Protein AF-I4HBW1-F1 (afdb_monomer_lite)

Sequence (407 aa):
MSFPYTQCISAITIPAGEYKNYTFVVAAYQSGISVGQFSPNSTPPNYTLGGVSNLDNNGASTTAIEFLLDYSNTDYSPPYYFVYGSEDENIWLNSINPATGGSHFTSSNVTTQIASEKQPDAPIARLFYYFPESLLYVAASNGNLYWYSVTWSSDGKPSLSYVSSNTSYNGDGDYEPSGAPISLTFFPAKTLTDYDCLLLGGVKEATWVMFNAQNPSSTPHLFSCPTGAFEGTATATGICKGPEGIYWSTGYSLNYMDYGNWDVSLDLLLGFRDSFPVRSVSSQLKSNPSDNFHTWSYESVRPFQLLTLGKILGKLPVTVLRAKGILSTVEYPNRRVILQQVGPRITLEIGEEWGNNPPFTQLVLISTETINTNILQNQLDSCLRVEDFEVNSKTQTKNNFILSNEI

InterPro domains:
  IPR011629 Zinc chaperone CobW-like, C-terminal [PF07683] (293-384)
  IPR011629 Zinc chaperone CobW-like, C-terminal [SM00833] (293-384)
  IPR036627 CobW-like, C-terminal domain superfamily [G3DSA:3.30.1220.10] (279-384)

Foldseek 3Di:
DDAADAKEKDWDADCAAPQHRKIKMWIFGFFKIKIWIFHDDPDPPDTDIDMDIRLGGPDGGWAEKYWDFDPVDPRRADFTWMWTWGQVQKIAIKTFHFDPDDHRDDSVRIGTRPDIDHDDPGTWHYWDQDNVQQKIWTAHFQRKIWIWHWDADPVGDTDTHTDGIDPVQDDDDPQGQTGGFLDWEWDAAPLQENHIKIKRFQSDFQWIWMAGPNCNVADIDIDGDDPDDGPPDWRWNDWYDDPFWIWTHTPVDIDTDGSVPDLPQPCRHPVDRDDADQADDDPDDDDDPDFDKDKDKDKDLFAFAVVLVSNLVQVDDQQWQWKWKWGCHPVCNQWTWTWIDGRRRIDIDTHGGCPPHRGMMMMMIMGSDDDPVVVSRVSRVVRGDDDPDDPPPDDDDDDDDDDDDDD

pLDDT: mean 72.9, std 19.49, range [24.83, 97.12]

Organism: NCBI:txid1160283

Structure (mmCIF, N/CA/C/O backbone):
data_AF-I4HBW1-F1
#
_entry.id   AF-I4HBW1-F1
#
loop_
_atom_site.group_PDB
_atom_site.id
_atom_site.type_symbol
_atom_site.label_atom_id
_atom_site.label_alt_id
_atom_site.label_comp_id
_atom_site.label_asym_id
_atom_site.label_entity_id
_atom_site.label_seq_id
_atom_site.pdbx_PDB_ins_code
_atom_site.Cartn_x
_atom_site.Cartn_y
_atom_site.Cartn_z
_atom_site.occupancy
_atom_site.B_iso_or_equiv
_atom_site.auth_seq_id
_atom_site.auth_comp_id
_atom_site.auth_asym_id
_atom_site.auth_atom_id
_atom_site.pdbx_PDB_model_num
ATOM 1 N N . MET A 1 1 ? -12.317 31.854 7.213 1.00 29.64 1 MET A N 1
ATOM 2 C CA . MET A 1 1 ? -12.276 30.633 8.043 1.00 29.64 1 MET A CA 1
ATOM 3 C C . MET A 1 1 ? -11.484 29.601 7.267 1.00 29.64 1 MET A C 1
ATOM 5 O O . MET A 1 1 ? -11.940 29.171 6.220 1.00 29.64 1 MET A O 1
ATOM 9 N N . SER A 1 2 ? -10.253 29.342 7.698 1.00 26.03 2 SER A N 1
ATOM 10 C CA . SER A 1 2 ? -9.360 28.354 7.093 1.00 26.03 2 SER A CA 1
ATOM 11 C C . SER A 1 2 ? -9.751 26.984 7.633 1.00 26.03 2 SER A C 1
ATOM 13 O O . SER A 1 2 ? -9.680 26.785 8.842 1.00 26.03 2 SER A O 1
ATOM 15 N N . PHE A 1 3 ? -10.199 26.068 6.777 1.00 32.34 3 PHE A N 1
ATOM 16 C CA . PHE A 1 3 ? -10.361 24.669 7.174 1.00 32.34 3 PHE A CA 1
ATOM 17 C C . PHE A 1 3 ? -8.967 24.092 7.503 1.00 32.34 3 PHE A C 1
ATOM 19 O O . PHE A 1 3 ? -8.013 24.431 6.801 1.00 32.34 3 PHE A O 1
ATOM 26 N N . PRO A 1 4 ? -8.797 23.308 8.582 1.00 42.44 4 PRO A N 1
ATOM 27 C CA . PRO A 1 4 ? -7.491 22.770 8.954 1.00 42.44 4 PRO A CA 1
ATOM 28 C C . PRO A 1 4 ? -6.980 21.794 7.880 1.00 42.44 4 PRO A C 1
ATOM 30 O O . PRO A 1 4 ? -7.734 20.974 7.361 1.00 42.44 4 PRO A O 1
ATOM 33 N N . TYR A 1 5 ? -5.698 21.937 7.537 1.00 50.38 5 TYR A N 1
ATOM 34 C CA . TYR A 1 5 ? -5.105 21.620 6.230 1.00 50.38 5 TYR A CA 1
ATOM 35 C C . TYR A 1 5 ? -4.680 20.160 5.972 1.00 50.38 5 TYR A C 1
ATOM 37 O O . TYR A 1 5 ? -4.174 19.880 4.889 1.00 50.38 5 TYR A O 1
ATOM 45 N N . THR A 1 6 ? -4.938 19.212 6.876 1.00 56.41 6 THR A N 1
ATOM 46 C CA . THR A 1 6 ? -4.597 17.796 6.637 1.00 56.41 6 THR A CA 1
ATOM 47 C C . THR A 1 6 ? -5.778 16.921 7.021 1.00 56.41 6 THR A C 1
ATOM 49 O O . THR A 1 6 ? -6.019 16.693 8.202 1.00 56.41 6 THR A O 1
ATOM 52 N N . GLN A 1 7 ? -6.546 16.480 6.022 1.00 69.44 7 GLN A N 1
ATOM 53 C CA . GLN A 1 7 ? -7.591 15.473 6.189 1.00 69.44 7 GLN A CA 1
ATOM 54 C C . GLN A 1 7 ? -7.098 14.166 5.579 1.00 69.44 7 GLN A C 1
ATOM 56 O O . GLN A 1 7 ? -6.867 14.089 4.373 1.00 69.44 7 GLN A O 1
ATOM 61 N N . CYS A 1 8 ? -6.929 13.146 6.410 1.00 78.88 8 CYS A N 1
ATOM 62 C CA . CYS A 1 8 ? -6.721 11.777 5.951 1.00 78.88 8 CYS A CA 1
ATOM 63 C C . CYS A 1 8 ? -7.920 10.926 6.363 1.00 78.88 8 CYS A C 1
ATOM 65 O O . CYS A 1 8 ? -8.592 11.213 7.354 1.00 78.88 8 CYS A O 1
ATOM 67 N N . ILE A 1 9 ? -8.219 9.912 5.558 1.00 87.69 9 ILE A N 1
ATOM 68 C CA . ILE A 1 9 ? -9.369 9.035 5.737 1.00 87.69 9 ILE A CA 1
ATOM 69 C C . ILE A 1 9 ? -8.970 7.618 5.348 1.00 87.69 9 ILE A C 1
ATOM 71 O O . ILE A 1 9 ? -8.261 7.420 4.363 1.00 87.69 9 ILE A O 1
ATOM 75 N N . SER A 1 10 ? -9.446 6.646 6.108 1.00 90.50 10 SER A N 1
ATOM 76 C CA . SER A 1 10 ? -9.418 5.237 5.740 1.00 90.50 10 SER A CA 1
ATOM 77 C C . SER A 1 10 ? -10.776 4.627 6.051 1.00 90.50 10 SER A C 1
ATOM 79 O O . SER A 1 10 ? -11.519 5.111 6.912 1.00 90.50 10 SER A O 1
ATOM 81 N N . ALA A 1 11 ? -11.122 3.580 5.319 1.00 91.56 11 ALA A N 1
ATOM 82 C CA . ALA A 1 11 ? -12.371 2.871 5.498 1.00 91.56 11 ALA A CA 1
ATOM 83 C C . ALA A 1 11 ? -12.151 1.377 5.310 1.00 91.56 11 ALA A C 1
ATOM 85 O O . ALA A 1 11 ? -11.364 0.957 4.464 1.00 91.56 11 ALA A O 1
ATOM 86 N N . ILE A 1 12 ? -12.895 0.579 6.064 1.00 91.81 12 ILE A N 1
ATOM 87 C CA . ILE A 1 12 ? -12.890 -0.871 5.947 1.00 91.81 12 ILE A CA 1
ATOM 88 C C . ILE A 1 12 ? -14.310 -1.404 5.936 1.00 91.81 12 ILE A C 1
ATOM 90 O O . ILE A 1 12 ? -15.149 -0.957 6.712 1.00 91.81 12 ILE A O 1
ATOM 94 N N . THR A 1 13 ? -14.583 -2.365 5.056 1.00 91.94 13 THR A N 1
ATOM 95 C CA . THR A 1 13 ? -15.857 -3.091 5.041 1.00 91.94 13 THR A CA 1
ATOM 96 C C . THR A 1 13 ? -15.647 -4.480 5.613 1.00 91.94 13 THR A C 1
ATOM 98 O O . THR A 1 13 ? -14.795 -5.220 5.125 1.00 91.94 13 THR A O 1
ATOM 101 N N . ILE A 1 14 ? -16.416 -4.833 6.641 1.00 92.38 14 ILE A N 1
ATOM 102 C CA . ILE A 1 14 ? -16.245 -6.102 7.348 1.00 92.38 14 ILE A CA 1
ATOM 103 C C . ILE A 1 14 ? -16.864 -7.251 6.532 1.00 92.38 14 ILE A C 1
ATOM 105 O O . ILE A 1 14 ? -18.046 -7.186 6.175 1.00 92.38 14 ILE A O 1
ATOM 109 N N . PRO A 1 15 ? -16.102 -8.317 6.229 1.00 90.94 15 PRO A N 1
ATOM 110 C CA . PRO A 1 15 ? -16.541 -9.351 5.290 1.00 90.94 15 PRO A CA 1
ATOM 111 C C . PRO A 1 15 ? -17.455 -10.426 5.909 1.00 90.94 15 PRO A C 1
ATOM 113 O O . PRO A 1 15 ? -18.268 -11.023 5.193 1.00 90.94 15 PRO A O 1
ATOM 116 N N . ALA A 1 16 ? -17.360 -10.682 7.217 1.00 91.44 16 ALA A N 1
ATOM 117 C CA . ALA A 1 16 ? -18.147 -11.702 7.917 1.00 91.44 16 ALA A CA 1
ATOM 118 C C . ALA A 1 16 ? -18.376 -11.347 9.402 1.00 91.44 16 ALA A C 1
ATOM 120 O O . ALA A 1 16 ? -18.019 -10.258 9.841 1.00 91.44 16 ALA A O 1
ATOM 121 N N . GLY A 1 17 ? -19.036 -12.239 10.146 1.00 89.50 17 GLY A N 1
ATOM 122 C CA . GLY A 1 17 ? -19.357 -12.033 11.561 1.00 89.50 17 GLY A CA 1
ATOM 123 C C . GLY A 1 17 ? -20.546 -11.109 11.824 1.00 89.50 17 GLY A C 1
ATOM 124 O O . GLY A 1 17 ? -21.383 -10.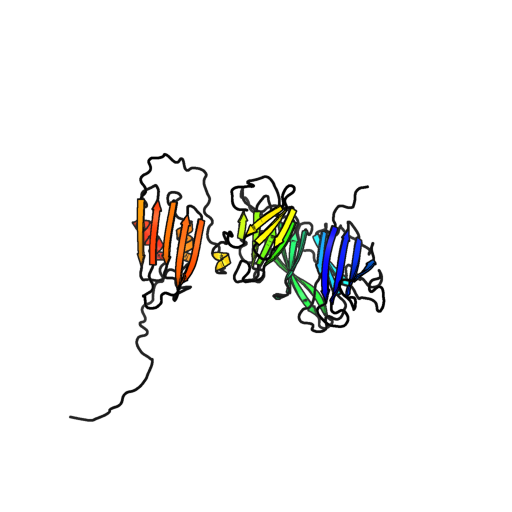867 10.951 1.00 89.50 17 GLY A O 1
ATOM 125 N N . GLU A 1 18 ? -20.617 -10.604 13.057 1.00 87.75 18 GLU A N 1
ATOM 126 C CA . GLU A 1 18 ? -21.704 -9.748 13.555 1.00 87.75 18 GLU A CA 1
ATOM 127 C C . GLU A 1 18 ? -21.869 -8.464 12.729 1.00 87.75 18 GLU A C 1
ATOM 129 O O . GLU A 1 18 ? -22.988 -8.073 12.400 1.00 87.75 18 GLU A O 1
ATOM 134 N N . TYR A 1 19 ? -20.756 -7.847 12.325 1.00 87.94 19 TYR A N 1
ATOM 135 C CA . TYR A 1 19 ? -20.736 -6.579 11.592 1.00 87.94 19 TYR A CA 1
ATOM 136 C C . TYR A 1 19 ? -20.590 -6.754 10.078 1.00 87.94 19 TYR A C 1
ATOM 138 O O . TYR A 1 19 ? -20.166 -5.832 9.384 1.00 87.94 19 TYR A O 1
ATOM 146 N N . LYS A 1 20 ? -20.952 -7.916 9.525 1.00 89.00 20 LYS A N 1
ATOM 147 C CA . LYS A 1 20 ? -20.873 -8.167 8.080 1.00 89.00 20 LYS A CA 1
ATOM 148 C C . LYS A 1 20 ? -21.527 -7.043 7.262 1.00 89.00 20 LYS A C 1
ATOM 150 O O . LYS A 1 20 ? -22.669 -6.661 7.510 1.00 89.00 20 LYS A O 1
ATOM 155 N N . ASN A 1 21 ? -20.819 -6.571 6.235 1.00 87.88 21 ASN A N 1
ATOM 156 C CA . ASN A 1 21 ? -21.195 -5.469 5.340 1.00 87.88 21 ASN A CA 1
ATOM 157 C C . ASN A 1 21 ? -21.292 -4.082 6.001 1.00 87.88 21 ASN A C 1
ATOM 159 O O . ASN A 1 21 ? -21.704 -3.134 5.333 1.00 87.88 21 ASN A O 1
ATOM 163 N N . TYR A 1 22 ? -20.918 -3.929 7.274 1.00 87.69 22 TYR A N 1
ATOM 164 C CA . TYR A 1 22 ? -20.684 -2.602 7.837 1.00 87.69 22 TYR A CA 1
ATOM 165 C C . TYR A 1 22 ? -19.394 -2.041 7.257 1.00 87.69 22 TYR A C 1
ATOM 167 O O . TYR A 1 22 ? -18.372 -2.729 7.224 1.00 87.69 22 TYR A O 1
ATOM 175 N N . THR A 1 23 ? -19.441 -0.780 6.834 1.00 89.56 23 THR A N 1
ATOM 176 C CA . THR A 1 23 ? -18.238 -0.023 6.496 1.00 89.56 23 THR A CA 1
ATOM 177 C C . THR A 1 23 ? -17.919 0.917 7.643 1.00 89.56 23 THR A C 1
ATOM 179 O O . THR A 1 23 ? -18.693 1.824 7.946 1.00 89.56 23 THR A O 1
ATOM 182 N N . PHE A 1 24 ? -16.776 0.714 8.280 1.00 89.19 24 PHE A N 1
ATOM 183 C CA . PHE A 1 24 ? -16.246 1.619 9.286 1.00 89.19 24 PHE A CA 1
ATOM 184 C C . PHE A 1 24 ? -15.265 2.582 8.646 1.00 89.19 24 PHE A C 1
ATOM 186 O O . PHE A 1 24 ? -14.513 2.216 7.748 1.00 89.19 24 PHE A O 1
ATOM 193 N N . VAL A 1 25 ? -15.300 3.827 9.094 1.00 89.25 25 VAL A N 1
ATOM 194 C CA . VAL A 1 25 ? -14.524 4.932 8.545 1.00 89.25 25 VAL A CA 1
ATOM 195 C C . VAL A 1 25 ? -13.803 5.614 9.688 1.00 89.25 25 VAL A C 1
ATOM 197 O O . VAL A 1 25 ? -14.402 5.908 10.720 1.00 89.25 25 VAL A O 1
ATOM 200 N N . VAL A 1 26 ? -12.527 5.898 9.490 1.00 87.25 26 VAL A N 1
ATOM 201 C CA . VAL A 1 26 ? -11.732 6.728 10.388 1.00 87.25 26 VAL A CA 1
ATOM 202 C C . VAL A 1 26 ? -11.203 7.883 9.562 1.00 87.25 26 VAL A C 1
ATOM 204 O O . VAL A 1 26 ? -10.636 7.679 8.492 1.00 87.25 26 VAL A O 1
ATOM 207 N N . ALA A 1 27 ? -11.395 9.096 10.051 1.00 85.81 27 ALA A N 1
ATOM 208 C CA . ALA A 1 27 ? -10.836 10.300 9.468 1.00 85.81 27 ALA A CA 1
ATOM 209 C C . ALA A 1 27 ? -10.075 11.064 10.544 1.00 85.81 27 ALA A C 1
ATOM 211 O O . ALA A 1 27 ? -10.512 11.108 11.689 1.00 85.81 27 ALA A O 1
ATOM 212 N N . ALA A 1 28 ? -8.971 11.703 10.192 1.00 79.50 28 ALA A N 1
ATOM 213 C CA . ALA A 1 28 ? -8.287 12.613 11.096 1.00 79.50 28 ALA A CA 1
ATOM 214 C C . ALA A 1 28 ? -8.172 14.004 10.485 1.00 79.50 28 ALA A C 1
ATOM 216 O O . ALA A 1 28 ? -8.126 14.171 9.265 1.00 79.50 28 ALA A O 1
ATOM 217 N N . TYR A 1 29 ? -8.147 14.995 11.363 1.00 72.00 29 TYR A N 1
ATOM 218 C CA . TYR A 1 29 ? -7.855 16.394 11.074 1.00 72.00 29 TYR A CA 1
ATOM 219 C C . TYR A 1 29 ? -6.829 16.874 12.092 1.00 72.00 29 TYR A C 1
ATOM 221 O O . TYR A 1 29 ? -6.848 16.370 13.205 1.00 72.00 29 TYR A O 1
ATOM 229 N N . GLN A 1 30 ? -5.976 17.834 11.717 1.00 64.94 30 GLN A N 1
ATOM 230 C CA . GLN A 1 30 ? -4.913 18.483 12.511 1.00 64.94 30 GLN A CA 1
ATOM 231 C C . GLN A 1 30 ? -4.540 17.823 13.851 1.00 64.94 30 GLN A C 1
ATOM 233 O O . GLN A 1 30 ? -3.452 17.301 13.945 1.00 64.94 30 GLN A O 1
ATOM 238 N N . SER A 1 31 ? -5.392 17.817 14.878 1.00 63.31 31 SER A N 1
ATOM 239 C CA . SER A 1 31 ? -5.119 17.119 16.140 1.00 63.31 31 SER A CA 1
ATOM 240 C C . SER A 1 31 ? -6.329 16.356 16.697 1.00 63.31 31 SER A C 1
ATOM 242 O O . SER A 1 31 ? -6.671 16.500 17.869 1.00 63.31 31 SER A O 1
ATOM 244 N N . GLY A 1 32 ? -7.039 15.595 15.870 1.00 69.88 32 GLY A N 1
ATOM 245 C CA . GLY A 1 32 ? -8.188 14.816 16.315 1.00 69.88 32 GLY A CA 1
ATOM 246 C C . GLY A 1 32 ? -8.573 13.713 15.344 1.00 69.88 32 GLY A C 1
ATOM 247 O O . GLY A 1 32 ? -8.497 13.872 14.124 1.00 69.88 32 GLY A O 1
ATOM 248 N N . ILE A 1 33 ? -9.035 12.601 15.905 1.00 76.56 33 ILE A N 1
ATOM 249 C CA . ILE A 1 33 ? -9.601 11.490 15.142 1.00 76.56 33 ILE A CA 1
ATOM 250 C C . ILE A 1 33 ? -11.123 11.586 15.206 1.00 76.56 33 ILE A C 1
ATOM 252 O O . ILE A 1 33 ? -11.720 11.925 16.232 1.00 76.56 33 ILE A O 1
ATOM 256 N N . SER A 1 34 ? -11.755 11.303 14.079 1.00 80.81 34 SER A N 1
ATOM 257 C CA . SER A 1 34 ? -13.179 11.058 13.963 1.00 80.81 34 SER A CA 1
ATOM 258 C C . SER A 1 34 ? -13.407 9.650 13.452 1.00 80.81 34 SER A C 1
ATOM 260 O O . SER A 1 34 ? -12.720 9.186 12.546 1.00 80.81 34 SER A O 1
ATOM 262 N N . VAL A 1 35 ? -14.396 8.975 14.014 1.00 82.94 35 VAL A N 1
ATOM 263 C CA . VAL A 1 35 ? -14.815 7.648 13.559 1.00 82.94 35 VAL A CA 1
ATOM 264 C C . VAL A 1 35 ? -16.252 7.718 13.094 1.00 82.94 35 VAL A C 1
ATOM 266 O O . VAL A 1 35 ? -17.042 8.494 13.633 1.00 82.94 35 VAL A O 1
ATOM 269 N N . GLY A 1 36 ? -16.598 6.913 12.103 1.00 82.12 36 GLY A N 1
ATOM 270 C CA . GLY A 1 36 ? -17.946 6.833 11.584 1.00 82.12 36 GLY A CA 1
ATOM 271 C C . GLY A 1 36 ? -18.267 5.474 10.993 1.00 82.12 36 GLY A C 1
ATOM 272 O O . GLY A 1 36 ? -17.384 4.651 10.761 1.00 82.12 36 GLY A O 1
ATOM 273 N N . GLN A 1 37 ? -19.552 5.232 10.761 1.00 84.69 37 GLN A N 1
ATOM 274 C CA . GLN A 1 37 ? -20.033 4.000 10.147 1.00 84.69 37 GLN A CA 1
ATOM 275 C C . GLN A 1 37 ? -21.020 4.261 9.020 1.00 84.69 37 GLN A C 1
ATOM 277 O O . GLN A 1 37 ? -21.809 5.205 9.073 1.00 84.69 37 GLN A O 1
ATOM 282 N N . PHE A 1 38 ? -21.033 3.332 8.073 1.00 83.56 38 PHE A N 1
ATOM 283 C CA . PHE A 1 38 ? -22.136 3.079 7.168 1.00 83.56 38 PHE A CA 1
ATOM 284 C C . PHE A 1 38 ? -22.695 1.694 7.480 1.00 83.56 38 PHE A C 1
ATOM 286 O O . PHE A 1 38 ? -22.044 0.673 7.255 1.00 83.56 38 PHE A O 1
ATOM 293 N N . SER A 1 39 ? -23.905 1.664 8.032 1.00 79.62 39 SER A N 1
ATOM 294 C CA . SER A 1 39 ? -24.611 0.416 8.329 1.00 79.62 39 SER A CA 1
ATOM 295 C C . SER A 1 39 ? -25.459 -0.015 7.130 1.00 79.62 39 SER A C 1
ATOM 297 O O . SER A 1 39 ? -26.224 0.814 6.628 1.00 79.62 39 SER A O 1
ATOM 299 N N . PRO A 1 40 ? -25.372 -1.276 6.675 1.00 74.12 40 PRO A N 1
ATOM 300 C CA . PRO A 1 40 ? -26.214 -1.784 5.602 1.00 74.12 40 PRO A CA 1
ATOM 301 C C . PRO A 1 40 ? -27.673 -1.829 6.073 1.00 74.12 40 PRO A C 1
ATOM 303 O O . PRO A 1 40 ? -27.989 -2.426 7.101 1.00 74.12 40 PRO A O 1
ATOM 306 N N . ASN A 1 41 ? -28.581 -1.199 5.330 1.00 69.38 41 ASN A N 1
ATOM 307 C CA . ASN A 1 41 ? -30.015 -1.332 5.578 1.00 69.38 41 ASN A CA 1
ATOM 308 C C . ASN A 1 41 ? -30.556 -2.613 4.914 1.00 69.38 41 ASN A C 1
ATOM 310 O O . ASN A 1 41 ? -30.011 -3.087 3.915 1.00 69.38 41 ASN A O 1
ATOM 314 N N . SER A 1 42 ? -31.666 -3.150 5.425 1.00 66.25 42 SER A N 1
ATOM 315 C CA . SER A 1 42 ? -32.377 -4.286 4.819 1.00 66.25 42 SER A CA 1
ATOM 316 C C . SER A 1 42 ? -32.856 -3.991 3.390 1.00 66.25 42 SER A C 1
ATOM 318 O O . SER A 1 42 ? -33.101 -4.915 2.618 1.00 66.25 42 SER A O 1
ATOM 320 N N . THR A 1 43 ? -32.951 -2.707 3.023 1.00 63.06 43 THR A N 1
ATOM 321 C CA . THR A 1 43 ? -33.198 -2.213 1.659 1.00 63.06 43 THR A CA 1
ATOM 322 C C . THR A 1 43 ? -32.093 -1.230 1.224 1.00 63.06 43 THR A C 1
ATOM 324 O O . THR A 1 43 ? -32.143 -0.045 1.580 1.00 63.06 43 THR A O 1
ATOM 327 N N . PRO A 1 44 ? -31.083 -1.692 0.460 1.00 57.09 44 PRO A N 1
ATOM 328 C CA . PRO A 1 44 ? -30.065 -0.832 -0.152 1.00 57.09 44 PRO A CA 1
ATOM 329 C C . PRO A 1 44 ? -30.688 0.225 -1.088 1.00 57.09 44 PRO A C 1
ATOM 331 O O . PRO A 1 44 ? -31.757 -0.029 -1.646 1.00 57.09 44 PRO A O 1
ATOM 334 N N . PRO A 1 45 ? -30.048 1.392 -1.305 1.00 54.31 45 PRO A N 1
ATOM 335 C CA . PRO A 1 45 ? -28.712 1.799 -0.859 1.00 54.31 45 PRO A CA 1
ATOM 336 C C . PRO A 1 45 ? -28.746 2.679 0.406 1.00 54.31 45 PRO A C 1
ATOM 338 O O . PRO A 1 45 ? -27.918 3.571 0.563 1.00 54.31 45 PRO A O 1
ATOM 341 N N . ASN A 1 46 ? -29.740 2.509 1.282 1.00 56.28 46 ASN A N 1
ATOM 342 C CA . ASN A 1 46 ? -29.851 3.353 2.470 1.00 56.28 46 ASN A CA 1
ATOM 343 C C . ASN A 1 46 ? -28.758 2.995 3.489 1.00 56.28 46 ASN A C 1
ATOM 345 O O . ASN A 1 46 ? -28.585 1.823 3.818 1.00 56.28 46 ASN A O 1
ATOM 349 N N . TYR A 1 47 ? -28.081 4.010 4.025 1.00 61.00 47 TYR A N 1
ATOM 350 C CA . TYR A 1 47 ? -27.105 3.874 5.105 1.00 61.00 47 TYR A CA 1
ATOM 351 C C . TYR A 1 47 ? -27.456 4.833 6.240 1.00 61.00 47 TYR A C 1
ATOM 353 O O . TYR A 1 47 ? -27.881 5.964 5.996 1.00 61.00 47 TYR A O 1
ATOM 361 N N . THR A 1 48 ? -27.242 4.400 7.479 1.00 59.62 48 THR A N 1
ATOM 362 C CA . THR A 1 48 ? -27.280 5.293 8.643 1.00 59.62 48 THR A CA 1
ATOM 363 C C . THR A 1 48 ? -25.864 5.770 8.931 1.00 59.62 48 THR A C 1
ATOM 365 O O . THR A 1 48 ? -24.981 4.945 9.160 1.00 59.62 48 THR A O 1
ATOM 368 N N . LEU A 1 49 ? -25.661 7.090 8.922 1.00 61.81 49 LEU A N 1
ATOM 369 C CA . LEU A 1 49 ? -24.399 7.719 9.304 1.00 61.81 49 LEU A CA 1
ATOM 370 C C . LEU A 1 49 ? -24.417 8.021 10.806 1.00 61.81 49 LEU A C 1
ATOM 372 O O . LEU A 1 49 ? -25.314 8.703 11.299 1.00 61.81 49 LEU A O 1
ATOM 376 N N . GLY A 1 50 ? -23.409 7.540 11.520 1.00 60.69 50 GLY A N 1
ATOM 377 C CA . GLY A 1 50 ? -23.139 7.904 12.908 1.00 60.69 50 GLY A CA 1
ATOM 378 C C . GLY A 1 50 ? -21.641 8.065 13.094 1.00 60.69 50 GLY A C 1
ATOM 379 O O . GLY A 1 50 ? -20.880 7.376 12.417 1.00 60.69 50 GLY A O 1
ATOM 380 N N . GLY A 1 51 ? -21.217 8.975 13.969 1.00 63.97 51 GLY A N 1
ATOM 381 C CA . GLY A 1 51 ? -19.802 9.200 14.214 1.00 63.97 51 GLY A CA 1
ATOM 382 C C . GLY A 1 51 ? -19.508 10.059 15.434 1.00 63.97 51 GLY A C 1
ATOM 383 O O . GLY A 1 51 ? -20.390 10.718 15.984 1.00 63.97 51 GLY A O 1
ATOM 384 N N . VAL A 1 52 ? -18.248 10.028 15.849 1.00 63.72 52 VAL A N 1
ATOM 385 C CA . VAL A 1 52 ? -17.704 10.793 16.975 1.00 63.72 52 VAL A CA 1
ATOM 386 C C . VAL A 1 52 ? -16.524 11.588 16.451 1.00 63.72 52 VAL A C 1
ATOM 388 O O . VAL A 1 52 ? -15.717 11.029 15.716 1.00 63.72 52 VAL A O 1
ATOM 391 N N . SER A 1 53 ? -16.419 12.865 16.816 1.00 66.31 53 SER A N 1
ATOM 392 C CA . SER A 1 53 ? -15.286 13.733 16.478 1.00 66.31 53 SER A CA 1
ATOM 393 C C . SER A 1 53 ? -14.533 14.173 17.734 1.00 66.31 53 SER A C 1
ATOM 395 O O . SER A 1 53 ? -15.057 14.060 18.843 1.00 66.31 53 SER A O 1
ATOM 397 N N . ASN A 1 54 ? -13.341 14.748 17.559 1.00 64.06 54 ASN A N 1
ATOM 398 C CA . ASN A 1 54 ? -12.466 15.217 18.644 1.00 64.06 54 ASN A CA 1
ATOM 399 C C . ASN A 1 54 ? -12.044 14.106 19.615 1.00 64.06 54 ASN A C 1
ATOM 401 O O . ASN A 1 54 ? -11.972 14.336 20.822 1.00 64.06 54 ASN A O 1
ATOM 405 N N . LEU A 1 55 ? -11.778 12.902 19.106 1.00 60.84 55 LEU A N 1
ATOM 406 C CA . LEU A 1 55 ? -11.096 11.887 19.902 1.00 60.84 55 LEU A CA 1
ATOM 407 C C . LEU A 1 55 ? -9.664 12.378 20.163 1.00 60.84 55 LEU A C 1
ATOM 409 O O . LEU A 1 55 ? -8.974 12.763 19.216 1.00 60.84 55 LEU A O 1
ATOM 413 N N . ASP A 1 56 ? -9.312 12.437 21.453 1.00 55.97 56 ASP A N 1
ATOM 414 C CA . ASP A 1 56 ? -8.098 13.032 22.029 1.00 55.97 56 ASP A CA 1
ATOM 415 C C . ASP A 1 56 ? -6.820 12.687 21.245 1.00 55.97 56 ASP A C 1
ATOM 417 O O . ASP A 1 56 ? -6.610 11.539 20.846 1.00 55.97 56 ASP A O 1
ATOM 421 N N . ASN A 1 57 ? -5.970 13.699 21.054 1.00 54.00 57 ASN A N 1
ATOM 422 C CA . ASN A 1 57 ? -4.700 13.618 20.344 1.00 54.00 57 ASN A CA 1
ATOM 423 C C . ASN A 1 57 ? -3.611 14.356 21.131 1.00 54.00 57 ASN A C 1
ATOM 425 O O . ASN A 1 57 ? -3.150 15.431 20.738 1.00 54.00 57 ASN A O 1
ATOM 429 N N . ASN A 1 58 ? -3.167 13.769 22.242 1.00 57.19 58 ASN A N 1
ATOM 430 C CA . ASN A 1 58 ? -1.856 14.110 22.785 1.00 57.19 58 ASN A CA 1
ATOM 431 C C . ASN A 1 58 ? -0.798 13.714 21.742 1.00 57.19 58 ASN A C 1
ATOM 433 O O . ASN A 1 58 ? -0.417 12.551 21.672 1.00 57.19 58 ASN A O 1
ATOM 437 N N . GLY A 1 59 ? -0.363 14.638 20.885 1.00 63.44 59 GLY A N 1
ATOM 438 C CA . GLY A 1 59 ? 0.636 14.328 19.861 1.00 63.44 59 GLY A CA 1
ATOM 439 C C . GLY A 1 59 ? 0.631 15.272 18.666 1.00 63.44 59 GLY A C 1
ATOM 440 O O . GLY A 1 59 ? -0.164 16.211 18.588 1.00 63.44 59 GLY A O 1
ATOM 441 N N . ALA A 1 60 ? 1.553 15.021 17.738 1.00 74.62 60 ALA A N 1
ATOM 442 C CA . ALA A 1 60 ? 1.643 15.752 16.481 1.00 74.62 60 ALA A CA 1
ATOM 443 C C . ALA A 1 60 ? 0.463 15.454 15.543 1.00 74.62 60 ALA A C 1
ATOM 445 O O . ALA A 1 60 ? -0.362 14.568 15.800 1.00 74.62 60 ALA A O 1
ATOM 446 N N . SER A 1 61 ? 0.382 16.208 14.444 1.00 82.75 61 SER A N 1
ATOM 447 C CA . SER A 1 61 ? -0.753 16.098 13.540 1.00 82.75 61 SER A CA 1
ATOM 448 C C . SER A 1 61 ? -0.806 14.753 12.835 1.00 82.75 61 SER A C 1
ATOM 450 O O . SER A 1 61 ? 0.223 14.249 12.390 1.00 82.75 61 SER A O 1
ATOM 452 N N . THR A 1 62 ? -2.002 14.180 12.701 1.00 83.69 62 THR A N 1
ATOM 453 C CA . THR A 1 62 ? -2.209 12.939 11.948 1.00 83.69 62 THR A CA 1
ATOM 454 C C . THR A 1 62 ? -2.163 13.203 10.443 1.00 83.69 62 THR A C 1
ATOM 456 O O . THR A 1 62 ? -2.873 14.070 9.931 1.00 83.69 62 THR A O 1
ATOM 459 N N . THR A 1 63 ? -1.362 12.427 9.721 1.00 84.56 63 THR A N 1
ATOM 460 C CA . THR A 1 63 ? -1.046 12.657 8.301 1.00 84.56 63 THR A CA 1
ATOM 461 C C . THR A 1 63 ? -1.433 11.499 7.383 1.00 84.56 63 THR A C 1
ATOM 463 O O . THR A 1 63 ? -1.639 11.706 6.185 1.00 84.56 63 THR A O 1
ATOM 466 N N . ALA A 1 64 ? -1.586 10.293 7.928 1.00 88.56 64 ALA A N 1
ATOM 467 C CA . ALA A 1 64 ? -2.041 9.104 7.212 1.00 88.56 64 ALA A CA 1
ATOM 468 C C . ALA A 1 64 ? -2.818 8.183 8.158 1.00 88.56 64 ALA A C 1
ATOM 470 O O . ALA A 1 64 ? -2.516 8.140 9.347 1.00 88.56 64 ALA A O 1
ATOM 471 N N . ILE A 1 65 ? -3.780 7.421 7.636 1.00 91.44 65 ILE A N 1
ATOM 472 C CA . ILE A 1 65 ? -4.526 6.400 8.385 1.00 91.44 65 ILE A CA 1
ATOM 473 C C . ILE A 1 65 ? -4.627 5.153 7.516 1.00 91.44 65 ILE A C 1
ATOM 475 O O . ILE A 1 65 ? -4.853 5.276 6.314 1.00 91.44 65 ILE A O 1
ATOM 479 N N . GLU A 1 66 ? -4.507 3.978 8.126 1.00 94.56 66 GLU A N 1
ATOM 480 C CA . GLU A 1 66 ? -4.776 2.705 7.464 1.00 94.56 66 GLU A CA 1
ATOM 481 C C . GLU A 1 66 ? -5.375 1.682 8.433 1.00 94.56 66 GLU A C 1
ATOM 483 O O . GLU A 1 66 ? -4.930 1.558 9.576 1.00 94.56 66 GLU A O 1
ATOM 488 N N . PHE A 1 67 ? -6.392 0.944 7.989 1.00 95.50 67 PHE A N 1
ATOM 489 C CA . PHE A 1 67 ? -6.956 -0.156 8.770 1.00 95.50 67 PHE A CA 1
ATOM 490 C C . PHE A 1 67 ? -6.088 -1.414 8.690 1.00 95.50 67 PHE A C 1
ATOM 492 O O . PHE A 1 67 ? -5.539 -1.749 7.644 1.00 95.50 67 PHE A O 1
ATOM 499 N N . LEU A 1 68 ? -6.038 -2.155 9.795 1.00 95.56 68 LEU A N 1
ATOM 500 C CA . LEU A 1 68 ? -5.436 -3.481 9.869 1.00 95.56 68 LEU A CA 1
ATOM 501 C C . LEU A 1 68 ? -6.548 -4.503 10.104 1.00 95.56 68 LEU A C 1
ATOM 503 O O . LEU A 1 68 ? -7.325 -4.369 11.051 1.00 95.56 68 LEU A O 1
ATOM 507 N N . LEU A 1 69 ? -6.615 -5.532 9.262 1.00 93.00 69 LEU A N 1
ATOM 508 C CA . LEU A 1 69 ? -7.587 -6.613 9.407 1.00 93.00 69 LEU A CA 1
ATOM 509 C C . LEU A 1 69 ? -6.892 -7.964 9.326 1.00 93.00 69 LEU A C 1
ATOM 511 O O . LEU A 1 69 ? -6.137 -8.221 8.391 1.00 93.00 69 LEU A O 1
ATOM 515 N N . ASP A 1 70 ? -7.181 -8.832 10.287 1.00 92.00 70 ASP A N 1
ATOM 516 C CA . ASP A 1 70 ? -6.711 -10.208 10.255 1.00 92.00 70 ASP A CA 1
ATOM 517 C C . ASP A 1 70 ? -7.568 -11.023 9.285 1.00 92.00 70 ASP A C 1
ATOM 519 O O . ASP A 1 70 ? -8.662 -11.473 9.620 1.00 92.00 70 ASP A O 1
ATOM 523 N N . TYR A 1 71 ? -7.073 -11.215 8.064 1.00 89.06 71 TYR A N 1
ATOM 524 C CA . TYR A 1 71 ? -7.762 -12.020 7.056 1.00 89.06 71 TYR A CA 1
ATOM 525 C C . TYR A 1 71 ? -7.685 -13.531 7.315 1.00 89.06 71 TYR A C 1
ATOM 527 O O . TYR A 1 71 ? -8.345 -14.287 6.603 1.00 89.06 71 TYR A O 1
ATOM 535 N N . SER A 1 72 ? -6.920 -13.980 8.315 1.00 87.00 72 SER A N 1
ATOM 536 C CA . SER A 1 72 ? -6.928 -15.378 8.761 1.00 87.00 72 SER A CA 1
ATOM 537 C C . SER A 1 72 ? -8.081 -15.682 9.725 1.00 87.00 72 SER A C 1
ATOM 539 O O . SER A 1 72 ? -8.513 -16.832 9.827 1.00 87.00 72 SER A O 1
ATOM 541 N N . ASN A 1 73 ? -8.626 -14.655 10.385 1.00 87.94 73 ASN A N 1
ATOM 542 C CA . ASN A 1 73 ? -9.796 -14.767 11.246 1.00 87.94 73 ASN A CA 1
ATOM 543 C C . ASN A 1 73 ? -11.075 -14.852 10.399 1.00 87.94 73 ASN A C 1
ATOM 545 O O . ASN A 1 73 ? -11.381 -13.945 9.634 1.00 87.94 73 ASN A O 1
ATOM 549 N N . THR A 1 74 ? -11.858 -15.920 10.556 1.00 88.06 74 THR A N 1
ATOM 550 C CA . THR A 1 74 ? -13.095 -16.126 9.782 1.00 88.06 74 THR A CA 1
ATOM 551 C C . THR A 1 74 ? -14.283 -15.312 10.285 1.00 88.06 74 THR A C 1
ATOM 553 O O . THR A 1 74 ? -15.212 -15.053 9.517 1.00 88.06 74 THR A O 1
ATOM 556 N N . ASP A 1 75 ? -14.266 -14.916 11.557 1.00 90.00 75 ASP A N 1
ATOM 557 C CA . ASP A 1 75 ? -15.394 -14.252 12.213 1.00 90.00 75 ASP A CA 1
ATOM 558 C C . ASP A 1 75 ? -15.233 -12.731 12.248 1.00 90.00 75 ASP A C 1
ATOM 560 O O . ASP A 1 75 ? -16.223 -12.026 12.419 1.00 90.00 75 ASP A O 1
ATOM 564 N N . TYR A 1 76 ? -14.013 -12.212 12.055 1.00 90.75 76 TYR A N 1
ATOM 565 C CA . TYR A 1 76 ? -13.707 -10.772 12.053 1.00 90.75 76 TYR A CA 1
ATOM 566 C C . TYR A 1 76 ? -14.333 -10.023 13.239 1.00 90.75 76 TYR A C 1
ATOM 568 O O . TYR A 1 76 ? -14.845 -8.904 13.111 1.00 90.75 76 TYR A O 1
ATOM 576 N N . SER A 1 77 ? -14.318 -10.682 14.396 1.00 90.50 77 SER A N 1
ATOM 577 C CA . SER A 1 77 ? -14.839 -10.138 15.641 1.00 90.50 77 SER A CA 1
ATOM 578 C C . SER A 1 77 ? -14.028 -8.909 16.063 1.00 90.50 77 SER A C 1
ATOM 580 O O . SER A 1 77 ? -12.806 -8.905 15.893 1.00 90.50 77 SER A O 1
ATOM 582 N N . PRO A 1 78 ? -14.675 -7.872 16.622 1.00 90.56 78 PRO A N 1
ATOM 583 C CA . PRO A 1 78 ? -13.962 -6.732 17.179 1.00 90.56 78 PRO A CA 1
ATOM 584 C C . PRO A 1 78 ? -13.046 -7.164 18.340 1.00 90.56 78 PRO A C 1
ATOM 586 O O . PRO A 1 78 ? -13.289 -8.202 18.965 1.00 90.56 78 PRO A O 1
ATOM 589 N N . PRO A 1 79 ? -12.029 -6.358 18.687 1.00 92.69 79 PRO A N 1
ATOM 590 C CA . PRO A 1 79 ? -11.799 -4.979 18.241 1.00 92.69 79 PRO A CA 1
ATOM 591 C C . PRO A 1 79 ? -11.221 -4.846 16.822 1.00 92.69 79 PRO A C 1
ATOM 593 O O . PRO A 1 79 ? -10.437 -5.668 16.363 1.00 92.69 79 PRO A O 1
ATOM 596 N N . TYR A 1 80 ? -11.586 -3.760 16.138 1.00 93.19 80 TYR A N 1
ATOM 597 C CA . TYR A 1 80 ? -11.029 -3.382 14.839 1.00 93.19 80 TYR A CA 1
ATOM 598 C C . TYR A 1 80 ? -9.844 -2.451 15.021 1.00 93.19 80 TYR A C 1
ATOM 600 O O . TYR A 1 80 ? -9.938 -1.462 15.749 1.00 93.19 80 TYR A O 1
ATOM 608 N N . TYR A 1 81 ? -8.742 -2.739 14.341 1.00 94.81 81 TYR A N 1
ATOM 609 C CA . TYR A 1 81 ? -7.496 -2.008 14.520 1.00 94.81 81 TYR A CA 1
ATOM 610 C C . TYR A 1 81 ? -7.200 -1.107 13.336 1.00 94.81 81 TYR A C 1
ATOM 612 O O . TYR A 1 81 ? -7.471 -1.434 12.183 1.00 94.81 81 TYR A O 1
ATOM 620 N N . PHE A 1 82 ? -6.606 0.039 13.628 1.00 94.00 82 PHE A N 1
ATOM 621 C CA . PHE A 1 82 ? -6.095 0.940 12.613 1.00 94.00 82 PHE A CA 1
ATOM 622 C C . PHE A 1 82 ? -4.836 1.618 13.125 1.00 94.00 82 PHE A C 1
ATOM 624 O O . PHE A 1 82 ? -4.641 1.818 14.328 1.00 94.00 82 PHE A O 1
ATOM 631 N N . VAL A 1 83 ? -3.977 1.977 12.191 1.00 93.88 83 VAL A N 1
ATOM 632 C CA . VAL A 1 83 ? -2.776 2.753 12.449 1.00 93.88 83 VAL A CA 1
ATOM 633 C C . VAL A 1 83 ? -2.964 4.158 11.920 1.00 93.88 83 VAL A C 1
ATOM 635 O O . VAL A 1 83 ? -3.651 4.370 10.919 1.00 93.88 83 VAL A O 1
ATOM 638 N N . TYR A 1 84 ? -2.336 5.121 12.580 1.00 89.81 84 TYR A N 1
ATOM 639 C CA . TYR A 1 84 ? -2.153 6.435 11.992 1.00 89.81 84 TYR A CA 1
ATOM 640 C C . TYR A 1 84 ? -0.692 6.852 12.049 1.00 89.81 84 TYR A C 1
ATOM 642 O O . TYR A 1 84 ? 0.021 6.546 13.003 1.00 89.81 84 TYR A O 1
ATOM 650 N N . GLY A 1 85 ? -0.259 7.539 11.003 1.00 89.50 85 GLY A N 1
ATOM 651 C CA . GLY A 1 85 ? 1.036 8.194 10.932 1.00 89.50 85 GLY A CA 1
ATOM 652 C C . GLY A 1 85 ? 0.912 9.659 11.323 1.00 89.50 85 GLY A C 1
ATOM 653 O O . GLY A 1 85 ? -0.161 10.250 11.156 1.00 89.50 85 GLY A O 1
ATOM 654 N N . SER A 1 86 ? 1.989 10.244 11.835 1.00 87.06 86 SER A N 1
ATOM 655 C CA . SER A 1 86 ? 1.996 11.633 12.295 1.00 87.06 86 SER A CA 1
ATOM 656 C C . SER A 1 86 ? 3.150 12.477 11.746 1.00 87.06 86 SER A C 1
ATOM 658 O O . SER A 1 86 ? 4.126 11.972 11.181 1.00 87.06 86 SER A O 1
ATOM 660 N N . GLU A 1 87 ? 3.030 13.797 11.925 1.00 86.12 87 GLU A N 1
ATOM 661 C CA . GLU A 1 87 ? 4.062 14.787 11.583 1.00 86.12 87 GLU A CA 1
ATOM 662 C C . GLU A 1 87 ? 5.363 14.622 12.381 1.00 86.12 87 GLU A C 1
ATOM 664 O O . GLU A 1 87 ? 6.407 15.078 11.934 1.00 86.12 87 GLU A O 1
ATOM 669 N N . ASP A 1 88 ? 5.327 13.951 13.532 1.00 88.12 88 ASP A N 1
ATOM 670 C CA . ASP A 1 88 ? 6.499 13.660 14.372 1.00 88.12 88 ASP A CA 1
ATOM 671 C C . ASP A 1 88 ? 7.082 12.252 14.147 1.00 88.12 88 ASP A C 1
ATOM 673 O O . ASP A 1 88 ? 7.753 11.709 15.031 1.00 88.12 88 ASP A O 1
ATOM 677 N N . GLU A 1 89 ? 6.819 11.682 12.963 1.00 91.94 89 GLU A N 1
ATOM 678 C CA . GLU A 1 89 ? 7.380 10.419 12.447 1.00 91.94 89 GLU A CA 1
ATOM 679 C C . GLU A 1 89 ? 6.888 9.148 13.153 1.00 91.94 89 GLU A C 1
ATOM 681 O O . GLU A 1 89 ? 7.366 8.046 12.873 1.00 91.94 89 GLU A O 1
ATOM 686 N N . ASN A 1 90 ? 5.929 9.272 14.068 1.00 90.94 90 ASN A N 1
ATOM 687 C CA . ASN A 1 90 ? 5.390 8.122 14.775 1.00 90.94 90 ASN A CA 1
ATOM 688 C C . ASN A 1 90 ? 4.311 7.407 13.957 1.00 90.94 90 ASN A C 1
ATOM 690 O O . ASN A 1 90 ? 3.536 8.012 13.210 1.00 90.94 90 ASN A O 1
ATOM 694 N N . ILE A 1 91 ? 4.223 6.098 14.171 1.00 93.31 91 ILE A N 1
ATOM 695 C CA . ILE A 1 91 ? 3.105 5.261 13.746 1.00 93.31 91 ILE A CA 1
ATOM 696 C C . ILE A 1 91 ? 2.415 4.776 15.013 1.00 93.31 91 ILE A C 1
ATOM 698 O O . ILE A 1 91 ? 3.018 4.060 15.809 1.00 93.31 91 ILE A O 1
ATOM 702 N N . TRP A 1 92 ? 1.157 5.147 15.201 1.00 91.25 92 TRP A N 1
ATOM 703 C CA . TRP A 1 92 ? 0.385 4.811 16.391 1.00 91.25 92 TRP A CA 1
ATOM 704 C C . TRP A 1 92 ? -0.644 3.739 16.079 1.00 91.25 92 TRP A C 1
ATOM 706 O O . TRP A 1 92 ? -1.424 3.887 15.138 1.00 91.25 92 TRP A O 1
ATOM 716 N N . LEU A 1 93 ? -0.683 2.687 16.893 1.00 93.50 93 LEU A N 1
ATOM 717 C CA . LEU A 1 93 ? -1.724 1.667 16.846 1.00 93.50 93 LEU A CA 1
ATOM 718 C C . LEU A 1 93 ? -2.928 2.102 17.680 1.00 93.50 93 LEU A C 1
ATOM 720 O O . LEU A 1 93 ? -2.792 2.539 18.821 1.00 93.50 93 LEU A O 1
ATOM 724 N N . ASN A 1 94 ? -4.119 1.919 17.129 1.00 91.31 94 ASN A N 1
ATOM 725 C CA . ASN A 1 94 ? -5.383 2.281 17.749 1.00 91.31 94 ASN A CA 1
ATOM 726 C C . ASN A 1 94 ? -6.387 1.153 17.536 1.00 91.31 94 ASN A C 1
ATOM 728 O O . ASN A 1 94 ? -6.208 0.290 16.672 1.00 91.31 94 ASN A O 1
ATOM 732 N N . SER A 1 95 ? -7.454 1.161 18.324 1.00 91.62 95 SER A N 1
ATOM 733 C CA . SER A 1 95 ? -8.517 0.173 18.197 1.00 91.62 95 SER A CA 1
ATOM 734 C C . SER A 1 95 ? -9.887 0.785 18.394 1.00 91.62 95 SER A C 1
ATOM 736 O O . SER A 1 95 ? -10.050 1.807 19.065 1.00 91.62 95 SER A O 1
ATOM 738 N N . ILE A 1 96 ? -10.872 0.114 17.820 1.00 88.62 96 ILE A N 1
ATOM 739 C CA . ILE A 1 96 ? -12.277 0.437 17.929 1.00 88.62 96 ILE A CA 1
ATOM 740 C C . ILE A 1 96 ? -12.999 -0.826 18.363 1.00 88.62 96 ILE A C 1
ATOM 742 O O . ILE A 1 96 ? -12.978 -1.834 17.658 1.00 88.62 96 ILE A O 1
ATOM 746 N N . ASN A 1 97 ? -13.660 -0.767 19.510 1.00 90.38 97 ASN A N 1
ATOM 747 C CA . ASN A 1 97 ? -14.553 -1.819 19.961 1.00 90.38 97 ASN A CA 1
ATOM 748 C C . ASN A 1 97 ? -15.997 -1.323 19.813 1.00 90.38 97 ASN A C 1
ATOM 750 O O . ASN A 1 97 ? -16.453 -0.557 20.665 1.00 90.38 97 ASN A O 1
ATOM 754 N N . PRO A 1 98 ? -16.716 -1.672 18.732 1.00 86.38 98 PRO A N 1
ATOM 755 C CA . PRO A 1 98 ? -18.039 -1.123 18.498 1.00 86.38 98 PRO A CA 1
ATOM 756 C C . PRO A 1 98 ? -18.989 -1.462 19.660 1.00 86.38 98 PRO A C 1
ATOM 758 O O . PRO A 1 98 ? -18.975 -2.562 20.207 1.00 86.38 98 PRO A O 1
ATOM 761 N N . ALA A 1 99 ? -19.791 -0.488 20.087 1.00 79.31 99 ALA A N 1
ATOM 762 C CA . ALA A 1 99 ? -20.770 -0.676 21.151 1.00 79.31 99 ALA A CA 1
ATOM 763 C C . ALA A 1 99 ? -21.974 -1.479 20.641 1.00 79.31 99 ALA A C 1
ATOM 765 O O . ALA A 1 99 ? -22.299 -1.452 19.456 1.00 79.31 99 ALA A O 1
ATOM 766 N N . THR A 1 100 ? -22.697 -2.135 21.545 1.00 69.06 100 THR A N 1
ATOM 767 C CA . THR A 1 100 ? -23.974 -2.784 21.222 1.00 69.06 100 THR A CA 1
ATOM 768 C C . THR A 1 100 ? -25.091 -1.738 21.073 1.00 69.06 100 THR A C 1
ATOM 770 O O . THR A 1 100 ? -25.361 -1.004 22.027 1.00 69.06 100 THR A O 1
ATOM 773 N N . GLY A 1 101 ? -25.782 -1.684 19.925 1.00 64.31 101 GLY A N 1
ATOM 774 C CA . GLY A 1 101 ? -26.949 -0.808 19.691 1.00 64.31 101 GLY A CA 1
ATOM 775 C C . GLY A 1 101 ? -26.724 0.335 18.683 1.00 64.31 101 GLY A C 1
ATOM 776 O O . GLY A 1 101 ? -25.737 0.362 17.974 1.00 64.31 101 GLY A O 1
ATOM 777 N N . GLY A 1 102 ? -27.662 1.288 18.581 1.00 64.81 102 GLY A N 1
ATOM 778 C CA . GLY A 1 102 ? -27.794 2.205 17.427 1.00 64.81 102 GLY A CA 1
ATOM 779 C C . GLY A 1 102 ? -26.535 2.961 16.952 1.00 64.81 102 GLY A C 1
ATOM 780 O O . GLY A 1 102 ? -26.224 2.912 15.763 1.00 64.81 102 GLY A O 1
ATOM 781 N N . SER A 1 103 ? -25.815 3.666 17.838 1.00 66.25 103 SER A N 1
ATOM 782 C CA . SER A 1 103 ? -24.517 4.276 17.496 1.00 66.25 103 SER A CA 1
ATOM 783 C C . SER A 1 103 ? -23.405 3.361 17.977 1.00 66.25 103 SER A C 1
ATOM 785 O O . SER A 1 103 ? -23.131 3.308 19.175 1.00 66.25 103 SER A O 1
ATOM 787 N N . HIS A 1 104 ? -22.750 2.659 17.053 1.00 73.56 104 HIS A N 1
ATOM 788 C CA . HIS A 1 104 ? -21.678 1.740 17.420 1.00 73.56 104 HIS A CA 1
ATOM 789 C C . HIS A 1 104 ? -20.404 2.451 17.883 1.00 73.56 104 HIS A C 1
ATOM 791 O O . HIS A 1 104 ? -19.509 1.782 18.383 1.00 73.56 104 HIS A O 1
ATOM 797 N N . PHE A 1 105 ? -20.302 3.778 17.762 1.00 73.62 105 PHE A N 1
ATOM 798 C CA . PHE A 1 105 ? -19.122 4.529 18.188 1.00 73.62 105 PHE A CA 1
ATOM 799 C C . PHE A 1 105 ? -19.448 5.603 19.221 1.00 73.62 105 PHE A C 1
ATOM 801 O O . PHE A 1 105 ? -20.397 6.376 19.061 1.00 73.62 105 PHE A O 1
ATOM 808 N N . THR A 1 106 ? -18.627 5.643 20.269 1.00 72.94 106 THR A N 1
ATOM 809 C CA . THR A 1 106 ? -18.580 6.647 21.338 1.00 72.94 106 THR A CA 1
ATOM 810 C C . THR A 1 106 ? -17.111 6.957 21.645 1.00 72.94 106 THR A C 1
ATOM 812 O O . THR A 1 106 ? -16.223 6.165 21.347 1.00 72.94 106 THR A O 1
ATOM 815 N N . SER A 1 107 ? -16.805 8.090 22.283 1.00 67.62 107 SER A N 1
ATOM 816 C CA . SER A 1 107 ? -15.412 8.367 22.678 1.00 67.62 107 SER A CA 1
ATOM 817 C C . SER A 1 107 ? -14.833 7.332 23.646 1.00 67.62 107 SER A C 1
ATOM 819 O O . SER A 1 107 ? -13.624 7.166 23.717 1.00 67.62 107 SER A O 1
ATOM 821 N N . SER A 1 108 ? -15.694 6.605 24.361 1.00 75.81 108 SER A N 1
ATOM 822 C CA . SER A 1 108 ? -15.307 5.573 25.320 1.00 75.81 108 SER A CA 1
ATOM 823 C C . SER A 1 108 ? -14.953 4.221 24.698 1.00 75.81 108 SER A C 1
ATOM 825 O O . SER A 1 108 ? -14.473 3.353 25.421 1.00 75.81 108 SER A O 1
ATOM 827 N N . ASN A 1 109 ? -15.231 4.001 23.409 1.00 83.31 109 ASN A N 1
ATOM 828 C CA . ASN A 1 109 ? -15.028 2.704 22.761 1.00 83.31 109 ASN A CA 1
ATOM 829 C C . ASN A 1 109 ? -13.998 2.725 21.621 1.00 83.31 109 ASN A C 1
ATOM 831 O O . ASN A 1 109 ? -13.758 1.707 20.972 1.00 83.31 109 ASN A O 1
ATOM 835 N N . VAL A 1 110 ? -13.337 3.870 21.444 1.00 84.31 110 VAL A N 1
ATOM 836 C CA . VAL A 1 110 ? -12.101 4.009 20.678 1.00 84.31 110 VAL A CA 1
ATOM 837 C C . VAL A 1 110 ? -10.953 4.128 21.671 1.00 84.31 110 VAL A C 1
ATOM 839 O O . VAL A 1 110 ? -10.976 4.980 22.554 1.00 84.31 110 VAL A O 1
ATOM 842 N N . THR A 1 111 ? -9.947 3.269 21.544 1.00 87.56 111 THR A N 1
ATOM 843 C CA . THR A 1 111 ? -8.704 3.369 22.320 1.00 87.56 111 THR A CA 1
ATOM 844 C C . THR A 1 111 ? -7.597 3.838 21.394 1.00 87.56 111 THR A C 1
ATOM 846 O O . THR A 1 111 ? -7.256 3.134 20.439 1.00 87.56 111 THR A O 1
ATOM 849 N N . THR A 1 112 ? -7.053 5.022 21.664 1.00 85.12 112 THR A N 1
ATOM 850 C CA . THR A 1 112 ? -5.964 5.609 20.882 1.00 85.12 112 THR A CA 1
ATOM 851 C C . THR A 1 112 ? -4.596 5.302 21.495 1.00 85.12 112 THR A C 1
ATOM 853 O O . THR A 1 112 ? -4.499 5.003 22.685 1.00 85.12 112 THR A O 1
ATOM 856 N N . GLN A 1 113 ? -3.541 5.351 20.675 1.00 85.06 113 GLN A N 1
ATOM 857 C CA . GLN A 1 113 ? -2.134 5.256 21.101 1.00 85.06 113 GLN A CA 1
ATOM 858 C 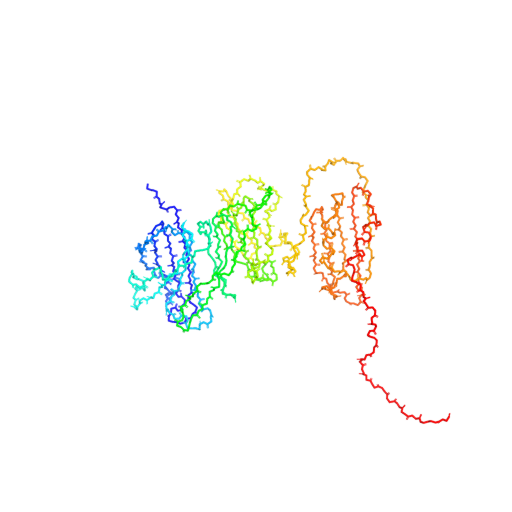C . GLN A 1 113 ? -1.802 4.014 21.955 1.00 85.06 113 GLN A C 1
ATOM 860 O O . GLN A 1 113 ? -1.081 4.081 22.947 1.00 85.06 113 GLN A O 1
ATOM 865 N N . ILE A 1 114 ? -2.313 2.848 21.552 1.00 90.94 114 ILE A N 1
ATOM 866 C CA . ILE A 1 114 ? -2.102 1.549 22.220 1.00 90.94 114 ILE A CA 1
ATOM 867 C C . ILE A 1 114 ? -0.623 1.142 22.204 1.00 90.94 114 ILE A C 1
ATOM 869 O O . ILE A 1 114 ? -0.137 0.509 23.141 1.00 90.94 114 ILE A O 1
ATOM 873 N N . ALA A 1 115 ? 0.062 1.451 21.107 1.00 91.31 115 ALA A N 1
ATOM 874 C CA . ALA A 1 115 ? 1.482 1.218 20.889 1.00 91.31 115 ALA A CA 1
ATOM 875 C C . ALA A 1 115 ? 1.998 2.204 19.831 1.00 91.31 115 ALA A C 1
ATOM 877 O O . ALA A 1 115 ? 1.201 2.761 19.069 1.00 91.31 115 ALA A O 1
ATOM 878 N N . SER A 1 116 ? 3.316 2.385 19.769 1.00 92.12 116 SER A N 1
ATOM 879 C CA . SER A 1 116 ? 3.974 3.265 18.804 1.00 92.12 116 SER A CA 1
ATOM 880 C C . SER A 1 116 ? 5.201 2.623 18.184 1.00 92.12 116 SER A C 1
ATOM 882 O O . SER A 1 116 ? 5.986 1.999 18.895 1.00 92.12 116 SER A O 1
ATOM 884 N N . GLU A 1 117 ? 5.426 2.909 16.910 1.00 94.31 117 GLU A N 1
ATOM 885 C CA . GLU A 1 117 ? 6.678 2.644 16.209 1.00 94.31 117 GLU A CA 1
ATOM 886 C C . GLU A 1 117 ? 7.293 3.949 15.709 1.00 94.31 117 GLU A C 1
ATOM 888 O O . GLU A 1 117 ? 6.575 4.859 15.289 1.00 94.31 117 GLU A O 1
ATOM 893 N N . LYS A 1 118 ? 8.628 4.030 15.730 1.00 90.69 118 LYS A N 1
ATOM 894 C CA . LYS A 1 118 ? 9.366 5.223 15.299 1.00 90.69 118 LYS A CA 1
ATOM 895 C C . LYS A 1 118 ? 10.683 4.860 14.612 1.00 90.69 118 LYS A C 1
ATOM 897 O O . LYS A 1 118 ? 11.722 4.763 15.256 1.00 90.69 118 LYS A O 1
ATOM 902 N N . GLN A 1 119 ? 10.611 4.619 13.307 1.00 95.38 119 GLN A N 1
ATOM 903 C CA . GLN A 1 119 ? 11.771 4.414 12.423 1.00 95.38 119 GLN A CA 1
ATOM 904 C C . GLN A 1 119 ? 11.831 5.389 11.239 1.00 95.38 119 GLN A C 1
ATOM 906 O O . GLN A 1 119 ? 12.946 5.688 10.810 1.00 95.38 119 GLN A O 1
ATOM 911 N N . PRO A 1 120 ? 10.698 5.878 10.690 1.00 92.31 120 PRO A N 1
ATOM 912 C CA . PRO A 1 120 ? 10.731 6.902 9.656 1.00 92.31 120 PRO A CA 1
ATOM 913 C C . PRO A 1 120 ? 11.502 8.148 10.097 1.00 92.31 120 PRO A C 1
ATOM 915 O O . PRO A 1 120 ? 11.486 8.514 11.268 1.00 92.31 120 PRO A O 1
ATOM 918 N N . ASP A 1 121 ? 12.180 8.784 9.147 1.00 90.81 121 ASP A N 1
ATOM 919 C CA . ASP A 1 121 ? 13.039 9.959 9.355 1.00 90.81 121 ASP A CA 1
ATOM 920 C C . ASP A 1 121 ? 12.410 11.268 8.843 1.00 90.81 121 ASP A C 1
ATOM 922 O O . ASP A 1 121 ? 13.075 12.299 8.740 1.00 90.81 121 ASP A O 1
ATOM 926 N N . ALA A 1 122 ? 11.129 11.213 8.481 1.00 88.56 122 ALA A N 1
ATOM 927 C CA . ALA A 1 122 ? 10.316 12.348 8.077 1.00 88.56 122 ALA A CA 1
ATOM 928 C C . ALA A 1 122 ? 8.830 12.069 8.386 1.00 88.56 122 ALA A C 1
ATOM 930 O O . ALA A 1 122 ? 8.448 10.902 8.551 1.00 88.56 122 ALA A O 1
ATOM 931 N N . PRO A 1 123 ? 7.967 13.108 8.418 1.00 88.44 123 PRO A N 1
ATOM 932 C CA . PRO A 1 123 ? 6.522 12.964 8.592 1.00 88.44 123 PRO A CA 1
ATOM 933 C C . PRO A 1 123 ? 5.934 11.834 7.752 1.00 88.44 123 PRO A C 1
ATOM 935 O O . PRO A 1 123 ? 6.261 11.717 6.566 1.00 88.44 123 PRO A O 1
ATOM 938 N N . ILE A 1 124 ? 5.039 11.034 8.329 1.00 89.06 124 ILE A N 1
ATOM 939 C CA . ILE A 1 124 ? 4.410 9.932 7.593 1.00 89.06 124 ILE A CA 1
ATOM 940 C C . ILE A 1 124 ? 3.495 10.518 6.521 1.00 89.06 124 ILE A C 1
ATOM 942 O O . ILE A 1 124 ? 2.648 11.347 6.823 1.00 89.06 124 ILE A O 1
ATOM 946 N N . ALA A 1 125 ? 3.628 10.104 5.268 1.00 86.31 125 ALA A N 1
ATOM 947 C CA . ALA A 1 125 ? 2.806 10.619 4.178 1.00 86.31 125 ALA A CA 1
ATOM 948 C C . ALA A 1 125 ? 1.696 9.640 3.791 1.00 86.31 125 ALA A C 1
ATOM 950 O O . ALA A 1 125 ? 0.549 10.048 3.599 1.00 86.31 125 ALA A O 1
ATOM 951 N N . ARG A 1 126 ? 2.005 8.343 3.678 1.00 88.62 126 ARG A N 1
ATOM 952 C CA . ARG A 1 126 ? 1.032 7.303 3.310 1.00 88.62 126 ARG A CA 1
ATOM 953 C C . ARG A 1 126 ? 1.295 6.002 4.055 1.00 88.62 126 ARG A C 1
ATOM 955 O O . ARG A 1 126 ? 2.436 5.671 4.365 1.00 88.62 126 ARG A O 1
ATOM 962 N N . LEU A 1 127 ? 0.214 5.270 4.293 1.00 92.69 127 LEU A N 1
ATOM 963 C CA . LEU A 1 127 ? 0.202 3.938 4.880 1.00 92.69 127 LEU A CA 1
ATOM 964 C C . LEU A 1 127 ? -0.567 3.009 3.939 1.00 92.69 127 LEU A C 1
ATOM 966 O O . LEU A 1 127 ? -1.525 3.448 3.305 1.00 92.69 127 LEU A O 1
ATOM 970 N N . PHE A 1 128 ? -0.140 1.756 3.834 1.00 93.62 128 PHE A N 1
ATOM 971 C CA . PHE A 1 128 ? -0.870 0.722 3.102 1.00 93.62 128 PHE A CA 1
ATOM 972 C C . PHE A 1 128 ? -0.609 -0.645 3.726 1.00 93.62 128 PHE A C 1
ATOM 974 O O . PHE A 1 128 ? 0.549 -1.056 3.850 1.00 93.62 128 PHE A O 1
ATOM 981 N N . TYR A 1 129 ? -1.666 -1.360 4.103 1.00 95.06 129 TYR A N 1
ATOM 982 C CA . TYR A 1 129 ? -1.539 -2.702 4.659 1.00 95.06 129 TYR A CA 1
ATOM 983 C C . TYR A 1 129 ? -1.670 -3.762 3.562 1.00 95.06 129 TYR A C 1
ATOM 985 O O . TYR A 1 129 ? -2.750 -4.048 3.044 1.00 95.06 129 TYR A O 1
ATOM 993 N N . TYR A 1 130 ? -0.543 -4.380 3.219 1.00 93.44 130 TYR A N 1
ATOM 994 C CA . TYR A 1 130 ? -0.468 -5.479 2.271 1.00 93.44 130 TYR A CA 1
ATOM 995 C C . TYR A 1 130 ? -0.681 -6.811 2.998 1.00 93.44 130 TYR A C 1
ATOM 997 O O . TYR A 1 130 ? 0.247 -7.428 3.526 1.00 93.44 130 TYR A O 1
ATOM 1005 N N . PHE A 1 131 ? -1.942 -7.241 3.034 1.00 90.81 131 PHE A N 1
ATOM 1006 C CA . PHE A 1 131 ? -2.370 -8.429 3.771 1.00 90.81 131 PHE A CA 1
ATOM 1007 C C . PHE A 1 131 ? -1.695 -9.758 3.364 1.00 90.81 131 PHE A C 1
ATOM 1009 O O . PHE A 1 131 ? -1.451 -10.546 4.278 1.00 90.81 131 PHE A O 1
ATOM 1016 N N . PRO A 1 132 ? -1.370 -10.055 2.080 1.00 90.12 132 PRO A N 1
ATOM 1017 C CA . PRO A 1 132 ? -0.878 -11.382 1.695 1.00 90.12 132 PRO A CA 1
ATOM 1018 C C . PRO A 1 132 ? 0.421 -11.780 2.400 1.00 90.12 132 PRO A C 1
ATOM 1020 O O . PRO A 1 132 ? 0.557 -12.924 2.813 1.00 90.12 132 PRO A O 1
ATOM 1023 N N . GLU A 1 133 ? 1.330 -10.823 2.602 1.00 89.75 133 GLU A N 1
ATOM 1024 C CA . GLU A 1 133 ? 2.577 -11.014 3.364 1.00 89.75 133 GLU A CA 1
ATOM 1025 C C . GLU A 1 133 ? 2.502 -10.397 4.771 1.00 89.75 133 GLU A C 1
ATOM 1027 O O . GLU A 1 133 ? 3.489 -10.358 5.502 1.00 89.75 133 GLU A O 1
ATOM 1032 N N . SER A 1 134 ? 1.327 -9.885 5.157 1.00 93.44 134 SER A N 1
ATOM 1033 C CA . SER A 1 134 ? 1.109 -9.144 6.403 1.00 93.44 134 SER A CA 1
ATOM 1034 C C . SER A 1 134 ? 2.150 -8.042 6.636 1.00 93.44 134 SER A C 1
ATOM 1036 O O . SER A 1 134 ? 2.715 -7.914 7.722 1.00 93.44 134 SER A O 1
ATOM 1038 N N . LEU A 1 135 ? 2.391 -7.220 5.612 1.00 94.44 135 LEU A N 1
ATOM 1039 C CA . LEU A 1 135 ? 3.322 -6.093 5.665 1.00 94.44 135 LEU A CA 1
ATOM 1040 C C . LEU A 1 135 ? 2.567 -4.763 5.697 1.00 94.44 135 LEU A C 1
ATOM 1042 O O . LEU A 1 135 ? 1.705 -4.504 4.861 1.00 94.44 135 LEU A O 1
ATOM 1046 N N . LEU A 1 136 ? 2.921 -3.887 6.634 1.00 96.25 136 LEU A N 1
ATOM 1047 C CA . LEU A 1 136 ? 2.499 -2.490 6.627 1.00 96.25 136 LEU A CA 1
ATOM 1048 C C . LEU A 1 136 ? 3.573 -1.650 5.940 1.00 96.25 136 LEU A C 1
ATOM 1050 O O . LEU A 1 136 ? 4.676 -1.495 6.465 1.00 96.25 136 LEU A O 1
ATOM 1054 N N . TYR A 1 137 ? 3.227 -1.083 4.791 1.00 94.75 137 TYR A N 1
ATOM 1055 C CA . TYR A 1 137 ? 4.057 -0.133 4.067 1.00 94.75 137 TYR A CA 1
ATOM 1056 C C . TYR A 1 137 ? 3.839 1.281 4.575 1.00 94.75 137 TYR A C 1
ATOM 1058 O O . TYR A 1 137 ? 2.704 1.736 4.718 1.00 94.75 137 TYR A O 1
ATOM 1066 N N . VAL A 1 138 ? 4.944 1.980 4.808 1.00 93.50 138 VAL A N 1
ATOM 1067 C CA . VAL A 1 138 ? 4.971 3.320 5.385 1.00 93.50 138 VAL A CA 1
ATOM 1068 C C . VAL A 1 138 ? 5.835 4.203 4.502 1.00 93.50 138 VAL A C 1
ATOM 1070 O O . VAL A 1 138 ? 7.056 4.064 4.469 1.00 93.50 138 VAL A O 1
ATOM 1073 N N . ALA A 1 139 ? 5.203 5.111 3.770 1.00 89.75 139 ALA A N 1
ATOM 1074 C CA . ALA A 1 139 ? 5.905 6.090 2.957 1.00 89.75 139 ALA A CA 1
ATOM 1075 C C . ALA A 1 139 ? 6.060 7.394 3.742 1.00 89.75 139 ALA A C 1
ATOM 1077 O O . ALA A 1 139 ? 5.063 7.972 4.186 1.00 89.75 139 ALA A O 1
ATOM 1078 N N . ALA A 1 140 ? 7.294 7.859 3.900 1.00 87.69 140 ALA A N 1
ATOM 1079 C CA . ALA A 1 140 ? 7.618 9.118 4.554 1.00 87.69 140 ALA A CA 1
ATOM 1080 C C . ALA A 1 140 ? 7.604 10.284 3.552 1.00 87.69 140 ALA A C 1
ATOM 1082 O O . ALA A 1 140 ? 7.782 10.104 2.349 1.00 87.69 140 ALA A O 1
ATOM 1083 N N . SER A 1 141 ? 7.395 11.502 4.044 1.00 82.88 141 SER A N 1
ATOM 1084 C CA . SER A 1 141 ? 7.264 12.740 3.253 1.00 82.88 141 SER A CA 1
ATOM 1085 C C . SER A 1 141 ? 8.537 13.190 2.523 1.00 82.88 141 SER A C 1
ATOM 1087 O O . SER A 1 141 ? 8.503 14.152 1.764 1.00 82.88 141 SER A O 1
ATOM 1089 N N . ASN A 1 142 ? 9.655 12.498 2.707 1.00 77.94 142 ASN A N 1
ATOM 1090 C CA . ASN A 1 142 ? 10.889 12.684 1.940 1.00 77.94 142 ASN A CA 1
ATOM 1091 C C . ASN A 1 142 ? 11.071 11.628 0.829 1.00 77.94 142 ASN A C 1
ATOM 1093 O O . ASN A 1 142 ? 12.128 11.584 0.202 1.00 77.94 142 ASN A O 1
ATOM 1097 N N . GLY A 1 143 ? 10.073 10.766 0.603 1.00 76.56 143 GLY A N 1
ATOM 1098 C CA . GLY A 1 143 ? 10.100 9.716 -0.418 1.00 76.56 143 GLY A CA 1
ATOM 1099 C C . GLY A 1 143 ? 10.632 8.370 0.075 1.00 76.56 143 GLY A C 1
ATOM 1100 O O . GLY A 1 143 ? 10.496 7.379 -0.639 1.00 76.56 143 GLY A O 1
ATOM 1101 N N . ASN A 1 144 ? 11.181 8.294 1.291 1.00 83.19 144 ASN A N 1
ATOM 1102 C CA . ASN A 1 144 ? 11.656 7.035 1.860 1.00 83.19 144 ASN A CA 1
ATOM 1103 C C . ASN A 1 144 ? 10.490 6.070 2.115 1.00 83.19 144 ASN A C 1
ATOM 1105 O O . ASN A 1 144 ? 9.410 6.467 2.564 1.00 83.19 144 ASN A O 1
ATOM 1109 N N . LEU A 1 145 ? 10.727 4.783 1.863 1.00 87.19 145 LEU A N 1
ATOM 1110 C CA . LEU A 1 145 ? 9.757 3.719 2.106 1.00 87.19 145 LEU A CA 1
ATOM 1111 C C . LEU A 1 145 ? 10.261 2.803 3.218 1.00 87.19 145 LEU A C 1
ATOM 1113 O O . LEU A 1 145 ? 11.378 2.300 3.158 1.00 87.19 145 LEU A O 1
ATOM 1117 N N . TYR A 1 146 ? 9.413 2.536 4.199 1.00 92.06 146 TYR A N 1
ATOM 1118 C CA . TYR A 1 146 ? 9.660 1.618 5.307 1.00 92.06 146 TYR A CA 1
ATOM 1119 C C . TYR A 1 146 ? 8.602 0.521 5.282 1.00 92.06 146 TYR A C 1
ATOM 1121 O O . TYR A 1 146 ? 7.489 0.736 4.790 1.00 92.06 146 TYR A O 1
ATOM 1129 N N . TRP A 1 147 ? 8.920 -0.649 5.826 1.00 94.44 147 TRP A N 1
ATOM 1130 C CA . TRP A 1 147 ? 7.918 -1.690 6.029 1.00 94.44 147 TRP A CA 1
ATOM 1131 C C . TRP A 1 147 ? 8.083 -2.408 7.361 1.00 94.44 147 TRP A C 1
ATOM 1133 O O . TRP A 1 147 ? 9.187 -2.646 7.863 1.00 94.44 147 TRP A O 1
ATOM 1143 N N . TYR A 1 148 ? 6.932 -2.754 7.920 1.00 97.06 148 TYR A N 1
ATOM 1144 C CA . TYR A 1 148 ? 6.782 -3.429 9.196 1.00 97.06 148 TYR A CA 1
ATOM 1145 C C . TYR A 1 148 ? 6.053 -4.744 8.971 1.00 97.06 148 TYR A C 1
ATOM 1147 O O . TYR A 1 148 ? 5.099 -4.791 8.194 1.00 97.06 148 TYR A O 1
ATOM 1155 N N . SER A 1 149 ? 6.458 -5.800 9.665 1.00 95.81 149 SER A N 1
ATOM 1156 C CA . SER A 1 149 ? 5.633 -6.995 9.765 1.00 95.81 149 SER A CA 1
ATOM 1157 C C . SER A 1 149 ? 4.487 -6.722 10.732 1.00 95.81 149 SER A C 1
ATOM 1159 O O . SER A 1 149 ? 4.666 -6.090 11.776 1.00 95.81 149 SER A O 1
ATOM 1161 N N . VAL A 1 150 ? 3.298 -7.183 10.362 1.00 97.12 150 VAL A N 1
ATOM 1162 C CA . VAL A 1 150 ? 2.104 -7.172 11.203 1.00 97.12 150 VAL A CA 1
ATOM 1163 C C . VAL A 1 150 ? 1.879 -8.598 11.667 1.00 97.12 150 VAL A C 1
ATOM 1165 O O . VAL A 1 150 ? 1.597 -9.484 10.864 1.00 97.12 150 VAL A O 1
ATOM 1168 N N . THR A 1 151 ? 2.023 -8.834 12.964 1.00 96.00 151 THR A N 1
ATOM 1169 C CA . THR A 1 151 ? 1.755 -10.150 13.553 1.00 96.00 151 THR A CA 1
ATOM 1170 C C . THR A 1 151 ? 0.549 -10.065 14.467 1.00 96.00 151 THR A C 1
ATOM 1172 O O . THR A 1 151 ? 0.380 -9.081 15.184 1.00 96.00 151 THR A O 1
ATOM 1175 N N . TRP A 1 152 ? -0.293 -11.091 14.429 1.00 94.44 152 TRP A N 1
ATOM 1176 C CA . TRP A 1 152 ? -1.535 -11.154 15.189 1.00 94.44 152 TRP A CA 1
ATOM 1177 C C . TRP A 1 152 ? -1.381 -12.149 16.337 1.00 94.44 152 TRP A C 1
ATOM 1179 O O . TRP A 1 152 ? -0.970 -13.293 16.126 1.00 94.44 152 TRP A O 1
ATOM 1189 N N . SER A 1 153 ? -1.669 -11.719 17.564 1.00 92.25 153 SER A N 1
ATOM 1190 C CA . SER A 1 153 ? -1.731 -12.621 18.715 1.00 92.25 153 SER A CA 1
ATOM 1191 C C . SER A 1 153 ? -3.024 -13.437 18.717 1.00 92.25 153 SER A C 1
ATOM 1193 O O . SER A 1 153 ? -3.971 -13.154 17.988 1.00 92.25 153 SER A O 1
ATOM 1195 N N . SER A 1 154 ? -3.083 -14.468 19.563 1.00 87.44 154 SER A N 1
ATOM 1196 C CA . SER A 1 154 ? -4.239 -15.373 19.660 1.00 87.44 154 SER A CA 1
ATOM 1197 C C . SER A 1 154 ? -5.556 -14.688 20.044 1.00 87.44 154 SER A C 1
ATOM 1199 O O . SER A 1 154 ? -6.622 -15.244 19.813 1.00 87.44 154 SER A O 1
ATOM 1201 N N . ASP A 1 155 ? -5.485 -13.517 20.676 1.00 85.44 155 ASP A N 1
ATOM 1202 C CA . ASP A 1 155 ? -6.620 -12.659 21.034 1.00 85.44 155 ASP A CA 1
ATOM 1203 C C . ASP A 1 155 ? -6.993 -11.655 19.924 1.00 85.44 155 ASP A C 1
ATOM 1205 O O . ASP A 1 155 ? -7.852 -10.804 20.134 1.00 85.44 155 ASP A O 1
ATOM 1209 N N . GLY A 1 156 ? -6.366 -11.746 18.745 1.00 88.56 156 GLY A N 1
ATOM 1210 C CA . GLY A 1 156 ? -6.661 -10.903 17.586 1.00 88.56 156 GLY A CA 1
ATOM 1211 C C . GLY A 1 156 ? -6.052 -9.503 17.650 1.00 88.56 156 GLY A C 1
ATOM 1212 O O . GLY A 1 156 ? -6.420 -8.651 16.846 1.00 88.56 156 GLY A O 1
ATOM 1213 N N . LYS A 1 157 ? -5.123 -9.234 18.576 1.00 93.75 157 LYS A N 1
ATOM 1214 C CA . LYS A 1 157 ? -4.416 -7.950 18.646 1.00 93.75 157 LYS A CA 1
ATOM 1215 C C . LYS A 1 157 ? -3.204 -7.939 17.698 1.00 93.75 157 LYS A C 1
ATOM 1217 O O . LYS A 1 157 ? -2.354 -8.825 17.791 1.00 93.75 157 LYS A O 1
ATOM 1222 N N . PRO A 1 158 ? -3.059 -6.933 16.818 1.00 96.69 158 PRO A N 1
ATOM 1223 C CA . PRO A 1 158 ? -1.883 -6.813 15.978 1.00 96.69 158 PRO A CA 1
ATOM 1224 C C . PRO A 1 158 ? -0.719 -6.193 16.755 1.00 96.69 158 PRO A C 1
ATOM 1226 O O . PRO A 1 158 ? -0.898 -5.360 17.650 1.00 96.69 158 PRO A O 1
ATOM 1229 N N . SER A 1 159 ? 0.492 -6.550 16.352 1.00 96.06 159 SER A N 1
ATOM 1230 C CA . SER A 1 159 ? 1.727 -5.878 16.733 1.00 96.06 159 SER A CA 1
ATOM 1231 C C . SER A 1 159 ? 2.566 -5.601 15.493 1.00 96.06 159 SER A C 1
ATOM 1233 O O . SER A 1 159 ? 2.575 -6.390 14.544 1.00 96.06 159 SER A O 1
ATOM 1235 N N . LEU A 1 160 ? 3.228 -4.447 15.497 1.00 96.94 160 LEU A N 1
ATOM 1236 C CA . LEU A 1 160 ? 4.112 -4.018 14.424 1.00 96.94 160 LEU A CA 1
ATOM 1237 C C . LEU A 1 160 ? 5.549 -4.351 14.812 1.00 96.94 160 LEU A C 1
ATOM 1239 O O . LEU A 1 160 ? 5.926 -4.262 15.977 1.00 96.94 160 LEU A O 1
ATOM 1243 N N . SER A 1 161 ? 6.364 -4.749 13.846 1.00 96.25 161 SER A N 1
ATOM 1244 C CA . SER A 1 161 ? 7.805 -4.897 14.043 1.00 96.25 161 SER A CA 1
ATOM 1245 C C . SER A 1 161 ? 8.535 -4.407 12.810 1.00 96.25 161 SER A C 1
ATOM 1247 O O . SER A 1 161 ? 8.228 -4.820 11.694 1.00 96.25 161 SER A O 1
ATOM 1249 N N . TYR A 1 162 ? 9.480 -3.490 13.004 1.00 96.12 162 TYR A N 1
ATOM 1250 C CA . TYR A 1 162 ? 10.268 -2.956 11.902 1.00 96.12 162 TYR A CA 1
ATOM 1251 C C . TYR A 1 162 ? 11.044 -4.073 11.203 1.00 96.12 162 TYR A C 1
ATOM 1253 O O . TYR A 1 162 ? 11.722 -4.866 11.859 1.00 96.12 162 TYR A O 1
ATOM 1261 N N . VAL A 1 163 ? 10.954 -4.121 9.874 1.00 94.56 163 VAL A N 1
ATOM 1262 C CA . VAL A 1 163 ? 11.674 -5.107 9.065 1.00 94.56 163 VAL A CA 1
ATOM 1263 C C . VAL A 1 163 ? 12.856 -4.441 8.380 1.00 94.56 163 VAL A C 1
ATOM 1265 O O . VAL A 1 163 ? 13.999 -4.836 8.604 1.00 94.56 163 VAL A O 1
ATOM 1268 N N . SER A 1 164 ? 12.595 -3.454 7.521 1.00 91.56 164 SER A N 1
ATOM 1269 C CA . SER A 1 164 ? 13.632 -2.746 6.770 1.00 91.56 164 SER A CA 1
ATOM 1270 C C . SER A 1 164 ? 13.052 -1.503 6.075 1.00 91.56 164 SER A C 1
ATOM 1272 O O . SER A 1 164 ? 11.879 -1.153 6.248 1.00 91.56 164 SER A O 1
ATOM 1274 N N . SER A 1 165 ? 13.892 -0.822 5.303 1.00 88.62 165 SER A N 1
ATOM 1275 C CA . SER A 1 165 ? 13.554 0.368 4.537 1.00 88.62 165 SER A CA 1
ATOM 1276 C C . SER A 1 165 ? 14.283 0.382 3.199 1.00 88.62 165 SER A C 1
ATOM 1278 O O . SER A 1 165 ? 15.292 -0.294 2.994 1.00 88.62 165 SER A O 1
ATOM 1280 N N . ASN A 1 166 ? 13.759 1.179 2.278 1.00 79.75 166 ASN A N 1
ATOM 1281 C CA . ASN A 1 166 ? 14.418 1.561 1.050 1.00 79.75 166 ASN A CA 1
ATOM 1282 C C . ASN A 1 166 ? 14.459 3.090 1.000 1.00 79.75 166 ASN A C 1
ATOM 1284 O O . ASN A 1 166 ? 13.426 3.762 0.981 1.00 79.75 166 ASN A O 1
ATOM 1288 N N . THR A 1 167 ? 15.676 3.621 1.026 1.00 76.44 167 THR A N 1
ATOM 1289 C CA . THR A 1 167 ? 15.976 5.057 0.962 1.00 76.44 167 THR A CA 1
ATOM 1290 C C . THR A 1 167 ? 16.757 5.409 -0.305 1.00 76.44 167 THR A C 1
ATOM 1292 O O . THR A 1 167 ? 17.124 6.563 -0.517 1.00 76.44 167 THR A O 1
ATOM 1295 N N . SER A 1 168 ? 16.999 4.425 -1.181 1.00 60.78 168 SER A N 1
ATOM 1296 C CA . SER A 1 168 ? 17.804 4.562 -2.402 1.00 60.78 168 SER A CA 1
ATOM 1297 C C . SER A 1 168 ? 17.125 5.386 -3.501 1.00 60.78 168 SER A C 1
ATOM 1299 O O . SER A 1 168 ? 17.661 5.498 -4.593 1.00 60.78 168 SER A O 1
ATOM 1301 N N . TYR A 1 169 ? 15.971 5.983 -3.204 1.00 57.44 169 TYR A N 1
ATOM 1302 C CA . TYR A 1 169 ? 15.277 6.986 -4.016 1.00 57.44 169 TYR A CA 1
ATOM 1303 C C . TYR A 1 169 ? 15.993 8.348 -4.033 1.00 57.44 169 TYR A C 1
ATOM 1305 O O . TYR A 1 169 ? 15.712 9.184 -4.884 1.00 57.44 169 TYR A O 1
ATOM 1313 N N . ASN A 1 170 ? 16.900 8.585 -3.081 1.00 48.97 170 ASN A N 1
ATOM 1314 C CA . ASN A 1 170 ? 17.477 9.898 -2.794 1.00 48.97 170 ASN A CA 1
ATOM 1315 C C . ASN A 1 170 ? 18.993 9.972 -3.104 1.00 48.97 170 ASN A C 1
ATOM 1317 O O . ASN A 1 170 ? 19.777 10.232 -2.192 1.00 48.97 170 ASN A O 1
ATOM 1321 N N . GLY A 1 171 ? 19.442 9.741 -4.351 1.00 40.94 171 GLY A N 1
ATOM 1322 C CA . GLY A 1 171 ? 20.887 9.724 -4.679 1.00 40.94 171 GLY A CA 1
ATOM 1323 C C . GLY A 1 171 ? 21.350 10.486 -5.934 1.00 40.94 171 GLY A C 1
ATOM 1324 O O . GLY A 1 171 ? 21.297 9.939 -7.019 1.00 40.94 171 GLY A O 1
ATOM 1325 N N . ASP A 1 172 ? 21.913 11.692 -5.769 1.00 37.75 172 ASP A N 1
ATOM 1326 C CA . ASP A 1 172 ? 22.897 12.400 -6.633 1.00 37.75 172 ASP A CA 1
ATOM 1327 C C . ASP A 1 172 ? 22.761 12.358 -8.184 1.00 37.75 172 ASP A C 1
ATOM 1329 O O . ASP A 1 172 ? 23.766 12.362 -8.903 1.00 37.75 172 ASP A O 1
ATOM 1333 N N . GLY A 1 173 ? 21.543 12.393 -8.737 1.00 43.94 173 GLY A N 1
ATOM 1334 C CA . GLY A 1 173 ? 21.302 12.509 -10.1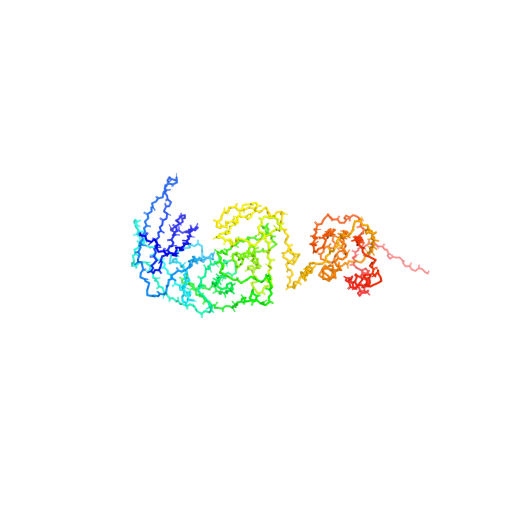85 1.00 43.94 173 GLY A CA 1
ATOM 1335 C C . GLY A 1 173 ? 20.125 13.422 -10.562 1.00 43.94 173 GLY A C 1
ATOM 1336 O O . GLY A 1 173 ? 19.166 13.581 -9.809 1.00 43.94 173 GLY A O 1
ATOM 1337 N N . ASP A 1 174 ? 20.160 14.009 -11.767 1.00 40.78 174 ASP A N 1
ATOM 133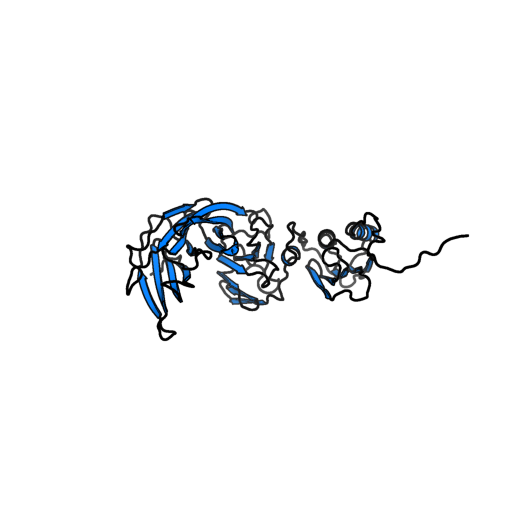8 C CA . ASP A 1 174 ? 19.136 14.958 -12.257 1.00 40.78 174 ASP A CA 1
ATOM 1339 C C . ASP A 1 174 ? 17.709 14.352 -12.341 1.00 40.78 174 ASP A C 1
ATOM 1341 O O . ASP A 1 174 ? 16.710 15.077 -12.279 1.00 40.78 174 ASP A O 1
ATOM 1345 N N . TYR A 1 175 ? 17.598 13.018 -12.405 1.00 48.00 175 TYR A N 1
ATOM 1346 C CA . TYR A 1 175 ? 16.349 12.252 -12.578 1.00 48.00 175 TYR A CA 1
ATOM 1347 C C . TYR A 1 175 ? 15.879 11.481 -11.331 1.00 48.00 175 TYR A C 1
ATOM 1349 O O . TYR A 1 175 ? 14.974 10.654 -11.420 1.00 48.00 175 TYR A O 1
ATOM 1357 N N . GLU A 1 176 ? 16.445 11.767 -10.162 1.00 54.00 176 GLU A N 1
ATOM 1358 C CA . GLU A 1 176 ? 16.146 11.005 -8.944 1.00 54.00 176 GLU A CA 1
ATOM 1359 C C . GLU A 1 176 ? 14.821 11.425 -8.282 1.00 54.00 176 GLU A C 1
ATOM 1361 O O . GLU A 1 176 ? 14.513 12.626 -8.250 1.00 54.00 176 GLU A O 1
ATOM 1366 N N . PRO A 1 177 ? 14.028 10.474 -7.752 1.00 49.91 177 PRO A N 1
ATOM 1367 C CA . PRO A 1 177 ? 12.745 10.729 -7.096 1.00 49.91 177 PRO A CA 1
ATOM 1368 C C . PRO A 1 177 ? 12.901 11.306 -5.674 1.00 49.91 177 PRO A C 1
ATOM 1370 O O . PRO A 1 177 ? 12.709 10.613 -4.681 1.00 49.91 177 PRO A O 1
ATOM 1373 N N . SER A 1 178 ? 13.184 12.602 -5.563 1.00 50.91 178 SER A N 1
ATOM 1374 C CA . SER A 1 178 ? 13.177 13.319 -4.279 1.00 50.91 178 SER A CA 1
ATOM 1375 C C . SER A 1 178 ? 11.873 14.102 -4.064 1.00 50.91 178 SER A C 1
ATOM 1377 O O . SER A 1 178 ? 11.595 15.016 -4.849 1.00 50.91 178 SER A O 1
ATOM 1379 N N . GLY A 1 179 ? 11.129 13.823 -2.984 1.00 59.50 179 GLY A N 1
ATOM 1380 C CA . GLY A 1 179 ? 9.936 14.591 -2.587 1.00 59.50 179 GLY A CA 1
ATOM 1381 C C . GLY A 1 179 ? 8.814 13.769 -1.940 1.00 59.50 179 GLY A C 1
ATOM 1382 O O . GLY A 1 179 ? 8.889 12.546 -1.826 1.00 59.50 179 GLY A O 1
ATOM 1383 N N . ALA A 1 180 ? 7.775 14.466 -1.464 1.00 64.88 180 ALA A N 1
ATOM 1384 C CA . ALA A 1 180 ? 6.716 13.871 -0.653 1.00 64.88 180 ALA A CA 1
ATOM 1385 C C . ALA A 1 180 ? 5.785 12.981 -1.482 1.00 64.88 180 ALA A C 1
ATOM 1387 O O . ALA A 1 180 ? 5.082 13.487 -2.359 1.00 64.88 180 ALA A O 1
ATOM 1388 N N . PRO A 1 181 ? 5.701 11.675 -1.182 1.00 72.50 181 PRO A N 1
ATOM 1389 C CA . PRO A 1 181 ? 4.797 10.807 -1.893 1.00 72.50 181 PRO A CA 1
ATOM 1390 C C . PRO A 1 181 ? 3.357 11.189 -1.573 1.00 72.50 181 PRO A C 1
ATOM 1392 O O . PRO A 1 181 ? 2.927 11.262 -0.422 1.00 72.50 181 PRO A O 1
ATOM 1395 N N . ILE A 1 182 ? 2.585 11.405 -2.627 1.00 72.19 182 ILE A N 1
ATOM 1396 C CA . ILE A 1 182 ? 1.182 11.820 -2.542 1.00 72.19 182 ILE A CA 1
ATOM 1397 C C . ILE A 1 182 ? 0.236 10.619 -2.488 1.00 72.19 182 ILE A C 1
ATOM 1399 O O . ILE A 1 182 ? -0.949 10.766 -2.191 1.00 72.19 182 ILE A O 1
ATOM 1403 N N . SER A 1 183 ? 0.715 9.433 -2.858 1.00 77.56 183 SER A N 1
ATOM 1404 C CA . SER A 1 183 ? -0.113 8.243 -3.034 1.00 77.56 183 SER A CA 1
ATOM 1405 C C . SER A 1 183 ? 0.731 6.984 -2.958 1.00 77.56 183 SER A C 1
ATOM 1407 O O . SER A 1 183 ? 1.831 6.942 -3.508 1.00 77.56 183 SER A O 1
ATOM 1409 N N . LEU A 1 184 ? 0.155 5.945 -2.368 1.00 85.25 184 LEU A N 1
ATOM 1410 C CA . LEU A 1 184 ? 0.668 4.587 -2.408 1.00 85.25 184 LEU A CA 1
ATOM 1411 C C . LEU A 1 184 ? -0.455 3.713 -2.974 1.00 85.25 184 LEU A C 1
ATOM 1413 O O . LEU A 1 184 ? -1.500 3.576 -2.345 1.00 85.25 184 LEU A O 1
ATOM 1417 N N . THR A 1 185 ? -0.291 3.227 -4.205 1.00 85.62 185 THR A N 1
ATOM 1418 C CA . THR A 1 185 ? -1.342 2.503 -4.940 1.00 85.62 185 THR A CA 1
ATOM 1419 C C . THR A 1 185 ? -0.940 1.055 -5.153 1.00 85.62 185 THR A C 1
ATOM 1421 O O . THR A 1 185 ? 0.141 0.782 -5.665 1.00 85.62 185 THR A O 1
ATOM 1424 N N . PHE A 1 186 ? -1.829 0.131 -4.806 1.00 89.00 186 PHE A N 1
ATOM 1425 C CA . PHE A 1 186 ? -1.618 -1.301 -4.980 1.00 89.00 186 PHE A CA 1
ATOM 1426 C C . PHE A 1 186 ? -2.112 -1.818 -6.328 1.00 89.00 186 PHE A C 1
ATOM 1428 O O . PHE A 1 186 ? -3.238 -1.534 -6.736 1.00 89.00 186 PHE A O 1
ATOM 1435 N N . PHE A 1 187 ? -1.300 -2.647 -6.968 1.00 86.00 187 PHE A N 1
ATOM 1436 C CA . PHE A 1 187 ? -1.602 -3.348 -8.205 1.00 8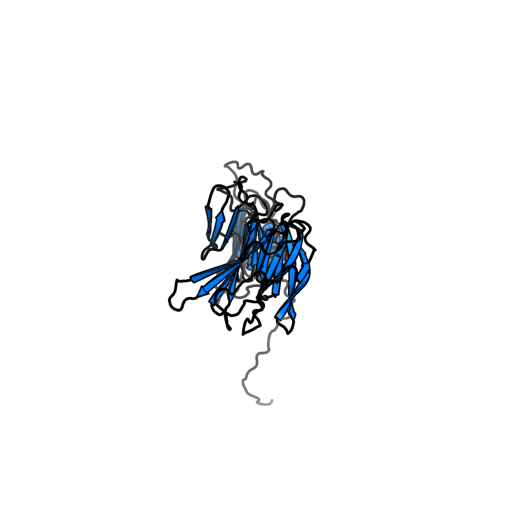6.00 187 PHE A CA 1
ATOM 1437 C C . PHE A 1 187 ? -1.450 -4.849 -7.962 1.00 86.00 187 PHE A C 1
ATOM 1439 O O . PHE A 1 187 ? -0.340 -5.311 -7.702 1.00 86.00 187 PHE A O 1
ATOM 1446 N N . PRO A 1 188 ? -2.538 -5.628 -8.046 1.00 85.44 188 PRO A N 1
ATOM 1447 C CA . PRO A 1 188 ? -2.416 -7.069 -7.952 1.00 85.44 188 PRO A CA 1
ATOM 1448 C C . PRO A 1 188 ? -1.695 -7.627 -9.182 1.00 85.44 188 PRO A C 1
ATOM 1450 O O . PRO A 1 188 ? -1.735 -7.039 -10.275 1.00 85.44 188 PRO A O 1
ATOM 1453 N N . ALA A 1 189 ? -1.099 -8.799 -9.013 1.00 80.38 189 ALA A N 1
ATOM 1454 C CA . ALA A 1 189 ? -0.521 -9.595 -10.076 1.00 80.38 189 ALA A CA 1
ATOM 1455 C C . ALA A 1 189 ? -1.492 -9.716 -11.257 1.00 80.38 189 ALA A C 1
ATOM 1457 O O . ALA A 1 189 ? -2.714 -9.759 -11.106 1.00 80.38 189 ALA A O 1
ATOM 1458 N N . LYS A 1 190 ? -0.918 -9.779 -12.454 1.00 78.19 190 LYS A N 1
ATOM 1459 C CA . LYS A 1 190 ? -1.574 -9.758 -13.766 1.00 78.19 190 LYS A CA 1
ATOM 1460 C C . LYS A 1 190 ? -2.252 -8.438 -14.143 1.00 78.19 190 LYS A C 1
ATOM 1462 O O . LYS A 1 190 ? -2.814 -8.369 -15.229 1.00 78.19 190 LYS A O 1
ATOM 1467 N N . THR A 1 191 ? -2.165 -7.391 -13.314 1.00 75.56 191 THR A N 1
ATOM 1468 C CA . THR A 1 191 ? -2.570 -6.033 -13.730 1.00 75.56 191 THR A CA 1
ATOM 1469 C C . THR A 1 191 ? -1.480 -5.374 -14.570 1.00 75.56 191 THR A C 1
ATOM 1471 O O . THR A 1 191 ? -1.724 -4.962 -15.696 1.00 75.56 191 THR A O 1
ATOM 1474 N N . LEU A 1 192 ? -0.269 -5.293 -14.014 1.00 71.00 192 LEU A N 1
ATOM 1475 C CA . LEU A 1 192 ? 0.911 -4.695 -14.654 1.00 71.00 192 LEU A CA 1
ATOM 1476 C C . LEU A 1 192 ? 2.075 -5.685 -14.768 1.00 71.00 192 LEU A C 1
ATOM 1478 O O . LEU A 1 192 ? 2.908 -5.590 -15.662 1.00 71.00 192 LEU A O 1
ATOM 1482 N N . THR A 1 193 ? 2.138 -6.617 -13.823 1.00 70.75 193 THR A N 1
ATOM 1483 C CA . THR A 1 193 ? 3.274 -7.495 -13.540 1.00 70.75 193 THR A CA 1
ATOM 1484 C C . THR A 1 193 ? 2.786 -8.887 -13.213 1.00 70.75 193 THR A C 1
ATOM 1486 O O . THR A 1 193 ? 1.635 -9.064 -12.835 1.00 70.75 193 THR A O 1
ATOM 1489 N N . ASP A 1 194 ? 3.662 -9.885 -13.259 1.00 70.81 194 ASP A N 1
ATOM 1490 C CA . ASP A 1 194 ? 3.316 -11.248 -12.834 1.00 70.81 194 ASP A CA 1
ATOM 1491 C C . ASP A 1 194 ? 3.215 -11.428 -11.310 1.00 70.81 194 ASP A C 1
ATOM 1493 O O . ASP A 1 194 ? 2.793 -12.484 -10.843 1.00 70.81 194 ASP A O 1
ATOM 1497 N N . TYR A 1 195 ? 3.546 -10.389 -10.547 1.00 75.81 195 TYR A N 1
ATOM 1498 C CA . TYR A 1 195 ? 3.497 -10.333 -9.088 1.00 75.81 195 TYR A CA 1
ATOM 1499 C C . TYR A 1 195 ? 2.781 -9.068 -8.607 1.00 75.81 195 TYR A C 1
ATOM 1501 O O . TYR A 1 195 ? 2.573 -8.134 -9.378 1.00 75.81 195 TYR A O 1
ATOM 1509 N N . ASP A 1 196 ? 2.422 -9.034 -7.329 1.00 84.81 196 ASP A N 1
ATOM 1510 C CA . ASP A 1 196 ? 1.795 -7.884 -6.681 1.00 84.81 196 ASP A CA 1
ATOM 1511 C C . ASP A 1 196 ? 2.786 -6.722 -6.551 1.00 84.81 196 ASP A C 1
ATOM 1513 O O . ASP A 1 196 ? 3.917 -6.909 -6.096 1.00 84.81 196 ASP A O 1
ATOM 1517 N N . CYS A 1 197 ? 2.381 -5.511 -6.923 1.00 84.50 197 CYS A N 1
ATOM 1518 C CA . CYS A 1 197 ? 3.247 -4.341 -6.879 1.00 84.50 197 CYS A CA 1
ATOM 1519 C C . CYS A 1 197 ? 2.596 -3.120 -6.225 1.00 84.50 197 CYS A C 1
ATOM 1521 O O . CYS A 1 197 ? 1.375 -2.963 -6.161 1.00 84.50 197 CYS A O 1
ATOM 1523 N N . LEU A 1 198 ? 3.449 -2.253 -5.690 1.00 85.94 198 LEU A N 1
ATOM 1524 C CA . LEU A 1 198 ? 3.069 -0.987 -5.079 1.00 85.94 198 LEU A CA 1
ATOM 1525 C C . LEU A 1 198 ? 3.690 0.149 -5.865 1.00 85.94 198 LEU A C 1
ATOM 1527 O O . LEU A 1 198 ? 4.893 0.152 -6.104 1.00 85.94 198 LEU A O 1
ATOM 1531 N N . LEU A 1 199 ? 2.868 1.122 -6.231 1.00 83.31 199 LEU A N 1
ATOM 1532 C CA . LEU A 1 199 ? 3.279 2.345 -6.894 1.00 83.31 199 LEU A CA 1
ATOM 1533 C C . LEU A 1 199 ? 3.285 3.488 -5.883 1.00 83.31 199 LEU A C 1
ATOM 1535 O O . LEU A 1 199 ? 2.232 3.915 -5.398 1.00 83.31 199 LEU A O 1
ATOM 1539 N N . LEU A 1 200 ? 4.471 4.006 -5.600 1.00 79.94 200 LEU A N 1
ATOM 1540 C CA . LEU A 1 200 ? 4.674 5.255 -4.891 1.00 79.94 200 LEU A CA 1
ATOM 1541 C C . LEU A 1 200 ? 4.666 6.402 -5.893 1.00 79.94 200 LEU A C 1
ATOM 1543 O O . LEU A 1 200 ? 5.549 6.562 -6.736 1.00 79.94 200 LEU A O 1
ATOM 1547 N N . GLY A 1 201 ? 3.605 7.185 -5.806 1.00 73.50 201 GLY A N 1
ATOM 1548 C CA . GLY A 1 201 ? 3.341 8.289 -6.703 1.00 73.50 201 GLY A CA 1
ATOM 1549 C C . GLY A 1 201 ? 3.722 9.634 -6.100 1.00 73.50 201 GLY A C 1
ATOM 1550 O O . GLY A 1 201 ? 3.687 9.809 -4.881 1.00 73.50 201 GLY A O 1
ATOM 1551 N N . GLY A 1 202 ? 4.028 10.606 -6.961 1.00 65.94 202 GLY A N 1
ATOM 1552 C CA . GLY A 1 202 ? 4.225 12.003 -6.557 1.00 65.94 202 GLY A CA 1
ATOM 1553 C C . GLY A 1 202 ? 5.548 12.316 -5.870 1.00 65.94 202 GLY A C 1
ATOM 1554 O O . GLY A 1 202 ? 5.679 13.400 -5.319 1.00 65.94 202 GLY A O 1
ATOM 1555 N N . VAL A 1 203 ? 6.518 11.403 -5.921 1.00 63.41 203 VAL A N 1
ATOM 1556 C CA . VAL A 1 203 ? 7.856 11.608 -5.351 1.00 63.41 203 VAL A CA 1
ATOM 1557 C C . VAL A 1 203 ? 8.582 12.794 -5.994 1.00 63.41 203 VAL A C 1
ATOM 1559 O O . VAL A 1 203 ? 9.206 13.555 -5.282 1.00 63.41 203 VAL A O 1
ATOM 1562 N N . LYS A 1 204 ? 8.453 13.024 -7.307 1.00 62.34 204 LYS A N 1
ATOM 1563 C CA . LYS A 1 204 ? 8.962 14.211 -8.026 1.00 62.34 204 LYS A CA 1
ATOM 1564 C C . LYS A 1 204 ? 8.094 14.472 -9.261 1.00 62.34 204 LYS A C 1
ATOM 1566 O O . LYS A 1 204 ? 7.300 13.610 -9.650 1.00 62.34 204 LYS A O 1
ATOM 1571 N N . GLU A 1 205 ? 8.220 15.650 -9.877 1.00 56.47 205 GLU A N 1
ATOM 1572 C CA . GLU A 1 205 ? 7.549 15.989 -11.140 1.00 56.47 205 GLU A CA 1
ATOM 1573 C C . GLU A 1 205 ? 7.649 14.834 -12.147 1.00 56.47 205 GLU A C 1
ATOM 1575 O O . GLU A 1 205 ? 8.739 14.367 -12.480 1.00 56.47 205 GLU A O 1
ATOM 1580 N N . ALA A 1 206 ? 6.487 14.344 -12.586 1.00 50.91 206 ALA A N 1
ATOM 1581 C CA . ALA A 1 206 ? 6.353 13.283 -13.582 1.00 50.91 206 ALA A CA 1
ATOM 1582 C C . ALA A 1 206 ? 7.115 11.961 -13.305 1.00 50.91 206 ALA A C 1
ATOM 1584 O O . ALA A 1 206 ? 7.258 11.172 -14.238 1.00 50.91 206 ALA A O 1
ATOM 1585 N N . THR A 1 207 ? 7.555 11.691 -12.064 1.00 60.41 207 THR A N 1
ATOM 1586 C CA . THR A 1 207 ? 8.325 10.482 -11.703 1.00 60.41 207 THR A CA 1
ATOM 1587 C C . THR A 1 207 ? 7.623 9.684 -10.613 1.00 60.41 207 THR A C 1
ATOM 1589 O O . THR A 1 207 ? 7.269 10.230 -9.565 1.00 60.41 207 THR A O 1
ATOM 1592 N N . TRP A 1 208 ? 7.376 8.403 -10.868 1.00 72.94 208 TRP A N 1
ATOM 1593 C CA . TRP A 1 208 ? 6.717 7.461 -9.962 1.00 72.94 208 TRP A CA 1
ATOM 1594 C C . TRP A 1 208 ? 7.635 6.260 -9.755 1.00 72.94 208 TRP A C 1
ATOM 1596 O O . TRP A 1 208 ? 8.465 5.954 -10.612 1.00 72.94 208 TRP A O 1
ATOM 1606 N N . VAL A 1 209 ? 7.490 5.565 -8.633 1.00 75.00 209 VAL A N 1
ATOM 1607 C CA . VAL A 1 209 ? 8.350 4.425 -8.308 1.00 75.00 209 VAL A CA 1
ATOM 1608 C C . VAL A 1 209 ? 7.500 3.207 -8.019 1.00 75.00 209 VAL A C 1
ATOM 1610 O O . VAL A 1 209 ? 6.553 3.297 -7.244 1.00 75.00 209 VAL A O 1
ATOM 1613 N N . MET A 1 210 ? 7.823 2.076 -8.636 1.00 78.88 210 MET A N 1
ATOM 1614 C CA . MET A 1 210 ? 7.108 0.824 -8.408 1.00 78.88 210 MET A CA 1
ATOM 1615 C C . MET A 1 210 ? 8.006 -0.222 -7.755 1.00 78.88 210 MET A C 1
ATOM 1617 O O . MET A 1 210 ? 9.186 -0.348 -8.097 1.00 78.88 210 MET A O 1
ATOM 1621 N N . PHE A 1 211 ? 7.419 -0.995 -6.847 1.00 78.56 211 PHE A N 1
ATOM 1622 C CA . PHE A 1 211 ? 8.088 -2.046 -6.080 1.00 78.56 211 PHE A CA 1
ATOM 1623 C C . PHE A 1 211 ? 7.308 -3.339 -6.149 1.00 78.56 211 PHE A C 1
ATOM 1625 O O . PHE A 1 211 ? 6.081 -3.324 -6.223 1.00 78.56 211 PHE A O 1
ATOM 1632 N N . ASN A 1 212 ? 8.017 -4.451 -6.009 1.00 81.88 212 ASN A N 1
ATOM 1633 C CA . ASN A 1 212 ? 7.396 -5.725 -5.700 1.00 81.88 212 ASN A CA 1
ATOM 1634 C C . ASN A 1 212 ? 6.874 -5.707 -4.248 1.00 81.88 212 ASN A C 1
ATOM 1636 O O . ASN A 1 212 ? 7.647 -5.529 -3.307 1.00 81.88 212 ASN A O 1
ATOM 1640 N N . ALA A 1 213 ? 5.568 -5.900 -4.061 1.00 85.00 213 ALA A N 1
ATOM 1641 C CA . ALA A 1 213 ? 4.919 -5.910 -2.750 1.00 85.00 213 ALA A CA 1
ATOM 1642 C C . ALA A 1 213 ? 5.238 -7.176 -1.932 1.00 85.00 213 ALA A C 1
ATOM 1644 O O . ALA A 1 213 ? 5.120 -7.181 -0.715 1.00 85.00 213 ALA A O 1
ATOM 1645 N N . GLN A 1 214 ? 5.664 -8.264 -2.571 1.00 81.69 214 GLN A N 1
ATOM 1646 C CA . GLN A 1 214 ? 6.122 -9.471 -1.870 1.00 81.69 214 GLN A CA 1
ATOM 1647 C C . GLN A 1 214 ? 7.598 -9.383 -1.480 1.00 81.69 214 GLN A C 1
ATOM 1649 O O . GLN A 1 214 ? 8.044 -10.023 -0.532 1.00 81.69 214 GLN A O 1
ATOM 1654 N N . ASN A 1 215 ? 8.377 -8.583 -2.208 1.00 78.44 215 ASN A N 1
ATOM 1655 C CA . ASN A 1 215 ? 9.794 -8.392 -1.943 1.00 78.44 215 ASN A CA 1
ATOM 1656 C C . ASN A 1 215 ? 10.173 -6.909 -2.037 1.00 78.44 215 ASN A C 1
ATOM 1658 O O . ASN A 1 215 ? 10.809 -6.505 -3.008 1.00 78.44 215 ASN A O 1
ATOM 1662 N N . PRO A 1 216 ? 9.856 -6.093 -1.021 1.00 69.62 216 PRO A N 1
ATOM 1663 C CA . PRO A 1 216 ? 10.125 -4.654 -1.062 1.00 69.62 216 PRO A CA 1
ATOM 1664 C C . PRO A 1 216 ? 11.611 -4.280 -1.047 1.00 69.62 216 PRO A C 1
ATOM 1666 O O . PRO A 1 216 ? 11.962 -3.137 -1.329 1.00 69.62 216 PRO A O 1
ATOM 1669 N N . SER A 1 217 ? 12.489 -5.247 -0.763 1.00 69.50 217 SER A N 1
ATOM 1670 C CA . SER A 1 217 ? 13.938 -5.095 -0.917 1.00 69.50 217 SER A CA 1
ATOM 1671 C C . SER A 1 217 ? 14.413 -5.186 -2.375 1.00 69.50 217 SER A C 1
ATOM 1673 O O . SER A 1 217 ? 15.589 -4.955 -2.648 1.00 69.50 217 SER A O 1
ATOM 1675 N N . SER A 1 218 ? 13.527 -5.540 -3.316 1.00 66.62 218 SER A N 1
ATOM 1676 C CA . SER A 1 218 ? 13.829 -5.524 -4.748 1.00 66.62 218 SER A CA 1
ATOM 1677 C C . SER A 1 218 ? 14.259 -4.133 -5.200 1.00 66.62 218 SER A C 1
ATOM 1679 O O . SER A 1 218 ? 13.728 -3.135 -4.707 1.00 66.62 218 SER A O 1
ATOM 1681 N N . THR A 1 219 ? 15.151 -4.066 -6.188 1.00 65.06 219 THR A N 1
ATOM 1682 C CA . THR A 1 219 ? 15.515 -2.794 -6.811 1.00 65.06 219 THR A CA 1
ATOM 1683 C C . THR A 1 219 ? 14.255 -2.097 -7.331 1.00 65.06 219 THR A C 1
ATOM 1685 O O . THR A 1 219 ? 13.495 -2.691 -8.096 1.00 65.06 219 THR A O 1
ATOM 1688 N N . PRO A 1 220 ? 13.998 -0.858 -6.896 1.00 65.56 220 PRO A N 1
ATOM 1689 C CA . PRO A 1 220 ? 12.821 -0.128 -7.312 1.00 65.56 220 PRO A CA 1
ATOM 1690 C C . PRO A 1 220 ? 12.924 0.284 -8.776 1.00 65.56 220 PRO A C 1
ATOM 1692 O O . PRO A 1 220 ? 14.003 0.619 -9.266 1.00 65.56 220 PRO A O 1
ATOM 1695 N N . HIS A 1 221 ? 11.790 0.316 -9.466 1.00 63.47 221 HIS A N 1
ATOM 1696 C CA . HIS A 1 221 ? 11.743 0.755 -10.853 1.00 63.47 221 HIS A CA 1
ATOM 1697 C C . HIS A 1 221 ? 11.203 2.178 -10.938 1.00 63.47 221 HIS A C 1
ATOM 1699 O O . HIS A 1 221 ? 10.090 2.458 -10.489 1.00 63.47 221 HIS A O 1
ATOM 1705 N N . LEU A 1 222 ? 12.010 3.068 -11.518 1.00 62.91 222 LEU A N 1
ATOM 1706 C CA . LEU A 1 222 ? 11.627 4.442 -11.815 1.00 62.91 222 LEU A CA 1
ATOM 1707 C C . LEU A 1 222 ? 10.807 4.476 -13.100 1.00 62.91 222 LEU A C 1
ATOM 1709 O O . LEU A 1 222 ? 11.243 3.986 -14.141 1.00 62.91 222 LEU A O 1
ATOM 1713 N N . PHE A 1 223 ? 9.641 5.101 -13.023 1.00 62.72 223 PHE A N 1
ATOM 1714 C CA . PHE A 1 223 ? 8.772 5.367 -14.157 1.00 62.72 223 PHE A CA 1
ATOM 1715 C C . PHE A 1 223 ? 8.660 6.867 -14.341 1.00 62.72 223 PHE A C 1
ATOM 1717 O O . PHE A 1 223 ? 8.240 7.583 -13.432 1.00 62.72 223 PHE A O 1
ATOM 1724 N N . SER A 1 224 ? 9.007 7.341 -15.530 1.00 55.19 224 SER A N 1
ATOM 1725 C CA . SER A 1 224 ? 8.678 8.691 -15.961 1.00 55.19 224 SER A CA 1
ATOM 1726 C C . SER A 1 224 ? 7.439 8.653 -16.852 1.00 55.19 224 SER A C 1
ATOM 1728 O O . SER A 1 224 ? 7.270 7.753 -17.677 1.00 55.19 224 SER A O 1
ATOM 1730 N N . CYS A 1 225 ? 6.542 9.624 -16.678 1.00 52.22 225 CYS A N 1
ATOM 1731 C CA . CYS A 1 225 ? 5.405 9.805 -17.580 1.00 52.22 225 CYS A CA 1
ATOM 1732 C C . CYS A 1 225 ? 5.918 9.910 -19.035 1.00 52.22 225 CYS A C 1
ATOM 1734 O O . CYS A 1 225 ? 6.829 10.708 -19.278 1.00 52.22 225 CYS A O 1
ATOM 1736 N N . PRO A 1 226 ? 5.359 9.159 -20.010 1.00 47.47 226 PRO A N 1
ATOM 1737 C CA . PRO A 1 226 ? 5.811 9.186 -21.395 1.00 47.47 226 PRO A CA 1
ATOM 1738 C C . PRO A 1 226 ? 5.874 10.613 -21.950 1.00 47.47 226 PRO A C 1
ATOM 1740 O O . PRO A 1 226 ? 4.897 11.363 -21.952 1.00 47.47 226 PRO A O 1
ATOM 1743 N N . THR A 1 227 ? 7.072 10.959 -22.412 1.00 43.34 227 THR A N 1
ATOM 1744 C CA . THR A 1 227 ? 7.483 12.205 -23.065 1.00 43.34 227 THR A CA 1
ATOM 1745 C C . THR A 1 227 ? 6.490 12.656 -24.138 1.00 43.34 227 THR A C 1
ATOM 1747 O O . THR A 1 227 ? 6.299 11.952 -25.133 1.00 43.34 227 THR A O 1
ATOM 1750 N N . GLY A 1 228 ? 5.898 13.840 -23.953 1.00 41.44 228 GLY A N 1
ATOM 1751 C CA . GLY A 1 228 ? 5.132 14.529 -24.997 1.00 41.44 228 GLY A CA 1
ATOM 1752 C C . GLY A 1 228 ? 4.166 15.615 -24.513 1.00 41.44 228 GLY A C 1
ATOM 1753 O O . GLY A 1 228 ? 3.965 16.586 -25.233 1.00 41.44 228 GLY A O 1
ATOM 1754 N N . ALA A 1 229 ? 3.588 15.495 -23.312 1.00 40.97 229 ALA A N 1
ATOM 1755 C CA . ALA A 1 229 ? 2.563 16.445 -22.851 1.00 40.97 229 ALA A CA 1
ATOM 1756 C C . ALA A 1 229 ? 2.937 17.263 -21.602 1.00 40.97 229 ALA A C 1
ATOM 1758 O O . ALA A 1 229 ? 2.358 18.326 -21.401 1.00 40.97 229 ALA A O 1
ATOM 1759 N N . PHE A 1 230 ? 3.892 16.812 -20.778 1.00 46.31 230 PHE A N 1
ATOM 1760 C CA . PHE A 1 230 ? 4.168 17.432 -19.472 1.00 46.31 230 PHE A CA 1
ATOM 1761 C C . PHE A 1 230 ? 5.629 17.272 -19.020 1.00 46.31 230 PHE A C 1
ATOM 1763 O O . PHE A 1 230 ? 5.886 16.892 -17.878 1.00 46.31 230 PHE A O 1
ATOM 1770 N N . GLU A 1 231 ? 6.600 17.535 -19.900 1.00 40.88 231 GLU A N 1
ATOM 1771 C CA . GLU A 1 231 ? 7.985 17.719 -19.446 1.00 40.88 231 GLU A CA 1
ATOM 1772 C C . GLU A 1 231 ? 8.038 18.921 -18.478 1.00 40.88 231 GLU A C 1
ATOM 1774 O O . GLU A 1 231 ? 7.970 20.073 -18.899 1.00 40.88 231 GLU A O 1
ATOM 1779 N N . GLY A 1 232 ? 8.110 18.636 -17.172 1.00 46.47 232 GLY A N 1
ATOM 1780 C CA . GLY A 1 232 ? 8.632 19.553 -16.153 1.00 46.47 232 GLY A CA 1
ATOM 1781 C C . GLY A 1 232 ? 7.712 20.637 -15.580 1.00 46.47 232 GLY A C 1
ATOM 1782 O O . GLY A 1 232 ? 8.206 21.734 -15.336 1.00 46.47 232 GLY A O 1
ATOM 1783 N N . THR A 1 233 ? 6.402 20.412 -15.376 1.00 46.75 233 THR A N 1
ATOM 1784 C CA . THR A 1 233 ? 5.578 21.472 -14.738 1.00 46.75 233 THR A CA 1
ATOM 1785 C C . THR A 1 233 ? 4.527 21.046 -13.715 1.00 46.75 233 THR A C 1
ATOM 1787 O O . THR A 1 233 ? 3.825 21.921 -13.202 1.00 46.75 233 THR A O 1
ATOM 1790 N N . ALA A 1 234 ? 4.346 19.758 -13.401 1.00 51.44 234 ALA A N 1
ATOM 1791 C CA . ALA A 1 234 ? 3.396 19.412 -12.342 1.00 51.44 234 ALA A CA 1
ATOM 1792 C C . ALA A 1 234 ? 3.690 18.099 -11.611 1.00 51.44 234 ALA A C 1
ATOM 1794 O O . ALA A 1 234 ? 3.653 17.008 -12.185 1.00 51.44 234 ALA A O 1
ATOM 1795 N N . THR A 1 235 ? 3.878 18.211 -10.297 1.00 62.09 235 THR A N 1
ATOM 1796 C CA . THR A 1 235 ? 3.753 17.098 -9.357 1.00 62.09 235 THR A CA 1
ATOM 1797 C C . THR A 1 235 ? 2.327 16.563 -9.431 1.00 62.09 235 THR A C 1
ATOM 1799 O O . THR A 1 235 ? 1.358 17.334 -9.414 1.00 62.09 235 THR A O 1
ATOM 1802 N N . ALA A 1 236 ? 2.182 15.241 -9.532 1.00 68.00 236 ALA A N 1
ATOM 1803 C CA . ALA A 1 236 ? 0.871 14.641 -9.358 1.00 68.00 236 ALA A CA 1
ATOM 1804 C C . ALA A 1 236 ? 0.320 15.047 -7.972 1.00 68.00 236 ALA A C 1
ATOM 1806 O O . ALA A 1 236 ? 1.080 15.263 -7.032 1.00 68.00 236 ALA A O 1
ATOM 1807 N N . THR A 1 237 ? -0.994 15.178 -7.837 1.00 72.00 237 THR A N 1
ATOM 1808 C CA . THR A 1 237 ? -1.684 15.463 -6.561 1.00 72.00 237 THR A CA 1
ATOM 1809 C C . THR A 1 237 ? -2.471 14.259 -6.048 1.00 72.00 237 THR A C 1
ATOM 1811 O O . THR A 1 237 ? -2.768 14.165 -4.861 1.00 72.00 237 THR A O 1
ATOM 1814 N N . GLY A 1 238 ? -2.734 13.294 -6.927 1.00 76.06 238 GLY A N 1
ATOM 1815 C CA . GLY A 1 238 ? -3.271 11.985 -6.601 1.00 76.06 238 GLY A CA 1
ATOM 1816 C C . GLY A 1 238 ? -3.066 11.039 -7.774 1.00 76.06 238 GLY A C 1
ATOM 1817 O O . GLY A 1 238 ? -3.069 11.465 -8.929 1.00 76.06 238 GLY A O 1
ATOM 1818 N N . ILE A 1 239 ? -2.868 9.761 -7.474 1.00 78.75 239 ILE A N 1
ATOM 1819 C CA . ILE A 1 239 ? -2.763 8.681 -8.455 1.00 78.75 239 ILE A CA 1
ATOM 1820 C C . ILE A 1 239 ? -3.673 7.555 -7.981 1.00 78.75 239 ILE A C 1
ATOM 1822 O O . ILE A 1 239 ? -3.736 7.265 -6.785 1.00 78.75 239 ILE A O 1
ATOM 1826 N N . CYS A 1 240 ? -4.392 6.935 -8.908 1.00 82.12 240 CYS A N 1
ATOM 1827 C CA . CYS A 1 240 ? -5.189 5.754 -8.629 1.00 82.12 240 CYS A CA 1
ATOM 1828 C C . CYS A 1 240 ? -5.242 4.823 -9.839 1.00 82.12 240 CYS A C 1
ATOM 1830 O O . CYS A 1 240 ? -5.116 5.230 -10.997 1.00 82.12 240 CYS A O 1
ATOM 1832 N N . LYS A 1 241 ? -5.449 3.539 -9.559 1.00 85.00 241 LYS A N 1
ATOM 1833 C CA . LYS A 1 241 ? -5.675 2.538 -10.596 1.00 85.00 241 LYS A CA 1
ATOM 1834 C C . LYS A 1 241 ? -7.121 2.592 -11.090 1.00 85.00 241 LYS A C 1
ATOM 1836 O O . LYS A 1 241 ? -8.055 2.695 -10.294 1.00 85.00 241 LYS A O 1
ATOM 1841 N N . GLY A 1 242 ? -7.295 2.470 -12.394 1.00 83.75 242 GLY A N 1
ATOM 1842 C CA . GLY A 1 242 ? -8.555 2.172 -13.056 1.00 83.75 242 GLY A CA 1
ATOM 1843 C C . GLY A 1 242 ? -8.645 0.699 -13.470 1.00 83.75 242 GLY A C 1
ATOM 1844 O O . GLY A 1 242 ? -7.770 -0.094 -13.134 1.00 83.75 242 GLY A O 1
ATOM 1845 N N . PRO A 1 243 ? -9.709 0.312 -14.186 1.00 81.94 243 PRO A N 1
ATOM 1846 C CA . PRO A 1 243 ? -9.843 -1.038 -14.733 1.00 81.94 243 PRO A CA 1
ATOM 1847 C C . PRO A 1 243 ? -8.908 -1.303 -15.925 1.00 81.94 243 PRO A C 1
ATOM 1849 O O . PRO A 1 243 ? -8.449 -2.425 -16.090 1.00 81.94 243 PRO A O 1
ATOM 1852 N N . GLU A 1 244 ? -8.613 -0.278 -16.730 1.00 80.62 244 GLU A N 1
ATOM 1853 C CA . GLU A 1 244 ? -7.854 -0.401 -17.990 1.00 80.62 244 GLU A CA 1
ATOM 1854 C C . GLU A 1 244 ? -6.592 0.479 -18.021 1.00 80.62 244 GLU A C 1
ATOM 1856 O O . GLU A 1 244 ? -5.858 0.503 -19.004 1.00 80.62 244 GLU A O 1
ATOM 1861 N N . GLY A 1 245 ? -6.314 1.216 -16.946 1.00 79.31 245 GLY A N 1
ATOM 1862 C CA . GLY A 1 245 ? -5.183 2.133 -16.913 1.00 79.31 245 GLY A CA 1
ATOM 1863 C C . GLY A 1 245 ? -5.004 2.829 -15.575 1.00 79.31 245 GLY A C 1
ATOM 1864 O O . GLY A 1 245 ? -5.715 2.552 -14.610 1.00 79.31 245 GLY A O 1
ATOM 1865 N N . ILE A 1 246 ? -4.061 3.761 -15.507 1.00 79.94 246 ILE A N 1
ATOM 1866 C CA . ILE A 1 246 ? -3.849 4.630 -14.348 1.00 79.94 246 ILE A CA 1
ATOM 1867 C C . ILE A 1 246 ? -4.408 6.015 -14.622 1.00 79.94 246 ILE A C 1
ATOM 1869 O O . ILE A 1 246 ? -4.211 6.585 -15.695 1.00 79.94 246 ILE A O 1
ATOM 1873 N N . TYR A 1 247 ? -5.053 6.566 -13.600 1.00 82.44 247 TYR A N 1
ATOM 1874 C CA . TYR A 1 247 ? -5.460 7.957 -13.547 1.00 82.44 247 TYR A CA 1
ATOM 1875 C C . TYR A 1 247 ? -4.558 8.720 -12.590 1.00 82.44 247 TYR A C 1
ATOM 1877 O O . TYR A 1 247 ? -4.214 8.229 -11.512 1.00 82.44 247 TYR A O 1
ATOM 1885 N N . TRP A 1 248 ? -4.207 9.946 -12.959 1.00 80.50 248 TRP A N 1
ATOM 1886 C CA . TRP A 1 248 ? -3.523 10.851 -12.046 1.00 80.50 248 TRP A CA 1
ATOM 1887 C C . TRP A 1 248 ? -3.956 12.288 -12.256 1.00 80.50 248 TRP A C 1
ATOM 1889 O O . TRP A 1 248 ? -4.096 12.773 -13.383 1.00 80.50 248 TRP A O 1
ATOM 1899 N N . SER A 1 249 ? -4.157 12.985 -11.149 1.00 77.62 249 SER A N 1
ATOM 1900 C CA . SER A 1 249 ? -4.407 14.415 -11.152 1.00 77.62 249 SER A CA 1
ATOM 1901 C C . SER A 1 249 ? -3.100 15.171 -10.985 1.00 77.62 249 SER A C 1
ATOM 1903 O O . SER A 1 249 ? -2.179 14.726 -10.305 1.00 77.62 249 SER A O 1
ATOM 1905 N N . THR A 1 250 ? -3.032 16.342 -11.590 1.00 74.44 250 THR A N 1
ATOM 1906 C CA . THR A 1 250 ? -2.061 17.389 -11.287 1.00 74.44 250 THR A CA 1
ATOM 1907 C C . THR A 1 250 ? -2.808 18.572 -10.671 1.00 74.44 250 THR A C 1
ATOM 1909 O O . THR A 1 250 ? -4.025 18.520 -10.485 1.00 74.44 250 THR A O 1
ATOM 1912 N N . GLY A 1 251 ? -2.114 19.673 -10.381 1.00 69.00 251 GLY A N 1
ATOM 1913 C CA . GLY A 1 251 ? -2.785 20.923 -10.009 1.00 69.00 251 GLY A CA 1
ATOM 1914 C C . GLY A 1 251 ? -3.725 21.485 -11.090 1.00 69.00 251 GLY A C 1
ATOM 1915 O O . GLY A 1 251 ? -4.547 22.341 -10.781 1.00 69.00 251 GLY A O 1
ATOM 1916 N N . TYR A 1 252 ? -3.625 21.013 -12.341 1.00 70.44 252 TYR A N 1
ATOM 1917 C CA . TYR A 1 252 ? -4.279 21.643 -13.495 1.00 70.44 252 TYR A CA 1
ATOM 1918 C C . TYR A 1 252 ? -5.040 20.678 -14.411 1.00 70.44 252 TYR A C 1
ATOM 1920 O O . TYR A 1 252 ? -5.824 21.124 -15.245 1.00 70.44 252 TYR A O 1
ATOM 1928 N N . SER A 1 253 ? -4.819 19.369 -14.295 1.00 71.06 253 SER A N 1
ATOM 1929 C CA . SER A 1 253 ? -5.398 18.377 -15.203 1.00 71.06 253 SER A CA 1
ATOM 1930 C C . SER A 1 253 ? -5.655 17.041 -14.518 1.00 71.06 253 SER A C 1
ATOM 1932 O O . SER A 1 253 ? -4.962 16.666 -13.574 1.00 71.06 253 SER A O 1
ATOM 1934 N N . LEU A 1 254 ? -6.634 16.301 -15.035 1.00 81.44 254 LEU A N 1
ATOM 1935 C CA . LEU A 1 254 ? -6.756 14.864 -14.823 1.00 81.44 254 LEU A CA 1
ATOM 1936 C C . LEU A 1 254 ? -6.221 14.164 -16.069 1.00 81.44 254 LEU A C 1
ATOM 1938 O O . LEU A 1 254 ? -6.590 14.518 -17.188 1.00 81.44 254 LEU A O 1
ATOM 1942 N N . ASN A 1 255 ? -5.356 13.184 -15.867 1.00 77.19 255 ASN A N 1
ATOM 1943 C CA . ASN A 1 255 ? -4.655 12.479 -16.925 1.00 77.19 255 ASN A CA 1
ATOM 1944 C C . ASN A 1 255 ? -4.937 10.982 -16.811 1.00 77.19 255 ASN A C 1
ATOM 1946 O O . ASN A 1 255 ? -5.266 10.479 -15.733 1.00 77.19 255 ASN A O 1
ATOM 1950 N N . TYR A 1 256 ? -4.805 10.290 -17.937 1.00 79.62 256 TYR A N 1
ATOM 1951 C CA . TYR A 1 256 ? -5.073 8.867 -18.066 1.00 79.62 256 TYR A CA 1
ATOM 1952 C C . TYR A 1 256 ? -4.008 8.205 -18.937 1.00 79.62 256 TYR A C 1
ATOM 1954 O O . TYR A 1 256 ? -3.570 8.781 -19.935 1.00 79.62 256 TYR A O 1
ATOM 1962 N N . MET A 1 257 ? -3.624 6.985 -18.571 1.00 73.44 257 MET A N 1
ATOM 1963 C CA . MET A 1 257 ? -2.716 6.138 -19.336 1.00 73.44 257 MET A CA 1
ATOM 1964 C C . MET A 1 257 ? -3.184 4.692 -19.265 1.00 73.44 257 MET A C 1
ATOM 1966 O O . MET A 1 257 ? -3.269 4.123 -18.180 1.00 73.44 257 MET A O 1
ATOM 1970 N N . ASP A 1 258 ? -3.446 4.113 -20.430 1.00 72.81 258 ASP A N 1
ATOM 1971 C CA . ASP A 1 258 ? -3.766 2.695 -20.609 1.00 72.81 258 ASP A CA 1
ATOM 1972 C C . ASP A 1 258 ? -2.595 1.805 -20.167 1.00 72.81 258 ASP A C 1
ATOM 1974 O O . ASP A 1 258 ? -1.445 2.147 -20.453 1.00 72.81 258 ASP A O 1
ATOM 1978 N N . TYR A 1 259 ? -2.882 0.669 -19.525 1.00 70.25 259 TYR A N 1
ATOM 1979 C CA . TYR A 1 259 ? -1.903 -0.361 -19.159 1.00 70.25 259 TYR A CA 1
ATOM 1980 C C . TYR A 1 259 ? -1.078 -0.898 -20.339 1.00 70.25 259 TYR A C 1
ATOM 1982 O O . TYR A 1 259 ? 0.098 -1.206 -20.176 1.00 70.25 259 TYR A O 1
ATOM 1990 N N . GLY A 1 260 ? -1.640 -0.956 -21.546 1.00 60.72 260 GLY A N 1
ATOM 1991 C CA . GLY A 1 260 ? -0.944 -1.419 -22.749 1.00 60.72 260 GLY A CA 1
ATOM 1992 C C . GLY A 1 260 ? 0.136 -0.463 -23.267 1.00 60.72 260 GLY A C 1
ATOM 1993 O O . GLY A 1 260 ? 1.033 -0.890 -23.987 1.00 60.72 260 GLY A O 1
ATOM 1994 N N . ASN A 1 261 ? 0.089 0.817 -22.884 1.00 53.56 261 ASN A N 1
ATOM 1995 C CA . ASN A 1 261 ? 1.120 1.806 -23.226 1.00 53.56 261 ASN A CA 1
ATOM 1996 C C . ASN A 1 261 ? 2.233 1.888 -22.169 1.00 53.56 261 ASN A C 1
ATOM 1998 O O . ASN A 1 261 ? 2.993 2.859 -22.142 1.00 53.56 261 ASN A O 1
ATOM 2002 N N . TRP A 1 262 ? 2.317 0.895 -21.281 1.00 56.56 262 TRP A N 1
ATOM 2003 C CA . TRP A 1 262 ? 3.336 0.852 -20.246 1.00 56.56 262 TRP A CA 1
ATOM 2004 C C . TRP A 1 262 ? 4.653 0.341 -20.809 1.00 56.56 262 TRP A C 1
ATOM 2006 O O . TRP A 1 262 ? 4.771 -0.816 -21.206 1.00 56.56 262 TRP A O 1
ATOM 2016 N N . ASP A 1 263 ? 5.675 1.193 -20.755 1.00 48.22 263 ASP A N 1
ATOM 2017 C CA . ASP A 1 263 ? 7.071 0.781 -20.908 1.00 48.22 263 ASP A CA 1
ATOM 2018 C C . ASP A 1 263 ? 7.518 0.140 -19.578 1.00 48.22 263 ASP A C 1
ATOM 2020 O O . ASP A 1 263 ? 8.244 0.718 -18.767 1.00 48.22 263 ASP A O 1
ATOM 2024 N N . VAL A 1 264 ? 6.979 -1.045 -19.285 1.00 47.12 264 VAL A N 1
ATOM 2025 C CA . VAL A 1 264 ? 7.398 -1.847 -18.136 1.00 47.12 264 VAL A CA 1
ATOM 2026 C C . VAL A 1 264 ? 8.796 -2.391 -18.420 1.00 47.12 264 VAL A C 1
ATOM 2028 O O . VAL A 1 264 ? 8.973 -3.163 -19.361 1.00 47.12 264 VAL A O 1
ATOM 2031 N N . SER A 1 265 ? 9.792 -2.010 -17.607 1.00 46.94 265 SER A N 1
ATOM 2032 C CA . SER A 1 265 ? 11.134 -2.606 -17.690 1.00 46.94 265 SER A CA 1
ATOM 2033 C C . SER A 1 265 ? 11.035 -4.134 -17.659 1.00 46.94 265 SER A C 1
ATOM 2035 O O . SER A 1 265 ? 10.270 -4.699 -16.877 1.00 46.94 265 SER A O 1
ATOM 2037 N N . LEU A 1 266 ? 11.840 -4.810 -18.478 1.00 43.41 266 LEU A N 1
ATOM 2038 C CA . LEU A 1 266 ? 11.840 -6.266 -18.610 1.00 43.41 266 LEU A CA 1
ATOM 2039 C C . LEU A 1 266 ? 12.040 -7.000 -17.267 1.00 43.41 266 LEU A C 1
ATOM 2041 O O . LEU A 1 266 ? 11.490 -8.080 -17.065 1.00 43.41 266 LEU A O 1
ATOM 2045 N N . ASP A 1 267 ? 12.774 -6.396 -16.331 1.00 40.06 267 ASP A N 1
ATOM 2046 C CA . ASP A 1 267 ? 12.957 -6.907 -14.963 1.00 40.06 267 ASP A CA 1
ATOM 2047 C C . ASP A 1 267 ? 11.633 -7.094 -14.221 1.00 40.06 267 ASP A C 1
ATOM 2049 O O . ASP A 1 267 ? 11.463 -8.038 -13.448 1.00 40.06 267 ASP A O 1
ATOM 2053 N N . LEU A 1 268 ? 10.680 -6.200 -14.484 1.00 42.72 268 LEU A N 1
ATOM 2054 C CA . LEU A 1 268 ? 9.393 -6.146 -13.817 1.00 42.72 268 LEU A CA 1
ATOM 2055 C C . LEU A 1 268 ? 8.387 -7.120 -14.455 1.00 42.72 268 LEU A C 1
ATOM 2057 O O . LEU A 1 268 ? 7.599 -7.741 -13.744 1.00 42.72 268 LEU A O 1
ATOM 2061 N N . LEU A 1 269 ? 8.474 -7.328 -15.774 1.00 39.12 269 LEU A N 1
ATOM 2062 C CA . LEU A 1 269 ? 7.700 -8.353 -16.485 1.00 39.12 269 LEU A CA 1
ATOM 2063 C C . LEU A 1 269 ? 8.168 -9.777 -16.126 1.00 39.12 269 LEU A C 1
ATOM 2065 O O . LEU A 1 269 ? 7.354 -10.692 -16.071 1.00 39.12 269 LEU A O 1
ATOM 2069 N N . LEU A 1 270 ? 9.472 -9.962 -15.877 1.00 42.81 270 LEU A N 1
ATOM 2070 C CA . LEU A 1 270 ? 10.098 -11.279 -15.692 1.00 42.81 270 LEU A CA 1
ATOM 2071 C C . LEU A 1 270 ? 10.478 -11.612 -14.234 1.00 42.81 270 LEU A C 1
ATOM 2073 O O . LEU A 1 270 ? 10.886 -12.738 -13.957 1.00 42.81 270 LEU A O 1
ATOM 2077 N N . GLY A 1 271 ? 10.340 -10.669 -13.294 1.00 34.62 271 GLY A N 1
ATOM 2078 C CA . GLY A 1 271 ? 10.606 -10.889 -11.865 1.00 34.62 271 GLY A CA 1
ATOM 2079 C C . GLY A 1 271 ? 12.084 -11.080 -11.507 1.00 34.62 271 GLY A C 1
ATOM 2080 O O . GLY A 1 271 ? 12.396 -11.765 -10.530 1.00 34.62 271 GLY A O 1
ATOM 2081 N N . PHE A 1 272 ? 13.009 -10.511 -12.286 1.00 38.56 272 PHE A N 1
ATOM 2082 C CA . PHE A 1 272 ? 14.444 -10.643 -12.019 1.00 38.56 272 PHE A CA 1
ATOM 2083 C C . PHE A 1 272 ? 14.902 -9.771 -10.839 1.00 38.56 272 PHE A C 1
ATOM 2085 O O . PHE A 1 272 ? 14.399 -8.678 -10.607 1.00 38.56 272 PHE A O 1
ATOM 2092 N N . ARG A 1 273 ? 15.885 -10.279 -10.081 1.00 32.91 273 ARG A N 1
ATOM 2093 C CA . ARG A 1 273 ? 16.470 -9.627 -8.893 1.00 32.91 273 ARG A CA 1
ATOM 2094 C C . ARG A 1 273 ? 17.475 -8.509 -9.208 1.00 32.91 273 ARG A C 1
ATOM 2096 O O . ARG A 1 273 ? 17.741 -7.709 -8.320 1.00 32.91 273 ARG A O 1
ATOM 2103 N N . ASP A 1 274 ? 18.010 -8.462 -10.430 1.00 33.03 274 ASP A N 1
ATOM 2104 C CA . ASP A 1 274 ? 19.097 -7.558 -10.821 1.00 33.03 274 ASP A CA 1
ATOM 2105 C C . ASP A 1 274 ? 18.679 -6.695 -12.015 1.00 33.03 274 ASP A C 1
ATOM 2107 O O . ASP A 1 274 ? 18.429 -7.224 -13.095 1.00 33.03 274 ASP A O 1
ATOM 2111 N N . SER A 1 275 ? 18.671 -5.376 -11.832 1.00 35.53 275 SER A N 1
ATOM 2112 C CA . SER A 1 275 ? 18.216 -4.392 -12.819 1.00 35.53 275 SER A CA 1
ATOM 2113 C C . SER A 1 275 ? 19.012 -4.379 -14.139 1.00 35.53 275 SER A C 1
ATOM 2115 O O . SER A 1 275 ? 20.251 -4.425 -14.145 1.00 35.53 275 SER A O 1
ATOM 2117 N N . PHE A 1 276 ? 18.313 -4.216 -15.268 1.00 35.56 276 PHE A N 1
ATOM 2118 C CA . PHE A 1 276 ? 18.894 -3.798 -16.546 1.00 35.56 276 PHE A CA 1
ATOM 2119 C C . PHE A 1 276 ? 19.419 -2.354 -16.450 1.00 35.56 276 PHE A C 1
ATOM 2121 O O . PHE A 1 276 ? 18.769 -1.490 -15.861 1.00 35.56 276 PHE A O 1
ATOM 2128 N N . PRO A 1 277 ? 20.577 -2.033 -17.052 1.00 35.47 277 PRO A N 1
ATOM 2129 C CA . PRO A 1 277 ? 21.028 -0.650 -17.141 1.00 35.47 277 PRO A CA 1
ATOM 2130 C C . PRO A 1 277 ? 20.114 0.158 -18.076 1.00 35.47 277 PRO A C 1
ATOM 2132 O O . PRO A 1 277 ? 19.975 -0.173 -19.255 1.00 35.47 277 PRO A O 1
ATOM 2135 N N . VAL A 1 278 ? 19.538 1.251 -17.567 1.00 35.94 278 VAL A N 1
ATOM 2136 C CA . VAL A 1 278 ? 18.879 2.281 -18.384 1.00 35.94 278 VAL A CA 1
ATOM 2137 C C . VAL A 1 278 ? 19.957 3.095 -19.099 1.00 35.94 278 VAL A C 1
ATOM 2139 O O . VAL A 1 278 ? 20.919 3.568 -18.493 1.00 35.94 278 VAL A O 1
ATOM 2142 N N . ARG A 1 279 ? 19.821 3.246 -20.416 1.00 36.03 279 ARG A N 1
ATOM 2143 C CA . ARG A 1 279 ? 20.774 3.981 -21.253 1.00 36.03 279 ARG A CA 1
ATOM 2144 C C . ARG A 1 279 ? 20.676 5.481 -20.961 1.00 36.03 279 ARG A C 1
ATOM 2146 O O . ARG A 1 279 ? 19.637 6.081 -21.223 1.00 36.03 279 ARG A O 1
ATOM 2153 N N . SER A 1 280 ? 21.752 6.099 -20.468 1.00 30.89 280 SER A N 1
ATOM 2154 C CA . SER A 1 280 ? 21.802 7.557 -20.326 1.00 30.89 280 SER A CA 1
ATOM 2155 C C . SER A 1 280 ? 21.803 8.210 -21.711 1.00 30.89 280 SER A C 1
ATOM 2157 O O . SER A 1 280 ? 22.607 7.884 -22.591 1.00 30.89 280 SER A O 1
ATOM 2159 N N . VAL A 1 281 ? 20.850 9.111 -21.938 1.00 32.69 281 VAL A N 1
ATOM 2160 C CA . VAL A 1 281 ? 20.772 9.892 -23.172 1.00 32.69 281 VAL A CA 1
ATOM 2161 C C . VAL A 1 281 ? 21.661 11.117 -22.987 1.00 32.69 281 VAL A C 1
ATOM 2163 O O . VAL A 1 281 ? 21.274 12.069 -22.318 1.00 32.69 281 VAL A O 1
ATOM 2166 N N . SER A 1 282 ? 22.859 11.117 -23.572 1.00 30.97 282 SER A N 1
ATOM 2167 C CA . SER A 1 282 ? 23.571 12.372 -23.807 1.00 30.97 282 SER A CA 1
ATOM 2168 C C . SER A 1 282 ? 22.924 13.084 -25.001 1.00 30.97 282 SER A C 1
ATOM 2170 O O . SER A 1 282 ? 22.724 12.507 -26.071 1.00 30.97 282 SER A O 1
ATOM 2172 N N . SER A 1 283 ? 22.554 14.347 -24.806 1.00 33.62 283 SER A N 1
ATOM 2173 C CA . SER A 1 283 ? 21.807 15.200 -25.741 1.00 33.62 283 SER A CA 1
ATOM 2174 C C . SER A 1 283 ? 22.646 15.709 -26.923 1.00 33.62 283 SER A C 1
ATOM 2176 O O . SER A 1 283 ? 22.632 16.895 -27.250 1.00 33.62 283 SER A O 1
ATOM 2178 N N . GLN A 1 284 ? 23.391 14.832 -27.599 1.00 38.28 284 GLN A N 1
ATOM 2179 C CA . GLN A 1 284 ? 24.150 15.200 -28.797 1.00 38.28 284 GLN A CA 1
ATOM 2180 C C . GLN A 1 284 ? 24.000 14.169 -29.915 1.00 38.28 284 GLN A C 1
ATOM 2182 O O . GLN A 1 284 ? 24.904 13.394 -30.202 1.00 38.28 284 GLN A O 1
ATOM 2187 N N . LEU A 1 285 ? 22.865 14.219 -30.609 1.00 39.88 285 LEU A N 1
ATOM 2188 C CA . LEU A 1 285 ? 22.772 13.746 -31.987 1.00 39.88 285 LEU A CA 1
ATOM 2189 C C . LEU A 1 285 ? 22.381 14.933 -32.869 1.00 39.88 285 LEU A C 1
ATOM 2191 O O . LEU A 1 285 ? 21.226 15.351 -32.894 1.00 39.88 285 LEU A O 1
ATOM 2195 N N . LYS A 1 286 ? 23.359 15.504 -33.581 1.00 39.19 286 LYS A N 1
ATOM 2196 C CA . LYS A 1 286 ? 23.089 16.386 -34.722 1.00 39.19 286 LYS A CA 1
ATOM 2197 C C . LYS A 1 286 ? 22.736 15.489 -35.904 1.00 39.19 286 LYS A C 1
ATOM 2199 O O . LYS A 1 286 ? 23.630 14.864 -36.463 1.00 39.19 286 LYS A O 1
ATOM 2204 N N . SER A 1 287 ? 21.462 15.406 -36.273 1.00 36.28 287 SER A N 1
ATOM 2205 C CA . SER A 1 287 ? 21.056 14.715 -37.497 1.00 36.28 287 SER A CA 1
ATOM 2206 C C . SER A 1 287 ? 21.345 15.600 -38.712 1.00 36.28 287 SER A C 1
ATOM 2208 O O . SER A 1 287 ? 20.761 16.673 -38.866 1.00 36.28 287 SER A O 1
ATOM 2210 N N . ASN A 1 288 ? 22.255 15.156 -39.582 1.00 37.41 288 ASN A N 1
ATOM 2211 C CA . ASN A 1 288 ? 22.366 15.678 -40.944 1.00 37.41 288 ASN A CA 1
ATOM 2212 C C . ASN A 1 288 ? 21.571 14.758 -41.894 1.00 37.41 288 ASN A C 1
ATOM 2214 O O . ASN A 1 288 ? 21.593 13.543 -41.711 1.00 37.41 288 ASN A O 1
ATOM 2218 N N . PRO A 1 289 ? 20.879 15.272 -42.929 1.00 37.91 289 PRO A N 1
ATOM 2219 C CA . PRO A 1 289 ? 19.935 14.480 -43.732 1.00 37.91 289 PRO A CA 1
ATOM 2220 C C . PRO A 1 289 ? 20.585 13.547 -44.774 1.00 37.91 289 PRO A C 1
ATOM 2222 O O . PRO A 1 289 ? 19.937 13.179 -45.752 1.00 37.91 289 PRO A O 1
ATOM 2225 N N . SER A 1 290 ? 21.860 13.182 -44.613 1.00 44.34 290 SER A N 1
ATOM 2226 C CA . SER A 1 290 ? 22.634 12.409 -45.596 1.00 44.34 290 SER A CA 1
ATOM 2227 C C . SER A 1 290 ? 23.466 11.285 -44.967 1.00 44.34 290 SER A C 1
ATOM 2229 O O . SER A 1 290 ? 24.582 11.033 -45.418 1.00 44.34 290 SER A O 1
ATOM 2231 N N . ASP A 1 291 ? 22.960 10.635 -43.918 1.00 52.31 291 ASP A N 1
ATOM 2232 C CA . ASP A 1 291 ? 23.666 9.529 -43.264 1.00 52.31 291 ASP A CA 1
ATOM 2233 C C . ASP A 1 291 ? 23.340 8.188 -43.943 1.00 52.31 291 ASP A C 1
ATOM 2235 O O . ASP A 1 291 ? 22.179 7.817 -44.127 1.00 52.31 291 ASP A O 1
ATOM 2239 N N . ASN A 1 292 ? 24.384 7.452 -44.333 1.00 66.69 292 ASN A N 1
ATOM 2240 C CA . ASN A 1 292 ? 24.265 6.091 -44.848 1.00 66.69 292 ASN A CA 1
ATOM 2241 C C . ASN A 1 292 ? 23.859 5.154 -43.702 1.00 66.69 292 ASN A C 1
ATOM 2243 O O . ASN A 1 292 ? 24.605 4.990 -42.739 1.00 66.69 292 ASN A O 1
ATOM 2247 N N . PHE A 1 293 ? 22.698 4.506 -43.807 1.00 76.06 293 PHE A N 1
ATOM 2248 C CA . PHE A 1 293 ? 22.297 3.495 -42.831 1.00 76.06 293 PHE A CA 1
ATOM 2249 C C . PHE A 1 293 ? 23.044 2.185 -43.067 1.00 76.06 293 PHE A C 1
ATOM 2251 O O . PHE A 1 293 ? 23.078 1.654 -44.179 1.00 76.06 293 PHE A O 1
ATOM 2258 N N . HIS A 1 294 ? 23.585 1.628 -41.993 1.00 78.44 294 HIS A N 1
ATOM 2259 C CA . HIS A 1 294 ? 24.225 0.324 -41.985 1.00 78.44 294 HIS A CA 1
ATOM 2260 C C . HIS A 1 294 ? 23.290 -0.693 -41.335 1.00 78.44 294 HIS A C 1
ATOM 2262 O O . HIS A 1 294 ? 22.702 -0.428 -40.289 1.00 78.44 294 HIS A O 1
ATOM 2268 N N . THR A 1 295 ? 23.143 -1.858 -41.964 1.00 82.56 295 THR A N 1
ATOM 2269 C CA . THR A 1 295 ? 22.388 -2.985 -41.405 1.00 82.56 295 THR A CA 1
ATOM 2270 C C . THR A 1 295 ? 23.350 -4.110 -41.063 1.00 82.56 295 THR A C 1
ATOM 2272 O O . THR A 1 295 ? 24.203 -4.462 -41.877 1.00 82.56 295 THR A O 1
ATOM 2275 N N . TRP A 1 296 ? 23.203 -4.684 -39.875 1.00 86.69 296 TRP A N 1
ATOM 2276 C CA . TRP A 1 296 ? 23.928 -5.878 -39.456 1.00 86.69 296 TRP A CA 1
ATOM 2277 C C . TRP A 1 296 ? 22.943 -6.946 -38.990 1.00 86.69 296 TRP A C 1
ATOM 2279 O O . TRP A 1 296 ? 21.892 -6.625 -38.436 1.00 86.69 296 TRP A O 1
ATOM 2289 N N . SER A 1 297 ? 23.249 -8.212 -39.253 1.00 85.50 297 SER A N 1
ATOM 2290 C CA . SER A 1 297 ? 22.392 -9.341 -38.891 1.00 85.50 297 SER A CA 1
ATOM 2291 C C . SER A 1 297 ? 23.192 -10.406 -38.158 1.00 85.50 297 SER A C 1
ATOM 2293 O O . SER A 1 297 ? 24.365 -10.620 -38.458 1.00 85.50 297 SER A O 1
ATOM 2295 N N . TYR A 1 298 ? 22.537 -11.056 -37.206 1.00 89.50 298 TYR A N 1
ATOM 2296 C CA . TYR A 1 298 ? 23.094 -12.097 -36.359 1.00 89.50 298 TYR A CA 1
ATOM 2297 C C . TYR A 1 298 ? 22.143 -13.285 -36.317 1.00 89.50 298 TYR A C 1
ATOM 2299 O O . TYR A 1 298 ? 20.931 -13.109 -36.170 1.00 89.50 298 TYR A O 1
ATOM 2307 N N . GLU A 1 299 ? 22.702 -14.488 -36.394 1.00 89.75 299 GLU A N 1
ATOM 2308 C CA . GLU A 1 299 ? 21.953 -15.736 -36.325 1.00 89.75 299 GLU A CA 1
ATOM 2309 C C . GLU A 1 299 ? 22.635 -16.720 -35.375 1.00 89.75 299 GLU A C 1
ATOM 2311 O O . GLU A 1 299 ? 23.862 -16.800 -35.312 1.00 89.75 299 GLU A O 1
ATOM 2316 N N . SER A 1 300 ? 21.836 -17.480 -34.626 1.00 89.62 300 SER A N 1
ATOM 2317 C CA . SER A 1 300 ? 22.329 -18.547 -33.753 1.00 89.62 300 SER A CA 1
ATOM 2318 C C . SER A 1 300 ? 21.260 -19.609 -33.542 1.00 89.62 300 SER A C 1
ATOM 2320 O O . SER A 1 300 ? 20.080 -19.301 -33.420 1.00 89.62 300 SER A O 1
ATOM 2322 N N . VAL A 1 301 ? 21.674 -20.869 -33.446 1.00 88.00 301 VAL A N 1
ATOM 2323 C CA . VAL A 1 301 ? 20.804 -21.990 -33.043 1.00 88.00 301 VAL A CA 1
ATOM 2324 C C . VAL A 1 301 ? 20.896 -22.291 -31.545 1.00 88.00 301 VAL A C 1
ATOM 2326 O O . VAL A 1 301 ? 20.146 -23.113 -31.029 1.00 88.00 301 VAL A O 1
ATOM 2329 N N . ARG A 1 302 ? 21.814 -21.631 -30.829 1.00 88.56 302 ARG A N 1
ATOM 2330 C CA . ARG A 1 302 ? 21.967 -21.782 -29.379 1.00 88.56 302 ARG A CA 1
ATOM 2331 C C . ARG A 1 302 ? 21.043 -20.801 -28.651 1.00 88.56 302 ARG A C 1
ATOM 2333 O O . ARG A 1 302 ? 20.896 -19.667 -29.117 1.00 88.56 302 ARG A O 1
ATOM 2340 N N . PRO A 1 303 ? 20.435 -21.202 -27.522 1.00 89.00 303 PRO A N 1
ATOM 2341 C CA . PRO A 1 303 ? 19.572 -20.313 -26.765 1.00 89.00 303 PRO A CA 1
ATOM 2342 C C . PRO A 1 303 ? 20.391 -19.234 -26.049 1.00 89.00 303 PRO A C 1
ATOM 2344 O O . PRO A 1 303 ? 21.446 -19.501 -25.462 1.00 89.00 303 PRO A O 1
ATOM 2347 N N . PHE A 1 304 ? 19.872 -18.012 -26.075 1.00 87.75 304 PHE A N 1
ATOM 2348 C CA . PHE A 1 304 ? 20.359 -16.898 -25.275 1.00 87.75 304 PHE A CA 1
ATOM 2349 C C . PHE A 1 304 ? 19.870 -17.000 -23.836 1.00 87.75 304 PHE A C 1
ATOM 2351 O O . PHE A 1 304 ? 18.744 -17.424 -23.577 1.00 87.75 304 PHE A O 1
ATOM 2358 N N . GLN A 1 305 ? 20.685 -16.531 -22.900 1.00 82.00 305 GLN A N 1
ATOM 2359 C CA . GLN A 1 305 ? 20.190 -16.150 -21.583 1.00 82.00 305 GLN A CA 1
ATOM 2360 C C . GLN A 1 305 ? 19.685 -14.702 -21.650 1.00 82.00 305 GLN A C 1
ATOM 2362 O O . GLN A 1 305 ? 20.439 -13.790 -22.003 1.00 82.00 305 GLN A O 1
ATOM 2367 N N . LEU A 1 306 ? 18.407 -14.472 -21.338 1.00 75.94 306 LEU A N 1
ATOM 2368 C CA . LEU A 1 306 ? 17.765 -13.166 -21.550 1.00 75.94 306 LEU A CA 1
ATOM 2369 C C . LEU A 1 306 ? 18.428 -12.041 -20.753 1.00 75.94 306 LEU A C 1
ATOM 2371 O O . LEU A 1 306 ? 18.597 -10.937 -21.270 1.00 75.94 306 LEU A O 1
ATOM 2375 N N . LEU A 1 307 ? 18.858 -12.325 -19.523 1.00 67.81 307 LEU A N 1
ATOM 2376 C CA . LEU A 1 307 ? 19.500 -11.332 -18.660 1.00 67.81 307 LEU A CA 1
ATOM 2377 C C . LEU A 1 307 ? 20.823 -10.816 -19.247 1.00 67.81 307 LEU A C 1
ATOM 2379 O O . LEU A 1 307 ? 21.083 -9.611 -19.257 1.00 67.81 307 LEU A O 1
ATOM 2383 N N . THR A 1 308 ? 21.685 -11.716 -19.726 1.00 76.00 308 THR A N 1
ATOM 2384 C CA . THR A 1 308 ? 22.984 -11.329 -20.294 1.00 76.00 308 THR A CA 1
ATOM 2385 C C . THR A 1 308 ? 22.788 -10.614 -21.624 1.00 76.00 308 THR A C 1
ATOM 2387 O O . THR A 1 308 ? 23.407 -9.571 -21.844 1.00 76.00 308 THR A O 1
ATOM 2390 N N . LEU A 1 309 ? 21.851 -11.091 -22.448 1.00 82.44 309 LEU A N 1
ATOM 2391 C CA . LEU A 1 309 ? 21.485 -10.450 -23.706 1.00 82.44 309 LEU A CA 1
ATOM 2392 C C . LEU A 1 309 ? 20.964 -9.024 -23.488 1.00 82.44 309 LEU A C 1
ATOM 2394 O O . LEU A 1 309 ? 21.463 -8.091 -24.115 1.00 82.44 309 LEU A O 1
ATOM 2398 N N . GLY A 1 310 ? 20.021 -8.820 -22.565 1.00 72.75 310 GLY A N 1
ATOM 2399 C CA . GLY A 1 310 ? 19.474 -7.492 -22.280 1.00 72.75 310 GLY A CA 1
ATOM 2400 C C . GLY A 1 310 ? 20.533 -6.505 -21.774 1.00 72.75 310 GLY A C 1
ATOM 2401 O O . GLY A 1 310 ? 20.540 -5.348 -22.192 1.00 72.75 310 GLY A O 1
ATOM 2402 N N . LYS A 1 311 ? 21.514 -6.958 -20.975 1.00 72.44 311 LYS A N 1
ATOM 2403 C CA . LYS A 1 311 ? 22.663 -6.127 -20.553 1.00 72.44 311 LYS A CA 1
ATOM 2404 C C . LYS A 1 311 ? 23.532 -5.673 -21.726 1.00 72.44 311 LYS A C 1
ATOM 2406 O O . LYS A 1 311 ? 24.083 -4.573 -21.675 1.00 72.44 311 LYS A O 1
ATOM 2411 N N . ILE A 1 312 ? 23.686 -6.498 -22.759 1.00 81.00 312 ILE A N 1
ATOM 2412 C CA . ILE A 1 312 ? 24.440 -6.133 -23.965 1.00 81.00 312 ILE A CA 1
ATOM 2413 C C . ILE A 1 312 ? 23.626 -5.191 -24.849 1.00 81.00 312 ILE A C 1
ATOM 2415 O O . ILE A 1 312 ? 24.159 -4.170 -25.282 1.00 81.00 312 ILE A O 1
ATOM 2419 N N . LEU A 1 313 ? 22.334 -5.467 -25.042 1.00 81.56 313 LEU A N 1
ATOM 2420 C CA . LEU A 1 313 ? 21.431 -4.599 -25.806 1.00 81.56 313 LEU A CA 1
ATOM 2421 C C . LEU A 1 313 ? 21.326 -3.191 -25.193 1.00 81.56 313 LEU A C 1
ATOM 2423 O O . LEU A 1 313 ? 21.377 -2.198 -25.918 1.00 81.56 313 LEU A O 1
ATOM 2427 N N . GLY A 1 314 ? 21.281 -3.085 -23.861 1.00 71.19 314 GLY A N 1
ATOM 2428 C CA . GLY A 1 314 ? 21.284 -1.800 -23.148 1.00 71.19 314 GLY A CA 1
ATOM 2429 C C . GLY A 1 314 ? 22.593 -1.008 -23.280 1.00 71.19 314 GLY A C 1
ATOM 2430 O O . GLY A 1 314 ? 22.597 0.215 -23.142 1.00 71.19 314 GLY A O 1
ATOM 2431 N N . LYS A 1 315 ? 23.708 -1.680 -23.599 1.00 75.88 315 LYS A N 1
ATOM 2432 C CA . LYS A 1 315 ? 25.028 -1.065 -23.828 1.00 75.88 315 LYS A CA 1
ATOM 2433 C C . LYS A 1 315 ? 25.295 -0.724 -25.294 1.00 75.88 315 LYS A C 1
ATOM 2435 O O . LYS A 1 315 ? 26.393 -0.263 -25.610 1.00 75.88 315 LYS A O 1
ATOM 2440 N N . LEU A 1 316 ? 24.330 -0.943 -26.189 1.00 78.12 316 LEU A N 1
ATOM 2441 C CA . LEU A 1 316 ? 24.512 -0.609 -27.596 1.00 78.12 316 LEU A CA 1
ATOM 2442 C C . LEU A 1 316 ? 24.775 0.902 -27.778 1.00 78.12 316 LEU A C 1
ATOM 2444 O O . LEU A 1 316 ? 24.190 1.734 -27.069 1.00 78.12 316 LEU A O 1
ATOM 2448 N N . PRO A 1 317 ? 25.655 1.279 -28.727 1.00 72.50 317 PRO A N 1
ATOM 2449 C CA . PRO A 1 317 ? 25.936 2.678 -29.029 1.00 72.50 317 PRO A CA 1
ATOM 2450 C C . PRO A 1 317 ? 24.686 3.469 -29.437 1.00 72.50 317 PRO A C 1
ATOM 2452 O O . PRO A 1 317 ? 23.739 2.913 -29.989 1.00 72.50 317 PRO A O 1
ATOM 2455 N N . VAL A 1 318 ? 24.716 4.797 -29.254 1.00 70.94 318 VAL A N 1
ATOM 2456 C CA . VAL A 1 318 ? 23.619 5.709 -29.667 1.00 70.94 318 VAL A CA 1
ATOM 2457 C C . VAL A 1 318 ? 23.338 5.691 -31.158 1.00 70.94 318 VAL A C 1
ATOM 2459 O O . VAL A 1 318 ? 22.240 6.019 -31.594 1.00 70.94 318 VAL A O 1
ATOM 2462 N N . THR A 1 319 ? 24.335 5.272 -31.918 1.00 77.31 319 THR A N 1
ATOM 2463 C CA . THR A 1 319 ? 24.288 5.165 -33.364 1.00 77.31 319 THR A CA 1
ATOM 2464 C C . THR A 1 319 ? 23.421 3.996 -33.818 1.00 77.31 319 THR A C 1
ATOM 2466 O O . THR A 1 319 ? 23.008 3.990 -34.972 1.00 77.31 319 THR A O 1
ATOM 2469 N N . VAL A 1 320 ? 23.089 3.034 -32.942 1.00 81.12 320 VAL A N 1
ATOM 2470 C CA . VAL A 1 320 ? 22.087 1.994 -33.217 1.00 81.12 320 VAL A CA 1
ATOM 2471 C C . VAL A 1 320 ? 20.693 2.585 -33.026 1.00 81.12 320 VAL A C 1
ATOM 2473 O O . VAL A 1 320 ? 20.243 2.836 -31.909 1.00 81.12 320 VAL A O 1
ATOM 2476 N N . LEU A 1 321 ? 19.991 2.788 -34.137 1.00 73.94 321 LEU A N 1
ATOM 2477 C CA . LEU A 1 321 ? 18.652 3.371 -34.145 1.00 73.94 321 LEU A CA 1
ATOM 2478 C C . LEU A 1 321 ? 17.566 2.334 -33.888 1.00 73.94 321 LEU A C 1
ATOM 2480 O O . LEU A 1 321 ? 16.520 2.659 -33.323 1.00 73.94 321 LEU A O 1
ATOM 2484 N N . ARG A 1 322 ? 17.779 1.096 -34.343 1.00 78.00 322 ARG A N 1
ATOM 2485 C CA . ARG A 1 322 ? 16.776 0.036 -34.250 1.00 78.00 322 ARG A CA 1
ATOM 2486 C C . ARG A 1 322 ? 17.421 -1.334 -34.129 1.00 78.00 322 ARG A C 1
ATOM 2488 O O . ARG A 1 322 ? 18.388 -1.609 -34.835 1.00 78.00 322 ARG A O 1
ATOM 2495 N N . ALA A 1 323 ? 16.823 -2.207 -33.326 1.00 83.69 323 ALA A N 1
ATOM 2496 C CA . ALA A 1 323 ? 17.055 -3.644 -33.403 1.00 83.69 323 ALA A CA 1
ATOM 2497 C C . ALA A 1 323 ? 15.719 -4.392 -33.467 1.00 83.69 323 ALA A C 1
ATOM 2499 O O . ALA A 1 323 ? 14.721 -3.954 -32.895 1.00 83.69 323 ALA A O 1
ATOM 2500 N N . LYS A 1 324 ? 15.671 -5.506 -34.188 1.00 86.50 324 LYS A N 1
ATOM 2501 C CA . LYS A 1 324 ? 14.524 -6.416 -34.206 1.00 86.50 324 LYS A CA 1
ATOM 2502 C C . LYS A 1 324 ? 15.007 -7.844 -34.270 1.00 86.50 324 LYS A C 1
ATOM 2504 O O . LYS A 1 324 ? 15.922 -8.126 -35.035 1.00 86.50 324 LYS A O 1
ATOM 2509 N N . GLY A 1 325 ? 14.371 -8.743 -33.536 1.00 88.62 325 GLY A N 1
ATOM 2510 C CA . GLY A 1 325 ? 14.736 -10.147 -33.621 1.00 88.62 325 GLY A CA 1
ATOM 2511 C C . GLY A 1 325 ? 13.675 -11.106 -33.125 1.00 88.62 325 GLY A C 1
ATOM 2512 O O . GLY A 1 325 ? 12.764 -10.731 -32.395 1.00 88.62 325 GLY A O 1
ATOM 2513 N N . ILE A 1 326 ? 13.829 -12.355 -33.536 1.00 91.12 326 ILE A N 1
ATOM 2514 C CA . ILE A 1 326 ? 13.187 -13.520 -32.936 1.00 91.12 326 ILE A CA 1
ATOM 2515 C C . ILE A 1 326 ? 14.298 -14.251 -32.196 1.00 91.12 326 ILE A C 1
ATOM 2517 O O . ILE A 1 326 ? 15.349 -14.491 -32.781 1.00 91.12 326 ILE A O 1
ATOM 2521 N N . LEU A 1 327 ? 14.095 -14.568 -30.925 1.00 93.00 327 LEU A N 1
ATOM 2522 C CA . LEU A 1 327 ? 15.116 -15.129 -30.052 1.00 93.00 327 LEU A CA 1
ATOM 2523 C C . LEU A 1 327 ? 14.687 -16.509 -29.551 1.00 93.00 327 LEU A C 1
ATOM 2525 O O . LEU A 1 327 ? 13.554 -16.693 -29.096 1.00 93.00 327 LEU A O 1
ATOM 2529 N N . SER A 1 328 ? 15.631 -17.447 -29.580 1.00 90.50 328 SER A N 1
ATOM 2530 C CA . SER A 1 328 ? 15.607 -18.677 -28.789 1.00 90.50 328 SER A CA 1
ATOM 2531 C C . SER A 1 328 ? 16.232 -18.374 -27.434 1.00 90.50 328 SER A C 1
ATOM 2533 O O . SER A 1 328 ? 17.340 -17.832 -27.380 1.00 90.50 328 SER A O 1
ATOM 2535 N N . THR A 1 329 ? 15.534 -18.690 -26.344 1.00 88.06 329 THR A N 1
ATOM 2536 C CA . THR A 1 329 ? 15.969 -18.331 -24.990 1.00 88.06 329 THR A CA 1
ATOM 2537 C C . THR A 1 329 ? 15.914 -19.513 -24.037 1.00 88.06 329 THR A C 1
ATOM 2539 O O . THR A 1 329 ? 15.156 -20.464 -24.229 1.00 88.06 329 THR A O 1
ATOM 2542 N N . VAL A 1 330 ? 16.743 -19.461 -22.996 1.00 83.94 330 VAL A N 1
ATOM 2543 C CA . VAL A 1 330 ? 16.784 -20.490 -21.948 1.00 83.94 330 VAL A CA 1
ATOM 2544 C C . VAL A 1 330 ? 15.515 -20.456 -21.098 1.00 83.94 330 VAL A C 1
ATOM 2546 O O . VAL A 1 330 ? 15.035 -21.499 -20.663 1.00 83.94 330 VAL A O 1
ATOM 2549 N N . GLU A 1 331 ? 14.979 -19.264 -20.860 1.00 81.88 331 GLU A N 1
ATOM 2550 C CA . GLU A 1 331 ? 13.826 -19.009 -19.999 1.00 81.88 331 GLU A CA 1
ATOM 2551 C C . GLU A 1 331 ? 12.507 -19.451 -20.649 1.00 81.88 331 GLU A C 1
ATOM 2553 O O . GLU A 1 331 ? 11.603 -19.918 -19.957 1.00 81.88 331 GLU A O 1
ATOM 2558 N N . TYR A 1 332 ? 12.413 -19.366 -21.981 1.00 80.88 332 TYR A N 1
ATOM 2559 C CA . TYR A 1 332 ? 11.235 -19.767 -22.754 1.00 80.88 332 TYR A CA 1
ATOM 2560 C C . TYR A 1 332 ? 11.614 -20.748 -23.876 1.00 80.88 332 TYR A C 1
ATOM 2562 O O . TYR A 1 332 ? 11.465 -20.430 -25.053 1.00 80.88 332 TYR A O 1
ATOM 2570 N N . PRO A 1 333 ? 12.053 -21.979 -23.552 1.00 83.25 333 PRO A N 1
ATOM 2571 C CA . PRO A 1 333 ? 12.630 -22.897 -24.540 1.00 83.25 333 PRO A CA 1
ATOM 2572 C C . PRO A 1 333 ? 11.632 -23.341 -25.622 1.00 83.25 333 PRO A C 1
ATOM 2574 O O . PRO A 1 333 ? 12.022 -23.641 -26.748 1.00 83.25 333 PRO A O 1
ATOM 2577 N N . ASN A 1 334 ? 10.335 -23.349 -25.299 1.00 83.75 334 ASN A N 1
ATOM 2578 C CA . ASN A 1 334 ? 9.272 -23.786 -26.207 1.00 83.75 334 ASN A CA 1
ATOM 2579 C C . ASN A 1 334 ? 8.611 -22.631 -26.974 1.00 83.75 334 ASN A C 1
ATOM 2581 O O . ASN A 1 334 ? 7.796 -22.885 -27.861 1.00 83.75 334 ASN A O 1
ATOM 2585 N N . ARG A 1 335 ? 8.945 -21.372 -26.664 1.00 80.25 335 ARG A N 1
ATOM 2586 C CA . ARG A 1 335 ? 8.307 -20.185 -27.250 1.00 80.25 335 ARG A CA 1
ATOM 2587 C C . ARG A 1 335 ? 9.332 -19.231 -27.838 1.00 80.25 335 ARG A C 1
ATOM 2589 O O . ARG A 1 335 ? 10.480 -19.164 -27.414 1.00 80.25 335 ARG A O 1
ATOM 2596 N N . ARG A 1 336 ? 8.901 -18.482 -28.843 1.00 86.31 336 ARG A N 1
ATOM 2597 C CA . ARG A 1 336 ? 9.702 -17.431 -29.467 1.00 86.31 336 ARG A CA 1
ATOM 2598 C C . ARG A 1 336 ? 9.669 -16.199 -28.581 1.00 86.31 336 ARG A C 1
ATOM 2600 O O . ARG A 1 336 ? 8.595 -15.823 -28.125 1.00 86.31 336 ARG A O 1
ATOM 2607 N N . VAL A 1 337 ? 10.799 -15.529 -28.395 1.00 84.75 337 VAL A N 1
ATOM 2608 C CA . VAL A 1 337 ? 10.810 -14.185 -27.802 1.00 84.75 337 VAL A CA 1
ATOM 2609 C C . VAL A 1 337 ? 11.056 -13.163 -28.905 1.00 84.75 337 VAL A C 1
ATOM 2611 O O . VAL A 1 337 ? 12.023 -13.272 -29.653 1.00 84.75 337 VAL A O 1
ATOM 2614 N N . ILE A 1 338 ? 10.169 -12.183 -29.043 1.00 84.62 338 ILE A N 1
ATOM 2615 C CA . ILE A 1 338 ? 10.251 -11.135 -30.059 1.00 84.62 338 ILE A CA 1
ATOM 2616 C C . ILE A 1 338 ? 10.929 -9.914 -29.449 1.00 84.62 338 ILE A C 1
ATOM 2618 O O . ILE A 1 338 ? 10.385 -9.291 -28.546 1.00 84.62 338 ILE A O 1
ATOM 2622 N N . LEU A 1 339 ? 12.104 -9.556 -29.959 1.00 85.25 339 LEU A N 1
ATOM 2623 C CA . LEU A 1 339 ? 12.817 -8.333 -29.613 1.00 85.25 339 LEU A CA 1
ATOM 2624 C C . LEU A 1 339 ? 12.414 -7.202 -30.555 1.00 85.25 339 LEU A C 1
ATOM 2626 O O . LEU A 1 339 ? 12.506 -7.332 -31.780 1.00 85.25 339 LEU A O 1
ATOM 2630 N N . GLN A 1 340 ? 12.086 -6.051 -29.982 1.00 78.75 340 GLN A N 1
ATOM 2631 C CA . GLN A 1 340 ? 11.993 -4.783 -30.691 1.00 78.75 340 GLN A CA 1
ATOM 2632 C C . GLN A 1 340 ? 12.722 -3.706 -29.894 1.00 78.75 340 GLN A C 1
ATOM 2634 O O . GLN A 1 340 ? 12.406 -3.462 -28.742 1.00 78.75 340 GLN A O 1
ATOM 2639 N N . GLN A 1 341 ? 13.683 -3.034 -30.513 1.00 76.38 341 GLN A N 1
ATOM 2640 C CA . GLN A 1 341 ? 14.391 -1.905 -29.925 1.00 76.38 341 GLN A CA 1
ATOM 2641 C C . GLN A 1 341 ? 14.301 -0.700 -30.856 1.00 76.38 341 GLN A C 1
ATOM 2643 O O . GLN A 1 341 ? 14.539 -0.832 -32.059 1.00 76.38 341 GLN A O 1
ATOM 2648 N N . VAL A 1 342 ? 13.990 0.473 -30.305 1.00 72.88 342 VAL A N 1
ATOM 2649 C CA . VAL A 1 342 ? 14.014 1.767 -31.005 1.00 72.88 342 VAL A CA 1
ATOM 2650 C C . VAL A 1 342 ? 14.759 2.770 -30.128 1.00 72.88 342 VAL A C 1
ATOM 2652 O O . VAL A 1 342 ? 14.296 3.143 -29.050 1.00 72.88 342 VAL A O 1
ATOM 2655 N N . GLY A 1 343 ? 15.940 3.193 -30.578 1.00 65.19 343 GLY A N 1
ATOM 2656 C CA . GLY A 1 343 ? 16.860 3.993 -29.774 1.00 65.19 343 GLY A CA 1
ATOM 2657 C C . GLY A 1 343 ? 17.184 3.303 -28.435 1.00 65.19 343 GLY A C 1
ATOM 2658 O O . GLY A 1 343 ? 17.688 2.177 -28.444 1.00 65.19 343 GLY A O 1
ATOM 2659 N N . PRO A 1 344 ? 16.934 3.949 -27.278 1.00 59.31 344 PRO A N 1
ATOM 2660 C CA . PRO A 1 344 ? 17.185 3.350 -25.967 1.00 59.31 344 PRO A CA 1
ATOM 2661 C C . PRO A 1 344 ? 16.090 2.374 -25.503 1.00 59.31 344 PRO A C 1
ATOM 2663 O O . PRO A 1 344 ? 16.326 1.633 -24.555 1.00 59.31 344 PRO A O 1
ATOM 2666 N N . ARG A 1 345 ? 14.904 2.373 -26.129 1.00 56.34 345 ARG A N 1
ATOM 2667 C CA . ARG A 1 345 ? 13.756 1.566 -25.686 1.00 56.34 345 ARG A CA 1
ATOM 2668 C C . ARG A 1 345 ? 13.875 0.147 -26.210 1.00 56.34 345 ARG A C 1
ATOM 2670 O O . ARG A 1 345 ? 14.000 -0.023 -27.422 1.00 56.34 345 ARG A O 1
ATOM 2677 N N . ILE A 1 346 ? 13.820 -0.838 -25.318 1.00 73.44 346 ILE A N 1
ATOM 2678 C CA . ILE A 1 346 ? 13.881 -2.268 -25.633 1.00 73.44 346 ILE A CA 1
ATOM 2679 C C . ILE A 1 346 ? 12.594 -2.925 -25.140 1.00 73.44 346 ILE A C 1
ATOM 2681 O O . ILE A 1 346 ? 12.281 -2.875 -23.958 1.00 73.44 346 ILE A O 1
ATOM 2685 N N . THR A 1 347 ? 11.901 -3.599 -26.044 1.00 68.19 347 THR A N 1
ATOM 2686 C CA . THR A 1 347 ? 10.717 -4.408 -25.779 1.00 68.19 347 THR A CA 1
ATOM 2687 C C . THR A 1 347 ? 11.039 -5.857 -26.120 1.00 68.19 347 THR A C 1
ATOM 2689 O O . THR A 1 347 ? 11.574 -6.146 -27.194 1.00 68.19 347 THR A O 1
ATOM 2692 N N . LEU A 1 348 ? 10.702 -6.774 -25.217 1.00 72.62 348 LEU A N 1
ATOM 2693 C CA . LEU A 1 348 ? 10.730 -8.211 -25.470 1.00 72.62 348 LEU A CA 1
ATOM 2694 C C . LEU A 1 348 ? 9.351 -8.781 -25.168 1.00 72.62 348 LEU A C 1
ATOM 2696 O O . LEU A 1 348 ? 8.821 -8.592 -24.078 1.00 72.62 348 LEU A O 1
ATOM 2700 N N . GLU A 1 349 ? 8.784 -9.482 -26.137 1.00 76.06 349 GLU A N 1
ATOM 2701 C CA . GLU A 1 349 ? 7.447 -10.057 -26.052 1.00 76.06 349 GLU A CA 1
ATOM 2702 C C . GLU A 1 349 ? 7.529 -11.577 -26.190 1.00 76.06 349 GLU A C 1
ATOM 2704 O O . GLU A 1 349 ? 8.223 -12.095 -27.067 1.00 76.06 349 GLU A O 1
ATOM 2709 N N . ILE A 1 350 ? 6.818 -12.313 -25.336 1.00 77.75 350 ILE A N 1
ATOM 2710 C CA . ILE A 1 350 ? 6.735 -13.770 -25.453 1.00 77.75 350 ILE A CA 1
ATOM 2711 C C . ILE A 1 350 ? 5.728 -14.099 -26.560 1.00 77.75 350 ILE A C 1
ATOM 2713 O O . ILE A 1 350 ? 4.515 -14.048 -26.359 1.00 77.75 350 ILE A O 1
ATOM 2717 N N . GLY A 1 351 ? 6.243 -14.464 -27.726 1.00 77.00 351 GLY A N 1
ATOM 2718 C CA . GLY A 1 351 ? 5.469 -14.833 -28.902 1.00 77.00 351 GLY A CA 1
ATOM 2719 C C . GLY A 1 351 ? 4.961 -16.276 -28.872 1.00 77.00 351 GLY A C 1
ATOM 2720 O O . GLY A 1 351 ? 4.861 -16.926 -27.830 1.00 77.00 351 GLY A O 1
ATOM 2721 N N . GLU A 1 352 ? 4.605 -16.785 -30.044 1.00 81.44 352 GLU A N 1
ATOM 2722 C CA . GLU A 1 352 ? 4.034 -18.123 -30.220 1.00 81.44 352 GLU A CA 1
ATOM 2723 C C . GLU A 1 352 ? 5.029 -19.256 -29.911 1.00 81.44 352 GLU A C 1
ATOM 2725 O O . GLU A 1 352 ? 6.244 -19.052 -29.820 1.00 81.44 352 GLU A O 1
ATOM 2730 N N . GLU A 1 353 ? 4.510 -20.475 -29.763 1.00 85.69 353 GLU A N 1
ATOM 2731 C CA . GLU A 1 353 ? 5.335 -21.677 -29.650 1.00 85.69 353 GLU A CA 1
ATOM 2732 C C . GLU A 1 353 ? 6.166 -21.926 -30.918 1.00 85.69 353 GLU A C 1
ATOM 2734 O O . GLU A 1 353 ? 5.788 -21.576 -32.041 1.00 85.69 353 GLU A O 1
ATOM 2739 N N . TRP A 1 354 ? 7.320 -22.576 -30.757 1.00 82.94 354 TRP A N 1
ATOM 2740 C CA . TRP A 1 354 ? 8.151 -22.984 -31.893 1.00 82.94 354 TRP A CA 1
ATOM 2741 C C . TRP A 1 354 ? 7.440 -23.996 -32.806 1.00 82.94 354 TRP A C 1
ATOM 2743 O O . TRP A 1 354 ? 7.684 -24.004 -34.020 1.00 82.94 354 TRP A O 1
ATOM 2753 N N . GLY A 1 355 ? 6.512 -24.781 -32.248 1.00 82.88 355 GLY A N 1
ATOM 2754 C CA . GLY A 1 355 ? 5.806 -25.854 -32.941 1.00 82.88 355 GLY A CA 1
ATOM 2755 C C . GLY A 1 355 ? 6.777 -26.963 -33.345 1.00 82.88 355 GLY A C 1
ATOM 2756 O O . GLY A 1 355 ? 7.578 -27.417 -32.536 1.00 82.88 355 GLY A O 1
ATOM 2757 N N . ASN A 1 356 ? 6.738 -27.365 -34.618 1.00 79.94 356 ASN A N 1
ATOM 2758 C CA . ASN A 1 356 ? 7.659 -28.368 -35.172 1.00 79.94 356 ASN A CA 1
ATOM 2759 C C . ASN A 1 356 ? 9.003 -27.784 -35.645 1.00 79.94 356 ASN A C 1
ATOM 2761 O O . ASN A 1 356 ? 9.840 -28.526 -36.156 1.00 79.94 356 ASN A O 1
ATOM 2765 N N . ASN A 1 357 ? 9.206 -26.468 -35.536 1.00 75.56 357 ASN A N 1
ATOM 2766 C CA . ASN A 1 357 ? 10.447 -25.840 -35.978 1.00 75.56 357 ASN A CA 1
ATOM 2767 C C . ASN A 1 357 ? 11.493 -25.882 -34.857 1.00 75.56 357 ASN A C 1
ATOM 2769 O O . ASN A 1 357 ? 11.145 -25.617 -33.706 1.00 75.56 357 ASN A O 1
ATOM 2773 N N . PRO A 1 358 ? 12.772 -26.156 -35.167 1.00 82.62 358 PRO A N 1
ATOM 2774 C CA . PRO A 1 358 ? 13.830 -26.035 -34.175 1.00 82.62 358 PRO A CA 1
ATOM 2775 C C . PRO A 1 358 ? 13.960 -24.569 -33.715 1.00 82.62 358 PRO A C 1
ATOM 2777 O O . PRO A 1 358 ? 13.892 -23.669 -34.561 1.00 82.62 358 PRO A O 1
ATOM 2780 N N . PRO A 1 359 ? 14.153 -24.306 -32.408 1.00 89.44 359 PRO A N 1
ATOM 2781 C CA . PRO A 1 359 ? 14.395 -22.960 -31.905 1.00 89.44 359 PRO A CA 1
ATOM 2782 C C . PRO A 1 359 ? 15.619 -22.315 -32.556 1.00 89.44 359 PRO A C 1
ATOM 2784 O O . PRO A 1 359 ? 16.666 -22.946 -32.701 1.00 89.44 359 PRO A O 1
ATOM 2787 N N . PHE A 1 360 ? 15.502 -21.039 -32.912 1.00 88.88 360 PHE A N 1
ATOM 2788 C CA . PHE A 1 360 ? 16.606 -20.261 -33.468 1.00 88.88 360 PHE A CA 1
ATOM 2789 C C . PHE A 1 360 ? 16.546 -18.808 -33.006 1.00 88.88 360 PHE A C 1
ATOM 2791 O O . PHE A 1 360 ? 15.533 -18.327 -32.506 1.00 88.88 360 PHE A O 1
ATOM 2798 N N . THR A 1 361 ? 17.648 -18.100 -33.195 1.00 91.94 361 THR A N 1
ATOM 2799 C CA . THR A 1 361 ? 17.731 -16.658 -33.032 1.00 91.94 361 THR A CA 1
ATOM 2800 C C . THR A 1 361 ? 18.087 -16.018 -34.359 1.00 91.94 361 THR A C 1
ATOM 2802 O O . THR A 1 361 ? 19.036 -16.444 -35.013 1.00 91.94 361 THR A O 1
ATOM 2805 N N . GLN A 1 362 ? 17.354 -14.971 -34.722 1.00 90.06 362 GLN A N 1
ATOM 2806 C CA . GLN A 1 362 ? 17.683 -14.063 -35.808 1.00 90.06 362 GLN A CA 1
ATOM 2807 C C . GLN A 1 362 ? 17.471 -12.632 -35.326 1.00 90.06 362 GLN A C 1
ATOM 2809 O O . GLN A 1 362 ? 16.401 -12.286 -34.827 1.00 90.06 362 GLN A O 1
ATOM 2814 N N . LEU A 1 363 ? 18.494 -11.804 -35.472 1.00 90.75 363 LEU A N 1
ATOM 2815 C CA . LEU A 1 363 ? 18.534 -10.440 -34.972 1.00 90.75 363 LEU A CA 1
ATOM 2816 C C . LEU A 1 363 ? 19.053 -9.515 -36.075 1.00 90.75 363 LEU A C 1
ATOM 2818 O O . LEU A 1 363 ? 20.029 -9.832 -36.745 1.00 90.75 363 LEU A O 1
ATOM 2822 N N . VAL A 1 364 ? 18.417 -8.362 -36.248 1.00 86.06 364 VAL A N 1
ATOM 2823 C CA . VAL A 1 364 ? 18.788 -7.333 -37.225 1.00 86.06 364 VAL A CA 1
ATOM 2824 C C . VAL A 1 364 ? 18.933 -5.998 -36.510 1.00 86.06 364 VAL A C 1
ATOM 2826 O O . VAL A 1 364 ? 18.023 -5.585 -35.791 1.00 86.06 364 VAL A O 1
ATOM 2829 N N . LEU A 1 365 ? 20.056 -5.313 -36.719 1.00 87.38 365 LEU A N 1
ATOM 2830 C CA . LEU A 1 365 ? 20.338 -3.975 -36.201 1.00 87.38 365 LEU A CA 1
ATOM 2831 C C . LEU A 1 365 ? 20.497 -2.989 -37.354 1.00 87.38 365 LEU A C 1
ATOM 2833 O O . LEU A 1 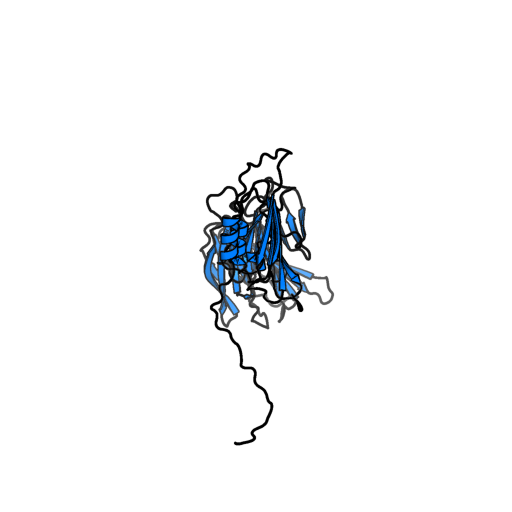365 ? 21.066 -3.328 -38.390 1.00 87.38 365 LEU A O 1
ATOM 2837 N N . ILE A 1 366 ? 20.038 -1.759 -37.140 1.00 81.69 366 ILE A N 1
ATOM 2838 C CA . ILE A 1 366 ? 20.192 -0.634 -38.064 1.00 81.69 366 ILE A CA 1
ATOM 2839 C C . ILE A 1 366 ? 20.893 0.505 -37.327 1.00 81.69 366 ILE A C 1
ATOM 2841 O O . ILE A 1 366 ? 20.428 0.931 -36.265 1.00 81.69 366 ILE A O 1
ATOM 2845 N N . SER A 1 367 ? 21.979 1.021 -37.901 1.00 82.50 367 SER A N 1
ATOM 2846 C CA . SER A 1 367 ? 22.767 2.118 -37.338 1.00 82.50 367 SER A CA 1
ATOM 2847 C C . SER A 1 367 ? 23.094 3.221 -38.339 1.00 82.50 367 SER A C 1
ATOM 2849 O O . SER A 1 367 ? 23.084 3.004 -39.549 1.00 82.50 367 SER A O 1
ATOM 2851 N N . THR A 1 368 ? 23.398 4.412 -37.824 1.00 77.50 368 THR A N 1
ATOM 2852 C CA . THR A 1 368 ? 23.888 5.567 -38.605 1.00 77.50 368 THR A CA 1
ATOM 2853 C C . THR A 1 368 ? 25.394 5.532 -38.851 1.00 77.50 368 THR A C 1
ATOM 2855 O O . THR A 1 368 ? 25.897 6.247 -39.706 1.00 77.50 368 THR A O 1
ATOM 2858 N N . GLU A 1 369 ? 26.121 4.698 -38.108 1.00 81.12 369 GLU A N 1
ATOM 2859 C CA . GLU A 1 369 ? 27.565 4.520 -38.242 1.00 81.12 369 GLU A CA 1
ATOM 2860 C C . GLU A 1 369 ? 27.908 3.045 -38.451 1.00 81.12 369 GLU A C 1
ATOM 2862 O O . GLU A 1 369 ? 27.137 2.148 -38.094 1.00 81.12 369 GLU A O 1
ATOM 2867 N N . THR A 1 370 ? 29.086 2.778 -39.018 1.00 77.81 370 THR A N 1
ATOM 2868 C CA . THR A 1 370 ? 29.592 1.411 -39.164 1.00 77.81 370 THR A CA 1
ATOM 2869 C C . THR A 1 370 ? 29.899 0.821 -37.785 1.00 77.81 370 THR A C 1
ATOM 2871 O O . THR A 1 370 ? 30.750 1.324 -37.055 1.00 77.81 370 THR A O 1
ATOM 2874 N N . ILE A 1 371 ? 29.213 -0.264 -37.427 1.00 76.75 371 ILE A N 1
ATOM 2875 C CA . ILE A 1 371 ? 29.430 -0.981 -36.165 1.00 76.75 371 ILE A CA 1
ATOM 2876 C C . ILE A 1 371 ? 30.648 -1.899 -36.307 1.00 76.75 371 ILE A C 1
ATOM 2878 O O . ILE A 1 371 ? 30.825 -2.550 -37.337 1.00 76.75 371 ILE A O 1
ATOM 2882 N N . ASN A 1 372 ? 31.464 -2.018 -35.255 1.00 83.38 372 ASN A N 1
ATOM 2883 C CA . ASN A 1 372 ? 32.475 -3.071 -35.190 1.00 83.38 372 ASN A CA 1
ATOM 2884 C C . ASN A 1 372 ? 31.794 -4.435 -34.978 1.00 83.38 372 ASN A C 1
ATOM 2886 O O . ASN A 1 372 ? 31.537 -4.858 -33.849 1.00 83.38 372 ASN A O 1
ATOM 2890 N N . THR A 1 373 ? 31.489 -5.107 -36.086 1.00 82.19 373 THR A N 1
ATOM 2891 C CA . THR A 1 373 ? 30.720 -6.356 -36.116 1.00 82.19 373 THR A CA 1
ATOM 2892 C C . THR A 1 373 ? 31.397 -7.488 -35.352 1.00 82.19 373 THR A C 1
ATOM 2894 O O . THR A 1 373 ? 30.703 -8.302 -34.762 1.00 82.19 373 THR A O 1
ATOM 2897 N N . ASN A 1 374 ? 32.732 -7.524 -35.291 1.00 81.88 374 ASN A N 1
ATOM 2898 C CA . ASN A 1 374 ? 33.469 -8.569 -34.572 1.00 81.88 374 ASN A CA 1
ATOM 2899 C C . ASN A 1 374 ? 33.316 -8.439 -33.053 1.00 81.88 374 ASN A C 1
ATOM 2901 O O . ASN A 1 374 ? 33.145 -9.436 -32.356 1.00 81.88 374 ASN A O 1
ATOM 2905 N N . ILE A 1 375 ? 33.357 -7.208 -32.532 1.00 81.50 375 ILE A N 1
ATOM 2906 C CA . ILE A 1 375 ? 33.131 -6.961 -31.102 1.00 81.50 375 ILE A CA 1
ATOM 2907 C C . ILE A 1 375 ? 31.689 -7.313 -30.740 1.00 81.50 375 ILE A C 1
ATOM 2909 O O . ILE A 1 375 ? 31.467 -8.004 -29.749 1.00 81.50 375 ILE A O 1
ATOM 2913 N N . LEU A 1 376 ? 30.728 -6.880 -31.559 1.00 84.00 376 LEU A N 1
ATOM 2914 C CA . LEU A 1 376 ? 29.312 -7.130 -31.306 1.00 84.00 376 LEU A CA 1
ATOM 2915 C C . LEU A 1 376 ? 28.951 -8.621 -31.416 1.00 84.00 376 LEU A C 1
ATOM 2917 O O . LEU A 1 376 ? 28.203 -9.126 -30.583 1.00 84.00 376 LEU A O 1
ATOM 2921 N N . GLN A 1 377 ? 29.528 -9.334 -32.386 1.00 88.12 377 GLN A N 1
ATOM 2922 C CA . GLN A 1 377 ? 29.416 -10.788 -32.515 1.00 88.12 377 GLN A CA 1
ATOM 2923 C C . GLN A 1 377 ? 29.916 -11.484 -31.245 1.00 88.12 377 GLN A C 1
ATOM 2925 O O . GLN A 1 377 ? 29.172 -12.249 -30.645 1.00 88.12 377 GLN A O 1
ATOM 2930 N N . ASN A 1 378 ? 31.131 -11.167 -30.785 1.00 83.94 378 ASN A N 1
ATOM 2931 C CA . ASN A 1 378 ? 31.707 -11.772 -29.578 1.00 83.94 378 ASN A CA 1
ATOM 2932 C C . ASN A 1 378 ? 30.887 -11.463 -28.319 1.00 83.94 378 ASN A C 1
ATOM 2934 O O . ASN A 1 378 ? 30.738 -12.310 -27.440 1.00 83.94 378 ASN A O 1
ATOM 2938 N N . GLN A 1 379 ? 30.357 -10.243 -28.230 1.00 85.00 379 GLN A N 1
ATOM 2939 C CA . GLN A 1 379 ? 29.460 -9.835 -27.158 1.00 85.00 379 GLN A CA 1
ATOM 2940 C C . GLN A 1 379 ? 28.188 -10.687 -27.166 1.00 85.00 379 GLN A C 1
ATOM 2942 O O . GLN A 1 379 ? 27.881 -11.311 -26.154 1.00 85.00 379 GLN A O 1
ATOM 2947 N N . LEU A 1 380 ? 27.493 -10.793 -28.297 1.00 88.31 380 LEU A N 1
ATOM 2948 C CA . LEU A 1 380 ? 26.291 -11.623 -28.396 1.00 88.31 380 LEU A CA 1
ATOM 2949 C C . LEU A 1 380 ? 26.596 -13.110 -28.167 1.00 88.31 380 LEU A C 1
ATOM 2951 O O . LEU A 1 380 ? 25.892 -13.763 -27.403 1.00 88.31 380 LEU A O 1
ATOM 2955 N N . ASP A 1 381 ? 27.692 -13.633 -28.709 1.00 87.75 381 ASP A N 1
ATOM 2956 C CA . ASP A 1 381 ? 28.090 -15.028 -28.497 1.00 87.75 381 ASP A CA 1
ATOM 2957 C C . ASP A 1 381 ? 28.376 -15.344 -27.021 1.00 87.75 381 ASP A C 1
ATOM 2959 O O . ASP A 1 381 ? 28.123 -16.464 -26.579 1.00 87.75 381 ASP A O 1
ATOM 2963 N N . SER A 1 382 ? 28.825 -14.362 -26.230 1.00 85.12 382 SER A N 1
ATOM 2964 C CA . SER A 1 382 ? 29.017 -14.519 -24.780 1.00 85.12 382 SER A CA 1
ATOM 2965 C C . SER A 1 382 ? 27.712 -14.657 -23.986 1.00 85.12 382 SER A C 1
ATOM 2967 O O . SER A 1 382 ? 27.735 -15.100 -22.839 1.00 85.12 382 SER A O 1
ATOM 2969 N N . CYS A 1 383 ? 26.570 -14.291 -24.577 1.00 85.62 383 CYS A N 1
ATOM 2970 C CA . CYS A 1 383 ? 25.249 -14.455 -23.967 1.00 85.62 383 CYS A CA 1
ATOM 2971 C C . CYS A 1 383 ? 24.595 -15.801 -24.289 1.00 85.62 383 CYS A C 1
ATOM 2973 O O . CYS A 1 383 ? 23.535 -16.114 -23.738 1.00 85.62 383 CYS A O 1
ATOM 2975 N N . LEU A 1 384 ? 25.188 -16.582 -25.192 1.00 87.81 384 LEU A N 1
ATOM 2976 C CA . LEU A 1 384 ? 24.716 -17.921 -25.504 1.00 87.81 384 LEU A CA 1
ATOM 2977 C C . LEU A 1 384 ? 25.057 -18.865 -24.356 1.00 87.81 384 LEU A C 1
ATOM 2979 O O . LEU A 1 384 ? 26.152 -18.819 -23.791 1.00 87.81 384 LEU A O 1
ATOM 2983 N N . ARG A 1 385 ? 24.134 -19.770 -24.034 1.00 79.06 385 ARG A N 1
ATOM 2984 C CA . ARG A 1 385 ? 24.410 -20.821 -23.056 1.00 79.06 385 ARG A CA 1
ATOM 2985 C C . ARG A 1 385 ? 25.524 -21.736 -23.578 1.00 79.06 385 ARG A C 1
ATOM 2987 O O . ARG A 1 385 ? 25.451 -22.239 -24.700 1.00 79.06 385 ARG A O 1
ATOM 2994 N N . VAL A 1 386 ? 26.543 -21.963 -22.751 1.00 57.88 386 VAL A N 1
ATOM 2995 C CA . VAL A 1 386 ? 27.541 -23.014 -22.978 1.00 57.88 386 VAL A CA 1
ATOM 2996 C C . VAL A 1 386 ? 26.913 -24.328 -22.520 1.00 57.88 386 VAL A C 1
ATOM 2998 O O . VAL A 1 386 ? 26.538 -24.461 -21.357 1.00 57.88 386 VAL A O 1
ATOM 3001 N N . GLU A 1 387 ? 26.728 -25.272 -23.436 1.00 50.62 387 GLU A N 1
ATOM 3002 C CA . GLU A 1 387 ? 26.403 -26.646 -23.062 1.00 50.62 387 GLU A CA 1
ATOM 3003 C C . GLU A 1 387 ? 27.702 -27.344 -22.649 1.00 50.62 387 GLU A C 1
ATOM 3005 O O . GLU A 1 387 ? 28.607 -27.502 -23.470 1.00 50.62 387 GLU A O 1
ATOM 3010 N N . ASP A 1 388 ? 27.790 -27.784 -21.391 1.00 34.50 388 ASP A N 1
ATOM 3011 C CA . ASP A 1 388 ? 28.600 -28.958 -21.080 1.00 34.50 388 ASP A CA 1
ATOM 3012 C C . ASP A 1 388 ? 27.959 -30.129 -21.836 1.00 34.50 388 ASP A C 1
ATOM 3014 O O . ASP A 1 388 ? 26.827 -30.533 -21.562 1.00 34.50 388 ASP A O 1
ATOM 3018 N N . PHE A 1 389 ? 28.655 -30.623 -22.858 1.00 30.88 389 PHE A N 1
ATOM 3019 C CA . PHE A 1 389 ? 28.247 -31.784 -23.642 1.00 30.88 389 PHE A CA 1
ATOM 3020 C C . PHE A 1 389 ? 28.282 -33.045 -22.757 1.00 30.88 389 PHE A C 1
ATOM 3022 O O . PHE A 1 389 ? 29.276 -33.764 -22.732 1.00 30.88 389 PHE A O 1
ATOM 3029 N N . GLU A 1 390 ? 27.178 -33.375 -22.089 1.00 27.23 390 GLU A N 1
ATOM 3030 C CA . GLU A 1 390 ? 26.810 -34.775 -21.867 1.00 27.23 390 GLU A CA 1
ATOM 3031 C C . GLU A 1 390 ? 25.498 -35.068 -22.585 1.00 27.23 390 GLU A C 1
ATOM 3033 O O . GLU A 1 390 ? 24.392 -34.721 -22.169 1.00 27.23 390 GLU A O 1
ATOM 3038 N N . VAL A 1 391 ? 25.669 -35.716 -23.733 1.00 32.59 391 VAL A N 1
ATOM 3039 C CA . VAL A 1 391 ? 24.614 -36.288 -24.550 1.00 32.59 391 VAL A CA 1
ATOM 3040 C C . VAL A 1 391 ? 23.838 -37.284 -23.694 1.00 32.59 391 VAL A C 1
ATOM 3042 O O . VAL A 1 391 ? 24.255 -38.425 -23.499 1.00 32.59 391 VAL A O 1
ATOM 3045 N N . ASN A 1 392 ? 22.662 -36.869 -23.234 1.00 28.42 392 ASN A N 1
ATOM 3046 C CA . ASN A 1 392 ? 21.654 -37.759 -22.680 1.00 28.42 392 ASN A CA 1
ATOM 3047 C C . ASN A 1 392 ? 20.998 -38.544 -23.833 1.00 28.42 392 ASN A C 1
ATOM 3049 O O . ASN A 1 392 ? 19.825 -38.378 -24.163 1.00 28.42 392 ASN A O 1
ATOM 3053 N N . SER A 1 393 ? 21.790 -39.376 -24.518 1.00 31.25 393 SER A N 1
ATOM 3054 C CA . SER A 1 393 ? 21.272 -40.387 -25.429 1.00 31.25 393 SER A CA 1
ATOM 3055 C C . SER A 1 393 ? 21.055 -41.673 -24.646 1.00 31.25 393 SER A C 1
ATOM 3057 O O . SER A 1 393 ? 22.015 -42.330 -24.250 1.00 31.25 393 SER A O 1
ATOM 3059 N N . LYS A 1 394 ? 19.780 -42.060 -24.558 1.00 29.69 394 LYS A N 1
ATOM 3060 C CA . LYS A 1 394 ? 19.250 -43.371 -24.151 1.00 29.69 394 LYS A CA 1
ATOM 3061 C C . LYS A 1 394 ? 19.083 -43.588 -22.645 1.00 29.69 394 LYS A C 1
ATOM 3063 O O . LYS A 1 394 ? 19.903 -44.231 -22.003 1.00 29.69 394 LYS A O 1
ATOM 3068 N N . THR A 1 395 ? 17.884 -43.283 -22.151 1.00 27.22 395 THR A N 1
ATOM 3069 C CA . THR A 1 395 ? 17.033 -44.315 -21.523 1.00 27.22 395 THR A CA 1
ATOM 3070 C C . THR A 1 395 ? 15.573 -43.857 -21.425 1.00 27.22 395 THR A C 1
ATOM 3072 O O . THR A 1 395 ? 15.108 -43.370 -20.402 1.00 27.22 395 THR A O 1
ATOM 3075 N N . GLN A 1 396 ? 14.803 -44.084 -22.492 1.00 29.20 396 GLN A N 1
ATOM 3076 C CA . GLN A 1 396 ? 13.420 -44.529 -22.327 1.00 29.20 396 GLN A CA 1
ATOM 3077 C C . GLN A 1 396 ? 13.262 -45.870 -23.040 1.00 29.20 396 GLN A C 1
ATOM 3079 O O . GLN A 1 396 ? 13.364 -46.005 -24.256 1.00 29.20 396 GLN A O 1
ATOM 3084 N N . THR A 1 397 ? 13.107 -46.878 -22.198 1.00 29.14 397 THR A N 1
ATOM 3085 C CA . THR A 1 397 ? 12.854 -48.286 -22.460 1.00 29.14 397 THR A CA 1
ATOM 3086 C C . THR A 1 397 ? 11.505 -48.471 -23.156 1.00 29.14 397 THR A C 1
ATOM 3088 O O . THR A 1 397 ? 10.511 -47.934 -22.668 1.00 29.14 397 THR A O 1
ATOM 3091 N N . LYS A 1 398 ? 11.432 -49.323 -24.189 1.00 27.62 398 LYS A N 1
ATOM 3092 C CA . LYS A 1 398 ? 10.632 -50.569 -24.152 1.00 27.62 398 LYS A CA 1
ATOM 3093 C C . LYS A 1 398 ? 10.661 -51.360 -25.468 1.00 27.62 398 LYS A C 1
ATOM 3095 O O . LYS A 1 398 ? 10.250 -50.877 -26.511 1.00 27.62 398 LYS A O 1
ATOM 3100 N N . ASN A 1 399 ? 11.044 -52.626 -25.293 1.00 27.84 399 ASN A N 1
ATOM 3101 C CA . ASN A 1 399 ? 10.540 -53.837 -25.939 1.00 27.84 399 ASN A CA 1
ATOM 3102 C C . ASN A 1 399 ? 10.648 -53.978 -27.465 1.00 27.84 399 ASN A C 1
ATOM 3104 O O . ASN A 1 399 ? 9.809 -53.484 -28.206 1.00 27.84 399 ASN A O 1
ATOM 3108 N N . ASN A 1 400 ? 11.538 -54.879 -27.892 1.00 28.03 400 ASN A N 1
ATOM 3109 C CA . ASN A 1 400 ? 11.076 -56.089 -28.570 1.00 28.03 400 ASN A CA 1
ATOM 3110 C C . ASN A 1 400 ? 12.023 -57.275 -28.343 1.00 28.03 400 ASN A C 1
ATOM 3112 O O . ASN A 1 400 ? 13.241 -57.133 -28.280 1.00 28.03 400 ASN A O 1
ATOM 3116 N N . PHE A 1 401 ? 11.387 -58.431 -28.168 1.00 24.83 401 PHE A N 1
ATOM 3117 C CA . PHE A 1 401 ? 11.938 -59.779 -28.085 1.00 24.83 401 PHE A CA 1
ATOM 3118 C C . PHE A 1 401 ? 12.874 -60.105 -29.267 1.00 24.83 401 PHE A C 1
ATOM 3120 O O . PHE A 1 401 ? 12.597 -59.703 -30.392 1.00 24.83 401 PHE A O 1
ATOM 3127 N N . ILE A 1 402 ? 13.919 -60.908 -29.040 1.00 26.50 402 ILE A N 1
ATOM 3128 C CA . ILE A 1 402 ? 13.986 -62.366 -29.294 1.00 26.50 402 ILE A CA 1
ATOM 3129 C C . ILE A 1 402 ? 15.423 -62.810 -28.960 1.00 26.50 402 ILE A C 1
ATOM 3131 O O . ILE A 1 402 ? 16.390 -62.324 -29.539 1.00 26.50 402 ILE A O 1
ATOM 3135 N N . LEU A 1 403 ? 15.545 -63.750 -28.021 1.00 29.28 403 LEU A N 1
ATOM 3136 C CA . LEU A 1 403 ? 16.707 -64.626 -27.893 1.00 29.28 403 LEU A CA 1
ATOM 3137 C C . LEU A 1 403 ? 16.519 -65.790 -28.870 1.00 29.28 403 LEU A C 1
ATOM 3139 O O . LEU A 1 403 ? 15.524 -66.509 -28.776 1.00 29.28 403 LEU A O 1
ATOM 3143 N N . SER A 1 404 ? 17.488 -66.010 -29.750 1.00 25.80 404 SER A N 1
ATOM 3144 C CA . SER A 1 404 ? 17.743 -67.330 -30.323 1.00 25.80 404 SER A CA 1
ATOM 3145 C C . SER A 1 404 ? 19.243 -67.506 -30.542 1.00 25.80 404 SER A C 1
ATOM 3147 O O . SER A 1 404 ? 19.896 -66.657 -31.143 1.00 25.80 404 SER A O 1
ATOM 3149 N N . ASN A 1 405 ? 19.719 -68.603 -29.963 1.00 25.47 405 ASN A N 1
ATOM 3150 C CA . ASN A 1 405 ? 21.079 -69.106 -29.808 1.00 25.47 405 ASN A CA 1
ATOM 3151 C C . ASN A 1 405 ? 21.868 -69.323 -31.111 1.00 25.47 405 ASN A C 1
ATOM 3153 O O . ASN A 1 405 ? 21.252 -69.503 -32.155 1.00 25.47 405 ASN A O 1
ATOM 3157 N N . GLU A 1 406 ? 23.201 -69.391 -30.934 1.00 31.02 406 GLU A N 1
ATOM 3158 C CA . GLU A 1 406 ? 24.209 -70.297 -31.550 1.00 31.02 406 GLU A CA 1
ATOM 3159 C C . GLU A 1 406 ? 24.107 -70.542 -33.074 1.00 31.02 406 GLU A C 1
ATOM 3161 O O . GLU A 1 406 ? 23.075 -70.948 -33.596 1.00 31.02 406 GLU A O 1
ATOM 3166 N N . ILE A 1 407 ? 25.159 -70.333 -33.873 1.00 34.22 407 ILE A N 1
ATOM 3167 C CA . ILE A 1 407 ? 26.448 -71.061 -33.924 1.00 34.22 407 ILE A CA 1
ATOM 3168 C C . ILE A 1 407 ? 27.525 -70.173 -34.555 1.00 34.22 407 ILE A C 1
ATOM 3170 O O . ILE A 1 407 ? 27.186 -69.451 -35.523 1.00 34.22 407 ILE A O 1
#

Radius of gyration: 28.21 Å; chains: 1; bounding box: 67×102×71 Å

Secondary structure (DSSP, 8-state):
-PPPS-EEEEEEE--SSTTTTPEEEEEEETTEEEEEEEEEPSSTT-EEEEEEEEE---SSPEEEEEEE--TT-SS-PSPEEEEEEETTS-EEEEEE-PPSSS----TTSEEEEEEEE---SS-EEEEEEEGGGTEEEEEETTS-EEEEEEEE-TTS-EEEEEEEEE-TT--SSTT---S---EEEEE-TTTSSSS-EEEEEEEETTEEEEEESS-TTSPPEEEEPPTTS-TTS---SEEEE-SSEEEEE-SS-EEEEEGGG----HHHHHT-SSPPPPPP--S-----TTPPPEEEEEEESSPBPHHHHHHHHHT--TTEEEEEEEE-BSSSTTEEEEEEEETTEEEEEEEEE-TTSPP-EEEEEEESS---HHHHHHHHHTTBPPP--------------------